Protein AF-A0AAW0GUM2-F1 (afdb_monomer_lite)

InterPro domains:
  IPR032194 CCR4-NOT transcription complex subunit 1, HEAT repeat [PF16418] (489-549)
  IPR032194 CCR4-NOT transcription complex subunit 1, HEAT repeat [PF16418] (563-652)
  IPR040398 CCR4-NOT transcription complex subunit 1 [PTHR13162] (33-700)

pLDDT: mean 78.55, std 20.58, range [24.38, 97.62]

Foldseek 3Di:
DDDPDDVVLLVVLLVVLVVLLQPDDPVCLVVSLVVLVCSQVVRDLVSVLSNLLVLLVLQVVVLDPDPDPDPDDPSSVSSLVSNLVVLLVLLLFLVSLLSVLCSQQVHDDPCNVPPQLVSVCVSSPHFLLSLLSNLLSNCQDPGDLVSVVNSLVSCVVSVVVNLCVQQPDPVRDDDLVRLLSSLLSQLAQRRQPGRSDDLVSNLSSLLSCCVRVNPVSCLVSLLVRLLVRDPDDDDDDPPDDDDDDDPDDDDDDCDLLNLQQSNFASNLVDLSNNQSSCSNVVDALVNADDQVRLLVSLLVQLVQLVVVGTGYQLLSVLLNNCVSPVQHQLLSSLLSPQDPPDQDDDPSNLLNLLSQQVSFDQPRPRHNVVNLLDDGPCLNVSLNSVLVQLPDDVVSHALLPHPAQFLQDCVLQVLFDPLLNVLSVLPSRHSLRHLSVLSSLQVQCPDPDPSSVVSSVVSLVVVCVVPLLSSLSSLVPNPDPPGDPVSVVSNVVSLVVLLVPDPNVLNNLLSCCVPPLPVVLVSQVVVCVVFQASLVSVLVSLVSNQSSQVRDDDPDDPDRDDRSLNVQLVDPPNLRNLQNLQVCVVVVNDDNLVSLVVCLLVQAQVNLLSLLVSLVVQLVLLCQQVPDVVRDDRRHDHGDLVSVLSSLVLLVVLLVCVVPVVDDDDPPDDDPRSHHDPVVNVSSVVSVVSSCVSPVCNVVVHPPDPDDPDDDDDDDDDDDDDDDDDDDYDDDDDDDDDDDDDDDDDDDDDDDDDDDD

Organism: NCBI:txid2478898

Secondary structure (DSSP, 8-state):
------HHHHHHHHHHHHHHHHT--TTTHHHHHHHHHHHHHHT-HHHHHHHHHHHHHHHGGGS-SS-------HHHHHHHHHHHHHHHHHHT-TTTHHHHHHHHHT--SHHHHT--HHHHHHHHT--HHHHHHHHHHHHTS---HHHHHHHHHHHHHHHHHHHHHHHH-TTS---HHHHHHHHHHHT---STTS-SS-HHHHHHHHHHHHHHH-HHHHHHHHHHHGGG------------------S--------HHHHHHHHHHHHHTSHHHHHHHHHHTT-SSSSPPPHHHHHHHHHHHHHHHHTT-----HHHHHHHHHHH-TT--THHHHHTT--TT--SPPHHHHHHHHHHHHHS-TT-TT-GGGGGTSPPSSHHHHHHHHHHHHTS-TTT--GGGSS---SS-SGGGTTS-HHHHHHHHHHHTSTT--HHHHHHHHHHHT-S-HHHHHHHHHHHHHHHHH-HHHHHHHHHH---SSPPHHHHHHHHHHHHHHHTT-TTHHHHHHHHHHH-HHHHHHHHHHHHHH-GGGHHHHHHHHHHHHHHHTT---TT-S-PPPPHHHHHHHPSSHHHHHHHHHHHHHTTSS-HHHHHHHHHHHHTHHHHHHHHHHHHHHHHHHHHHHH-SS-PPPSSPPPPHHHHHHHHHHHHHHHHHHHHTTS--------GGGSPPHHHHHHHHHHHHHHHHH-GGGGGTSTTS---S---------------------------------PPPPP----------

Structure (mmCIF, N/CA/C/O backbone):
data_AF-A0AAW0GUM2-F1
#
_entry.id   AF-A0AAW0GUM2-F1
#
loop_
_atom_site.group_PDB
_atom_site.id
_atom_site.type_symbol
_atom_site.label_atom_id
_atom_site.label_alt_id
_atom_site.label_comp_id
_atom_site.label_asym_id
_atom_site.label_entity_id
_atom_site.label_seq_id
_atom_site.pdbx_PDB_ins_code
_atom_site.Cartn_x
_atom_site.Cartn_y
_atom_site.Cartn_z
_atom_site.occupancy
_atom_site.B_iso_or_equiv
_atom_site.auth_seq_id
_atom_site.auth_comp_id
_atom_site.auth_asym_id
_atom_site.auth_atom_id
_atom_site.pdbx_PDB_model_num
ATOM 1 N N . MET A 1 1 ? -17.793 -24.703 49.212 1.00 30.39 1 MET A N 1
ATOM 2 C CA . MET A 1 1 ? -18.150 -25.776 50.162 1.00 30.39 1 MET A CA 1
ATOM 3 C C . MET A 1 1 ? -19.032 -25.135 51.213 1.00 30.39 1 MET A C 1
ATOM 5 O O . MET A 1 1 ? -18.508 -24.566 52.160 1.00 30.39 1 MET A O 1
ATOM 9 N N . ASP A 1 2 ? -20.342 -25.150 50.988 1.00 37.00 2 ASP A N 1
ATOM 10 C CA . ASP A 1 2 ? -21.316 -24.604 51.930 1.00 37.00 2 ASP A CA 1
ATOM 11 C C . ASP A 1 2 ? -21.759 -25.729 52.866 1.00 37.00 2 ASP A C 1
ATOM 13 O O . ASP A 1 2 ? -22.389 -26.697 52.440 1.00 37.00 2 ASP A O 1
ATOM 17 N N . SER A 1 3 ? -21.385 -25.634 54.142 1.00 34.88 3 SER A N 1
ATOM 18 C CA . SER A 1 3 ? -22.001 -26.457 55.184 1.00 34.88 3 SER A CA 1
ATOM 19 C C . SER A 1 3 ? -23.467 -26.035 55.334 1.00 34.88 3 SER A C 1
ATOM 21 O O . SER A 1 3 ? -23.732 -24.833 55.403 1.00 34.88 3 SER A O 1
ATOM 23 N N . PRO A 1 4 ? -24.430 -26.969 55.427 1.00 43.53 4 PRO A N 1
ATOM 24 C CA . PRO A 1 4 ? -25.828 -26.615 55.630 1.00 43.53 4 PRO A CA 1
ATOM 25 C C . PRO A 1 4 ? -25.976 -25.974 57.018 1.00 43.53 4 PRO A C 1
ATOM 27 O O . PRO A 1 4 ? -25.791 -26.626 58.047 1.00 43.53 4 PRO A O 1
ATOM 30 N N . GLY A 1 5 ? -26.240 -24.666 57.041 1.00 47.69 5 GLY A N 1
ATOM 31 C CA . GLY A 1 5 ? -26.384 -23.878 58.262 1.00 47.69 5 GLY A CA 1
ATOM 32 C C . GLY A 1 5 ? -27.565 -24.355 59.106 1.00 47.69 5 GLY A C 1
ATOM 33 O O . GLY A 1 5 ? -28.661 -24.586 58.603 1.00 47.69 5 GLY A O 1
ATOM 34 N N . ASN A 1 6 ? -27.344 -24.503 60.411 1.00 55.59 6 ASN A N 1
ATOM 35 C CA . ASN A 1 6 ? -28.364 -24.907 61.375 1.00 55.59 6 ASN A CA 1
ATOM 36 C C . ASN A 1 6 ? -29.476 -23.820 61.439 1.00 55.59 6 ASN A C 1
ATOM 38 O O . ASN A 1 6 ? -29.193 -22.706 61.892 1.00 55.59 6 ASN A O 1
ATOM 42 N N . PRO A 1 7 ? -30.728 -24.085 61.007 1.00 60.97 7 PRO A N 1
ATOM 43 C CA . PRO A 1 7 ? -31.769 -23.061 60.788 1.00 60.97 7 PRO A CA 1
ATOM 44 C C . PRO A 1 7 ? -32.162 -22.282 62.056 1.00 60.97 7 PRO A C 1
ATOM 46 O O . PRO A 1 7 ? -32.605 -21.130 61.991 1.00 60.97 7 PRO A O 1
ATOM 49 N N . ASN A 1 8 ? -31.929 -22.876 63.229 1.00 69.94 8 ASN A N 1
ATOM 50 C CA . ASN A 1 8 ? -32.149 -22.228 64.520 1.00 69.94 8 ASN A CA 1
ATOM 51 C C . ASN A 1 8 ? -31.206 -21.036 64.742 1.00 69.94 8 ASN A C 1
ATOM 53 O O . ASN A 1 8 ? -31.627 -20.022 65.292 1.00 69.94 8 ASN A O 1
ATOM 57 N N . ILE A 1 9 ? -29.960 -21.114 64.263 1.00 78.62 9 ILE A N 1
ATOM 58 C CA . ILE A 1 9 ? -28.965 -20.046 64.439 1.00 78.62 9 ILE A CA 1
ATOM 59 C C . ILE A 1 9 ? -29.365 -18.814 63.621 1.00 78.62 9 ILE A C 1
ATOM 61 O O . ILE A 1 9 ? -29.397 -17.712 64.158 1.00 78.62 9 ILE A O 1
ATOM 65 N N . HIS A 1 10 ? -29.771 -18.986 62.358 1.00 82.31 10 HIS A N 1
ATOM 66 C CA . HIS A 1 10 ? -30.222 -17.864 61.522 1.00 82.31 10 HIS A CA 1
ATOM 67 C C . HIS A 1 10 ? -31.451 -17.155 62.101 1.00 82.31 10 HIS A C 1
ATOM 69 O O . HIS A 1 10 ? -31.554 -15.934 62.019 1.00 82.31 10 HIS A O 1
ATOM 75 N N . THR A 1 11 ? -32.372 -17.899 62.717 1.00 83.88 11 THR A N 1
ATOM 76 C CA . THR A 1 11 ? -33.570 -17.322 63.346 1.00 83.88 11 THR A CA 1
ATOM 77 C C . THR A 1 11 ? -33.213 -16.490 64.581 1.00 83.88 11 THR A C 1
ATOM 79 O O . THR A 1 11 ? -33.711 -15.374 64.733 1.00 83.88 11 THR A O 1
ATOM 82 N N . ILE A 1 12 ? -32.296 -16.988 65.420 1.00 86.38 12 ILE A N 1
ATOM 83 C CA . ILE A 1 12 ? -31.790 -16.267 66.598 1.00 86.38 12 ILE A CA 1
ATOM 84 C C . ILE A 1 12 ? -31.066 -14.984 66.175 1.00 86.38 12 ILE A C 1
ATOM 86 O O . ILE A 1 12 ? -31.349 -13.913 66.707 1.00 86.38 12 ILE A O 1
ATOM 90 N N . VAL A 1 13 ? -30.185 -15.068 65.176 1.00 88.06 13 VAL A N 1
ATOM 91 C CA . VAL A 1 13 ? -29.408 -13.915 64.699 1.00 88.06 13 VAL A CA 1
ATOM 92 C C . VAL A 1 13 ? -30.317 -12.854 64.067 1.00 88.06 13 VAL A C 1
ATOM 94 O O . VAL A 1 13 ? -30.157 -11.667 64.344 1.00 88.06 13 VAL A O 1
ATOM 97 N N . LYS A 1 14 ? -31.333 -13.252 63.284 1.00 88.12 14 LYS A N 1
ATOM 98 C CA . LYS A 1 14 ? -32.347 -12.321 62.751 1.00 88.12 14 LYS A CA 1
ATOM 99 C C . LYS A 1 14 ? -33.095 -11.597 63.880 1.00 88.12 14 LYS A C 1
ATOM 101 O O . LYS A 1 14 ? -33.255 -10.379 63.819 1.00 88.12 14 LYS A O 1
ATOM 106 N N . ALA A 1 15 ? -33.488 -12.309 64.939 1.00 88.88 15 ALA A N 1
ATOM 107 C CA . ALA A 1 15 ? -34.123 -11.700 66.110 1.00 88.88 15 ALA A CA 1
ATOM 108 C C . ALA A 1 15 ? -33.181 -10.736 66.858 1.00 88.88 15 ALA A C 1
ATOM 110 O O . ALA A 1 15 ? -33.608 -9.649 67.251 1.00 88.88 15 ALA A O 1
ATOM 111 N N . GLN A 1 16 ? -31.897 -11.085 66.994 1.00 89.50 16 GLN A N 1
ATOM 112 C CA . GLN A 1 16 ? -30.880 -10.222 67.604 1.00 89.50 16 GLN A CA 1
ATOM 113 C C . GLN A 1 16 ? -30.679 -8.924 66.808 1.00 89.50 16 GLN A C 1
ATOM 115 O O . GLN A 1 16 ? -30.625 -7.851 67.402 1.00 89.50 16 GLN A O 1
ATOM 120 N N . ILE A 1 17 ? -30.657 -8.989 65.473 1.00 89.25 17 ILE A N 1
ATOM 121 C CA . ILE A 1 17 ? -30.587 -7.796 64.612 1.00 89.25 17 ILE A CA 1
ATOM 122 C C . ILE A 1 17 ? -31.806 -6.892 64.838 1.00 89.25 17 ILE A C 1
ATOM 124 O O . ILE A 1 17 ? -31.651 -5.685 65.015 1.00 89.25 17 ILE A O 1
ATOM 128 N N . VAL A 1 18 ? -33.018 -7.456 64.886 1.00 89.19 18 VAL A N 1
ATOM 129 C CA . VAL A 1 18 ? -34.242 -6.680 65.161 1.00 89.19 18 VAL A CA 1
ATOM 130 C C . VAL A 1 18 ? -34.188 -6.020 66.545 1.00 89.19 18 VAL A C 1
ATOM 132 O O . VAL A 1 18 ? -34.580 -4.859 66.678 1.00 89.19 18 VAL A O 1
ATOM 135 N N . PHE A 1 19 ? -33.673 -6.725 67.555 1.00 89.69 19 PHE A N 1
ATOM 136 C CA . PHE A 1 19 ? -33.499 -6.190 68.905 1.00 89.69 19 PHE A CA 1
ATOM 137 C C . PHE A 1 19 ? -32.493 -5.030 68.945 1.00 89.69 19 PHE A C 1
ATOM 139 O O . PHE A 1 19 ? -32.808 -3.958 69.469 1.00 89.69 19 PHE A O 1
ATOM 146 N N . LEU A 1 20 ? -31.316 -5.196 68.336 1.00 87.62 20 LEU A N 1
ATOM 147 C CA . LEU A 1 20 ? -30.288 -4.153 68.274 1.00 87.62 20 LEU A CA 1
ATOM 148 C C . LEU A 1 20 ? -30.780 -2.906 67.525 1.00 87.62 20 LEU A C 1
ATOM 150 O O . LEU A 1 20 ? -30.521 -1.791 67.969 1.00 87.62 20 LEU A O 1
ATOM 154 N N . LEU A 1 21 ? -31.561 -3.081 66.452 1.00 87.25 21 LEU A N 1
ATOM 155 C CA . LEU A 1 21 ? -32.212 -1.970 65.748 1.00 87.25 21 LEU A CA 1
ATOM 156 C C . LEU A 1 21 ? -33.240 -1.240 66.625 1.00 87.25 21 LEU A C 1
ATOM 158 O O . LEU A 1 21 ? -33.309 -0.015 66.603 1.00 87.25 21 LEU A O 1
ATOM 162 N N . SER A 1 22 ? -34.024 -1.970 67.427 1.00 85.50 22 SER A N 1
ATOM 163 C CA . SER A 1 22 ? -35.033 -1.370 68.318 1.00 85.50 22 SER A CA 1
ATOM 164 C C . SER A 1 22 ? -34.444 -0.605 69.511 1.00 85.50 22 SER A C 1
ATOM 166 O O . SER A 1 22 ? -35.130 0.224 70.103 1.00 85.50 22 SER A O 1
ATOM 168 N N . THR A 1 23 ? -33.176 -0.864 69.848 1.00 88.00 23 THR A N 1
ATOM 169 C CA . THR A 1 23 ? -32.469 -0.274 70.997 1.00 88.00 23 THR A CA 1
ATOM 170 C C . THR A 1 23 ? -31.466 0.815 70.601 1.00 88.00 23 THR A C 1
ATOM 172 O O . THR A 1 23 ? -30.687 1.253 71.446 1.00 88.00 23 THR A O 1
ATOM 175 N N . LEU A 1 24 ? -31.476 1.275 69.342 1.00 86.19 24 LEU A N 1
ATOM 176 C CA . LEU A 1 24 ? -30.588 2.335 68.850 1.00 86.19 24 LEU A CA 1
ATOM 177 C C . LEU A 1 24 ? -30.805 3.669 69.589 1.00 86.19 24 LEU A C 1
ATOM 179 O O . LEU A 1 24 ? -31.891 4.250 69.552 1.00 86.19 24 LEU A O 1
ATOM 183 N N . THR A 1 25 ? -29.733 4.182 70.189 1.00 87.50 25 THR A N 1
ATOM 184 C CA . THR A 1 25 ? -29.600 5.521 70.778 1.00 87.50 25 THR A CA 1
ATOM 185 C C . THR A 1 25 ? -28.326 6.184 70.247 1.00 87.50 25 THR A C 1
ATOM 187 O O . THR A 1 25 ? -27.461 5.507 69.695 1.00 87.50 25 THR A O 1
ATOM 190 N N . GLU A 1 26 ? -28.174 7.505 70.393 1.00 87.50 26 GLU A N 1
ATOM 191 C CA . GLU A 1 26 ? -26.939 8.187 69.953 1.00 87.50 26 GLU A CA 1
ATOM 192 C C . GLU A 1 26 ? -25.688 7.642 70.668 1.00 87.50 26 GLU A C 1
ATOM 194 O O . GLU A 1 26 ? -24.636 7.518 70.054 1.00 87.50 26 GLU A O 1
ATOM 199 N N . GLU A 1 27 ? -25.808 7.237 71.936 1.00 86.50 27 GLU A N 1
ATOM 200 C CA . GLU A 1 27 ? -24.685 6.737 72.745 1.00 86.50 27 GLU A CA 1
ATOM 201 C C . GLU A 1 27 ? -24.212 5.335 72.341 1.00 86.50 27 GLU A C 1
ATOM 203 O O . GLU A 1 27 ? -23.038 5.006 72.502 1.00 86.50 27 GLU A O 1
ATOM 208 N N . ASN A 1 28 ? -25.115 4.485 71.841 1.00 89.50 28 ASN A N 1
ATOM 209 C CA . ASN A 1 28 ? -24.794 3.102 71.482 1.00 89.50 28 ASN A CA 1
ATOM 210 C C . ASN A 1 28 ? -24.705 2.863 69.968 1.00 89.50 28 ASN A C 1
ATOM 212 O O . ASN A 1 28 ? -24.444 1.729 69.560 1.00 89.50 28 ASN A O 1
ATOM 216 N N . PHE A 1 29 ? -24.899 3.905 69.154 1.00 89.69 29 PHE A N 1
ATOM 217 C CA . PHE A 1 29 ? -25.028 3.797 67.704 1.00 89.69 29 PHE A CA 1
ATOM 218 C C . PHE A 1 29 ? -23.837 3.085 67.059 1.00 89.69 29 PHE A C 1
ATOM 220 O O . PHE A 1 29 ? -24.036 2.077 66.385 1.00 89.69 29 PHE A O 1
ATOM 227 N N . ASP A 1 30 ? -22.611 3.556 67.304 1.00 88.56 30 ASP A N 1
ATOM 228 C CA . ASP A 1 30 ? -21.409 3.012 66.655 1.00 88.56 30 ASP A CA 1
ATOM 229 C C . ASP A 1 30 ? -21.165 1.548 67.050 1.00 88.56 30 ASP A C 1
ATOM 231 O O . ASP A 1 30 ? -20.851 0.702 66.209 1.00 88.56 30 ASP A O 1
ATOM 235 N N . ARG A 1 31 ? -21.377 1.217 68.332 1.00 90.75 31 ARG A N 1
ATOM 236 C CA . ARG A 1 31 ? -21.232 -0.152 68.844 1.00 90.75 31 ARG A CA 1
ATOM 237 C C . ARG A 1 31 ? -22.272 -1.084 68.229 1.00 90.75 31 ARG A C 1
ATOM 239 O O . ARG A 1 31 ? -21.909 -2.134 67.704 1.00 90.75 31 ARG A O 1
ATOM 246 N N . ASN A 1 32 ? -23.548 -0.700 68.277 1.00 90.31 32 ASN A N 1
ATOM 247 C CA . ASN A 1 32 ? -24.639 -1.521 67.760 1.00 90.31 32 ASN A CA 1
ATOM 248 C C . ASN A 1 32 ? -24.541 -1.659 66.234 1.00 90.31 32 ASN A C 1
ATOM 250 O O . ASN A 1 32 ? -24.806 -2.732 65.704 1.00 90.31 32 ASN A O 1
ATOM 254 N N . GLN A 1 33 ? -24.108 -0.618 65.518 1.00 90.38 33 GLN A N 1
ATOM 255 C CA . GLN A 1 33 ? -23.838 -0.686 64.082 1.00 90.38 33 GLN A CA 1
ATOM 256 C C . GLN A 1 33 ? -22.763 -1.728 63.751 1.00 90.38 33 GLN A C 1
ATOM 258 O O . GLN A 1 33 ? -22.967 -2.550 62.855 1.00 90.38 33 GLN A O 1
ATOM 263 N N . LEU A 1 34 ? -21.624 -1.701 64.451 1.00 89.00 34 LEU A N 1
ATOM 264 C CA . LEU A 1 34 ? -20.545 -2.675 64.262 1.00 89.00 34 LEU A CA 1
ATOM 265 C C . LEU A 1 34 ? -21.004 -4.099 64.598 1.00 89.00 34 LEU A C 1
ATOM 267 O O . LEU A 1 34 ? -20.690 -5.032 63.860 1.00 89.00 34 LEU A O 1
ATOM 271 N N . GLU A 1 35 ? -21.783 -4.267 65.668 1.00 90.81 35 GLU A N 1
ATOM 272 C CA . GLU A 1 35 ? -22.320 -5.566 66.077 1.00 90.81 35 GLU A CA 1
ATOM 273 C C . GLU A 1 35 ? -23.319 -6.118 65.052 1.00 90.81 35 GLU A C 1
ATOM 275 O O . GLU A 1 35 ? -23.181 -7.260 64.619 1.00 90.81 35 GLU A O 1
ATOM 280 N N . ILE A 1 36 ? -24.269 -5.302 64.580 1.00 89.44 36 ILE A N 1
ATOM 281 C CA . ILE A 1 36 ? -25.226 -5.691 63.533 1.00 89.44 36 ILE A CA 1
ATOM 282 C C . ILE A 1 36 ? -24.489 -6.086 62.245 1.00 89.44 36 ILE A C 1
ATOM 284 O O . ILE A 1 36 ? -24.839 -7.085 61.610 1.00 89.44 36 ILE A O 1
ATOM 288 N N . ARG A 1 37 ? -23.444 -5.343 61.859 1.00 87.88 37 ARG A N 1
ATOM 289 C CA . ARG A 1 37 ? -22.605 -5.689 60.699 1.00 87.88 37 ARG A CA 1
ATOM 290 C C . ARG A 1 37 ? -21.875 -7.011 60.901 1.00 87.88 37 ARG A C 1
ATOM 292 O O . ARG A 1 37 ? -21.964 -7.877 60.041 1.00 87.88 37 ARG A O 1
ATOM 299 N N . SER A 1 38 ? -21.238 -7.202 62.052 1.00 90.06 38 SER A N 1
ATOM 300 C CA . SER A 1 38 ? -20.550 -8.452 62.388 1.00 90.06 38 SER A CA 1
ATOM 301 C C . SER A 1 38 ? -21.500 -9.654 62.334 1.00 90.06 38 SER A C 1
ATOM 303 O O . SER A 1 38 ? -21.218 -10.639 61.655 1.00 90.06 38 SER A O 1
ATOM 305 N N . LEU A 1 39 ? -22.676 -9.547 62.961 1.00 88.69 39 LEU A N 1
ATOM 306 C CA . LEU A 1 39 ? -23.700 -10.597 62.961 1.00 88.69 39 LEU A CA 1
ATOM 307 C C . LEU A 1 39 ? -24.222 -10.898 61.553 1.00 88.69 39 LEU A C 1
ATOM 309 O O . LEU A 1 39 ? -24.418 -12.055 61.183 1.00 88.69 39 LEU A O 1
ATOM 313 N N . SER A 1 40 ? -24.456 -9.863 60.752 1.00 87.50 40 SER A N 1
ATOM 314 C CA . SER A 1 40 ? -24.974 -10.042 59.399 1.00 87.50 40 SER A CA 1
ATOM 315 C C . SER A 1 40 ? -23.934 -10.613 58.429 1.00 87.50 40 SER A C 1
ATOM 317 O O . SER A 1 40 ? -24.302 -11.406 57.568 1.00 87.50 40 SER A O 1
ATOM 319 N N . GLU A 1 41 ? -22.649 -10.279 58.582 1.00 84.56 41 GLU A N 1
ATOM 320 C CA . GLU A 1 41 ? -21.570 -10.789 57.726 1.00 84.56 41 GLU A CA 1
ATOM 321 C C . GLU A 1 41 ? -21.095 -12.196 58.136 1.00 84.56 41 GLU A C 1
ATOM 323 O O . GLU A 1 41 ? -20.818 -13.015 57.260 1.00 84.56 41 GLU A O 1
ATOM 328 N N . GLN A 1 42 ? -21.070 -12.530 59.434 1.00 87.50 42 GLN A N 1
ATOM 329 C CA . GLN A 1 42 ? -20.649 -13.856 59.922 1.00 87.50 42 GLN A CA 1
ATOM 330 C C . GLN A 1 42 ? -21.660 -14.973 59.626 1.00 87.50 42 GLN A C 1
ATOM 332 O O . GLN A 1 42 ? -21.275 -16.131 59.470 1.00 87.50 42 GLN A O 1
ATOM 337 N N . HIS A 1 43 ? -22.951 -14.644 59.536 1.00 85.69 43 HIS A N 1
ATOM 338 C CA . HIS A 1 43 ? -24.035 -15.622 59.394 1.00 85.69 43 HIS A CA 1
ATOM 339 C C . HIS A 1 43 ? -24.641 -15.670 57.980 1.00 85.69 43 HIS A C 1
ATOM 341 O O . HIS A 1 43 ? -25.799 -16.061 57.810 1.00 85.69 43 HIS A O 1
ATOM 347 N N . GLY A 1 44 ? -23.867 -15.291 56.960 1.00 85.38 44 GLY A N 1
ATOM 348 C CA . GLY A 1 44 ? -24.197 -15.491 55.546 1.00 85.38 44 GLY A CA 1
ATOM 349 C C . GLY A 1 44 ? -25.151 -14.460 54.925 1.00 85.38 44 GLY A C 1
ATOM 350 O O . GLY A 1 44 ? -25.767 -13.633 55.600 1.00 85.38 44 GLY A O 1
ATOM 351 N N . LEU A 1 45 ? -25.286 -14.534 53.594 1.00 86.38 45 LEU A N 1
ATOM 352 C CA . LEU A 1 45 ? -25.990 -13.541 52.770 1.00 86.38 45 LEU A CA 1
ATOM 353 C C . LEU A 1 45 ? -27.453 -13.335 53.187 1.00 86.38 45 LEU A C 1
ATOM 355 O O . LEU A 1 45 ? -27.906 -12.198 53.253 1.00 86.38 45 LEU A O 1
ATOM 359 N N . GLU A 1 46 ? -28.195 -14.393 53.518 1.00 86.19 46 GLU A N 1
ATOM 360 C CA . GLU A 1 46 ? -29.612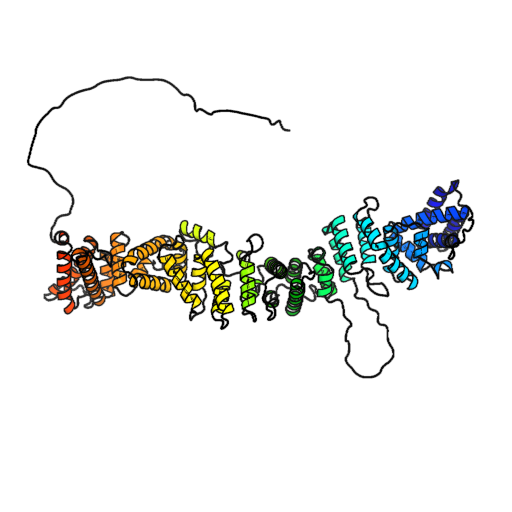 -14.268 53.891 1.00 86.19 46 GLU A CA 1
ATOM 361 C C . GLU A 1 46 ? -29.844 -13.425 55.151 1.00 86.19 46 GLU A C 1
ATOM 363 O O . GLU A 1 46 ? -30.832 -12.693 55.246 1.00 86.19 46 GLU A O 1
ATOM 368 N N . THR A 1 47 ? -28.936 -13.519 56.124 1.00 89.38 47 THR A N 1
ATOM 369 C CA . THR A 1 47 ? -28.990 -12.726 57.358 1.00 89.38 47 THR A CA 1
ATOM 370 C C . THR A 1 47 ? -28.755 -11.249 57.043 1.00 89.38 47 THR A C 1
ATOM 372 O O . THR A 1 47 ? -29.458 -10.374 57.552 1.00 89.38 47 THR A O 1
ATOM 375 N N . TYR A 1 48 ? -27.827 -10.972 56.129 1.00 90.19 48 TYR A N 1
ATOM 376 C CA . TYR A 1 48 ? -27.544 -9.630 55.637 1.00 90.19 48 TYR A CA 1
ATOM 377 C C . TYR A 1 48 ? -28.698 -9.038 54.807 1.00 90.19 48 TYR A C 1
ATOM 379 O O . TYR A 1 48 ? -29.082 -7.885 55.009 1.00 90.19 48 TYR A O 1
ATOM 387 N N . LEU A 1 49 ? -29.340 -9.834 53.944 1.00 90.75 49 LEU A N 1
ATOM 388 C CA . LEU A 1 49 ? -30.545 -9.409 53.221 1.00 90.75 49 LEU A CA 1
ATOM 389 C C . LEU A 1 49 ? -31.704 -9.112 54.183 1.00 90.75 49 LEU A C 1
ATOM 391 O O . LEU A 1 49 ? -32.434 -8.143 53.982 1.00 90.75 49 LEU A O 1
ATOM 395 N N . HIS A 1 50 ? -31.859 -9.901 55.253 1.00 90.31 50 HIS A N 1
ATOM 396 C CA . HIS A 1 50 ? -32.849 -9.626 56.296 1.00 90.31 50 HIS A CA 1
ATOM 397 C C . HIS A 1 50 ? -32.593 -8.282 56.989 1.00 90.31 50 HIS A C 1
ATOM 399 O O . HIS A 1 50 ? -33.531 -7.506 57.172 1.00 90.31 50 HIS A O 1
ATOM 405 N N . PHE A 1 51 ? -31.335 -7.982 57.323 1.00 91.69 51 PHE A N 1
ATOM 406 C CA . PHE A 1 51 ? -30.936 -6.697 57.896 1.00 91.69 51 PHE A CA 1
ATOM 407 C C . PHE A 1 51 ? -31.319 -5.515 56.989 1.00 91.69 51 PHE A C 1
ATOM 409 O O . PHE A 1 51 ? -32.026 -4.613 57.441 1.00 91.69 51 PHE A O 1
ATOM 416 N N . ILE A 1 52 ? -30.951 -5.550 55.702 1.00 90.88 52 ILE A N 1
ATOM 417 C CA . ILE A 1 52 ? -31.299 -4.487 54.741 1.00 90.88 52 ILE A CA 1
ATOM 418 C C . ILE A 1 52 ? -32.815 -4.344 54.599 1.00 90.88 52 ILE A C 1
ATOM 420 O O . ILE A 1 52 ? -33.345 -3.236 54.693 1.00 90.88 52 ILE A O 1
ATOM 424 N N . ARG A 1 53 ? -33.538 -5.456 54.413 1.00 91.88 53 ARG A N 1
ATOM 425 C CA . ARG A 1 53 ? -35.000 -5.427 54.272 1.00 91.88 53 ARG A CA 1
ATOM 426 C C . ARG A 1 53 ? -35.663 -4.826 55.505 1.00 91.88 53 ARG A C 1
ATOM 428 O O . ARG A 1 53 ? -36.605 -4.048 55.376 1.00 91.88 53 ARG A O 1
ATOM 435 N N . ARG A 1 54 ? -35.155 -5.139 56.702 1.00 89.75 54 ARG A N 1
ATOM 436 C CA . ARG A 1 54 ? -35.683 -4.590 57.952 1.00 89.75 54 ARG A CA 1
ATOM 437 C C . ARG A 1 54 ? -35.462 -3.085 58.053 1.00 89.75 54 ARG A C 1
ATOM 439 O O . ARG A 1 54 ? -36.401 -2.386 58.431 1.00 89.75 54 ARG A O 1
ATOM 446 N N . LEU A 1 55 ? -34.280 -2.597 57.670 1.00 88.81 55 LEU A N 1
ATOM 447 C CA . LEU A 1 55 ? -33.997 -1.163 57.606 1.00 88.81 55 LEU A CA 1
ATOM 448 C C . LEU A 1 55 ? -34.941 -0.446 56.634 1.00 88.81 55 LEU A C 1
ATOM 450 O O . LEU A 1 55 ? -35.528 0.568 57.007 1.00 88.81 55 LEU A O 1
ATOM 454 N N . ILE A 1 56 ? -35.138 -0.984 55.425 1.00 88.69 56 ILE A N 1
ATOM 455 C CA . ILE A 1 56 ? -36.038 -0.398 54.416 1.00 88.69 56 ILE A CA 1
ATOM 456 C C . ILE A 1 56 ? -37.478 -0.343 54.947 1.00 88.69 56 ILE A C 1
ATOM 458 O O . ILE A 1 56 ? -38.105 0.710 54.905 1.00 88.69 56 ILE A O 1
ATOM 462 N N . VAL A 1 57 ? -37.991 -1.430 55.533 1.00 88.19 57 VAL A N 1
ATOM 463 C CA . VAL A 1 57 ? -39.360 -1.470 56.081 1.00 88.19 57 VAL A CA 1
ATOM 464 C C . VAL A 1 57 ? -39.545 -0.488 57.243 1.00 88.19 57 VAL A C 1
ATOM 466 O O . VAL A 1 57 ? -40.539 0.234 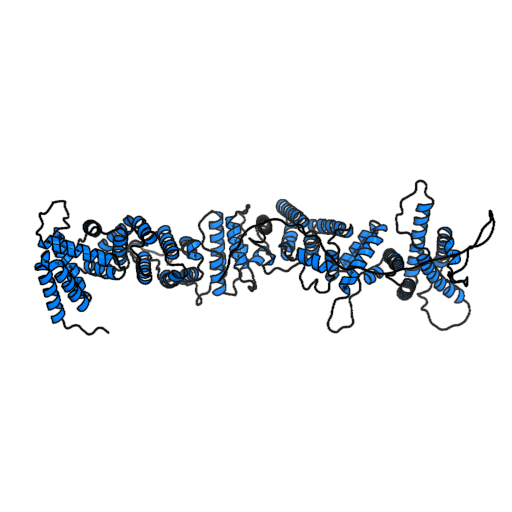57.274 1.00 88.19 57 VAL A O 1
ATOM 469 N N . GLN A 1 58 ? -38.598 -0.422 58.188 1.00 84.38 58 GLN A N 1
ATOM 470 C CA . GLN A 1 58 ? -38.684 0.485 59.346 1.00 84.38 58 GLN A CA 1
ATOM 471 C C . GLN A 1 58 ? -38.575 1.963 58.960 1.00 84.38 58 GLN A C 1
ATOM 473 O O . GLN A 1 58 ? -39.081 2.828 59.671 1.00 84.38 58 GLN A O 1
ATOM 478 N N . THR A 1 59 ? -37.931 2.256 57.834 1.00 80.88 59 THR A N 1
ATOM 479 C CA . THR A 1 59 ? -37.746 3.619 57.327 1.00 80.88 59 THR A CA 1
ATOM 480 C C . THR A 1 59 ? -38.714 3.971 56.200 1.00 80.88 59 THR A C 1
ATOM 482 O O . THR A 1 59 ? -38.707 5.109 55.738 1.00 80.88 59 THR A O 1
ATOM 485 N N . ASN A 1 60 ? -39.603 3.056 55.802 1.00 75.50 60 ASN A N 1
ATOM 486 C CA . ASN A 1 60 ? -40.541 3.267 54.700 1.00 75.50 60 ASN A CA 1
ATOM 487 C C . ASN A 1 60 ? -41.472 4.473 54.946 1.00 75.50 60 ASN A C 1
ATOM 489 O O . ASN A 1 60 ? -41.779 5.230 54.032 1.00 75.50 60 ASN A O 1
ATOM 493 N N . SER A 1 61 ? -41.837 4.744 56.205 1.00 66.44 61 SER A N 1
ATOM 494 C CA . SER A 1 61 ? -42.606 5.939 56.598 1.00 66.44 61 SER A CA 1
ATOM 495 C C . SER A 1 61 ? -41.845 7.266 56.409 1.00 66.44 61 SER A C 1
ATOM 497 O O . SER A 1 61 ? -42.469 8.321 56.300 1.00 66.44 61 SER A O 1
ATOM 499 N N . ARG A 1 62 ? -40.503 7.232 56.329 1.00 64.06 62 ARG A N 1
ATOM 500 C CA . ARG A 1 62 ? -39.628 8.370 55.973 1.00 64.06 62 ARG A CA 1
ATOM 501 C C . ARG A 1 62 ? -39.473 8.564 54.463 1.00 64.06 62 ARG A C 1
ATOM 503 O O . ARG A 1 62 ? -38.825 9.535 54.051 1.00 64.06 62 ARG A O 1
ATOM 510 N N . ILE A 1 63 ? -40.077 7.699 53.651 1.00 62.81 63 ILE A N 1
ATOM 511 C CA . ILE A 1 63 ? -40.165 7.792 52.190 1.00 62.81 63 ILE A CA 1
ATOM 512 C C . ILE A 1 63 ? -41.656 8.019 51.844 1.00 62.81 63 ILE A C 1
ATOM 514 O O . ILE A 1 63 ? -42.300 7.147 51.270 1.00 62.81 63 ILE A O 1
ATOM 518 N N . PRO A 1 64 ? -42.283 9.145 52.256 1.00 54.88 64 PRO A N 1
ATOM 519 C CA . PRO A 1 64 ? -43.725 9.327 52.072 1.00 54.88 64 PRO A CA 1
ATOM 520 C C . PRO A 1 64 ? -44.005 9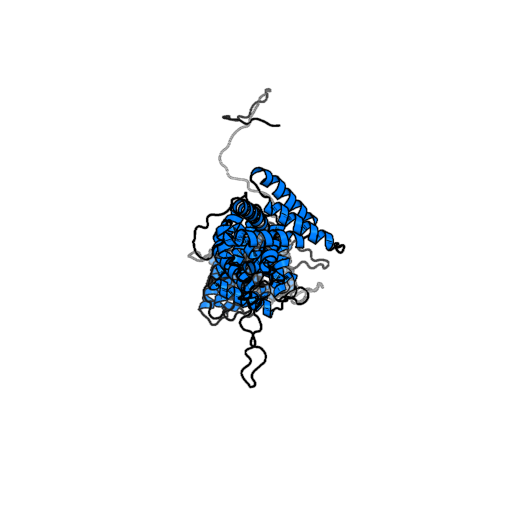.449 50.584 1.00 54.88 64 PRO A C 1
ATOM 522 O O . PRO A 1 64 ? -43.217 10.117 49.939 1.00 54.88 64 PRO A O 1
ATOM 525 N N . THR A 1 65 ? -45.115 8.937 50.052 1.00 51.41 65 THR A N 1
ATOM 526 C CA . THR A 1 65 ? -45.535 9.159 48.653 1.00 51.41 65 THR A CA 1
ATOM 527 C C . THR A 1 65 ? -45.989 10.603 48.384 1.00 51.41 65 THR A C 1
ATOM 529 O O . THR A 1 65 ? -45.730 11.136 47.306 1.00 51.41 65 THR A O 1
ATOM 532 N N . ASN A 1 66 ? -46.531 11.288 49.397 1.00 42.22 66 ASN A N 1
ATOM 533 C CA . ASN A 1 66 ? -46.978 12.686 49.359 1.00 42.22 66 ASN A CA 1
ATOM 534 C C . ASN A 1 66 ? -46.283 13.504 50.454 1.00 42.22 66 ASN A C 1
ATOM 536 O O . ASN A 1 66 ? -46.195 13.042 51.587 1.00 42.22 66 ASN A O 1
ATOM 540 N N . GLY A 1 67 ? -45.789 14.699 50.113 1.00 45.34 67 GLY A N 1
ATOM 541 C CA . GLY A 1 67 ? -44.905 15.564 50.913 1.00 45.34 67 GLY A CA 1
ATOM 542 C C . GLY A 1 67 ? -45.447 16.109 52.244 1.00 45.34 67 GLY A C 1
ATOM 543 O O . GLY A 1 67 ? -45.396 17.311 52.478 1.00 45.34 67 GLY A O 1
ATOM 544 N N . ALA A 1 68 ? -45.922 15.248 53.140 1.00 41.91 68 ALA A N 1
ATOM 545 C CA . ALA A 1 68 ? -46.196 15.597 54.523 1.00 41.91 68 ALA A CA 1
ATOM 546 C C . ALA A 1 68 ? -44.923 15.423 55.367 1.00 41.91 68 ALA A C 1
ATOM 548 O O . ALA A 1 68 ? -44.327 14.344 55.417 1.00 41.91 68 ALA A O 1
ATOM 549 N N . ASN A 1 69 ? -44.515 16.496 56.044 1.00 48.66 69 ASN A N 1
ATOM 550 C CA . ASN A 1 69 ? -43.485 16.471 57.078 1.00 48.66 69 ASN A CA 1
ATOM 551 C C . ASN A 1 69 ? -43.995 15.653 58.273 1.00 48.66 69 ASN A C 1
ATOM 553 O O . ASN A 1 69 ? -44.634 16.195 59.171 1.00 48.66 69 ASN A O 1
ATOM 557 N N . ALA A 1 70 ? -43.744 14.345 58.282 1.00 52.41 70 ALA A N 1
ATOM 558 C CA . ALA A 1 70 ? -43.984 13.536 59.467 1.00 52.41 70 ALA A CA 1
ATOM 559 C C . ALA A 1 70 ? -42.957 13.923 60.547 1.00 52.41 70 ALA A C 1
ATOM 561 O O . ALA A 1 70 ? -41.750 13.900 60.312 1.00 52.41 70 ALA A O 1
ATOM 562 N N . SER A 1 71 ? -43.427 14.308 61.734 1.00 52.38 71 SER A N 1
ATOM 563 C CA . SER A 1 71 ? -42.587 14.384 62.929 1.00 52.38 71 SER A CA 1
ATOM 564 C C . SER A 1 71 ? -42.124 12.969 63.259 1.00 52.38 71 SER A C 1
ATOM 566 O O . SER A 1 71 ? -42.949 12.097 63.530 1.00 52.38 71 SER A O 1
ATOM 568 N N . PHE A 1 72 ? -40.824 12.718 63.181 1.00 59.22 72 PHE A N 1
ATOM 569 C CA . PHE A 1 72 ? -40.290 11.370 63.310 1.00 59.22 72 PHE A CA 1
ATOM 570 C C . PHE A 1 72 ? -39.676 11.130 64.688 1.00 59.22 72 PHE A C 1
ATOM 572 O O . PHE A 1 72 ? -38.913 11.963 65.177 1.00 59.22 72 PHE A O 1
ATOM 579 N N . ASP A 1 73 ? -39.910 9.942 65.244 1.00 68.81 73 ASP A N 1
ATOM 580 C CA . ASP A 1 73 ? -39.230 9.475 66.451 1.00 68.81 73 ASP A CA 1
ATOM 581 C C . ASP A 1 73 ? -37.706 9.395 66.255 1.00 68.81 73 ASP A C 1
ATOM 583 O O . ASP A 1 73 ? -37.205 9.039 65.176 1.00 68.81 73 ASP A O 1
ATOM 587 N N . ALA A 1 74 ? -36.959 9.697 67.322 1.00 72.62 74 ALA A N 1
ATOM 588 C CA . ALA A 1 74 ? -35.494 9.699 67.338 1.00 72.62 74 ALA A CA 1
ATOM 589 C C . ALA A 1 74 ? -34.892 8.337 66.934 1.00 72.62 74 ALA A C 1
ATOM 591 O O . ALA A 1 74 ? -33.920 8.287 66.181 1.00 72.62 74 ALA A O 1
ATOM 592 N N . SER A 1 75 ? -35.519 7.227 67.335 1.00 76.56 75 SER A N 1
ATOM 593 C CA . SER A 1 75 ? -35.110 5.863 66.958 1.00 76.56 75 SER A CA 1
ATOM 594 C C . SER A 1 75 ? -35.199 5.616 65.446 1.00 76.56 75 SER A C 1
ATOM 596 O O . SER A 1 75 ? -34.300 5.029 64.839 1.00 76.56 75 SER A O 1
ATOM 598 N N . THR A 1 76 ? -36.245 6.137 64.798 1.00 79.00 76 THR A N 1
ATOM 599 C CA . THR A 1 76 ? -36.421 6.047 63.340 1.00 79.00 76 THR A CA 1
ATOM 600 C C . THR A 1 76 ? -35.402 6.933 62.612 1.00 79.00 76 THR A C 1
ATOM 602 O O . THR A 1 76 ? -34.964 6.592 61.515 1.00 79.00 76 THR A O 1
ATOM 605 N N . ALA A 1 77 ? -34.975 8.049 63.221 1.00 82.75 77 ALA A N 1
ATOM 606 C CA . ALA A 1 77 ? -33.909 8.907 62.688 1.00 82.75 77 ALA A CA 1
ATOM 607 C C . ALA A 1 77 ? -32.562 8.183 62.638 1.00 82.75 77 ALA A C 1
ATOM 609 O O . ALA A 1 77 ? -31.889 8.203 61.609 1.00 82.75 77 ALA A O 1
ATOM 610 N N . LEU A 1 78 ? -32.205 7.509 63.732 1.00 86.25 78 LEU A N 1
ATOM 611 C CA . LEU A 1 78 ? -30.976 6.725 63.834 1.00 86.25 78 LEU A CA 1
ATOM 612 C C . LEU A 1 78 ? -31.002 5.520 62.893 1.00 86.25 78 LEU A C 1
ATOM 614 O O . LEU A 1 78 ? -30.024 5.262 62.198 1.00 86.25 78 LEU A O 1
ATOM 618 N N . THR A 1 79 ? -32.144 4.840 62.788 1.00 87.19 79 THR A N 1
ATOM 619 C CA . THR A 1 79 ? -32.327 3.733 61.835 1.00 87.19 79 THR A CA 1
ATOM 620 C C . THR A 1 79 ? -32.182 4.213 60.385 1.00 87.19 79 THR A C 1
ATOM 622 O O . THR A 1 79 ? -31.538 3.549 59.576 1.00 87.19 79 THR A O 1
ATOM 625 N N . PHE A 1 80 ? -32.704 5.401 60.053 1.00 87.62 80 PHE A N 1
ATOM 626 C CA . PHE A 1 80 ? -32.504 6.021 58.740 1.00 87.62 80 PHE A CA 1
ATOM 627 C C . PHE A 1 80 ? -31.046 6.439 58.505 1.00 87.62 80 PHE A C 1
ATOM 629 O O . PHE A 1 80 ? -30.521 6.204 57.422 1.00 87.62 80 PHE A O 1
ATOM 636 N N . ARG A 1 81 ? -30.349 6.981 59.516 1.00 90.12 81 ARG A N 1
ATOM 637 C CA . ARG A 1 81 ? -28.904 7.267 59.437 1.00 90.12 81 ARG A CA 1
ATOM 638 C C . ARG A 1 81 ? -28.101 5.999 59.136 1.00 90.12 81 ARG A C 1
ATOM 640 O O . ARG A 1 81 ? -27.219 6.026 58.281 1.00 90.12 81 ARG A O 1
ATOM 647 N N . LEU A 1 82 ? -28.435 4.893 59.801 1.00 91.19 82 LEU A N 1
ATOM 648 C CA . LEU A 1 82 ? -27.816 3.590 59.570 1.00 91.19 82 LEU A CA 1
ATOM 649 C C . LEU A 1 82 ? -28.112 3.059 58.159 1.00 91.19 82 LEU A C 1
ATOM 651 O O . LEU A 1 82 ? -27.193 2.588 57.493 1.00 91.19 82 LEU A O 1
ATOM 655 N N . LEU A 1 83 ? -29.357 3.191 57.678 1.00 91.50 83 LEU A N 1
ATOM 656 C CA . LEU A 1 83 ? -29.716 2.872 56.293 1.00 91.50 83 LEU A CA 1
ATOM 657 C C . LEU A 1 83 ? -28.861 3.675 55.311 1.00 91.50 83 LEU A C 1
ATOM 659 O O . LEU A 1 83 ? -28.250 3.078 54.435 1.00 91.50 83 LEU A O 1
ATOM 663 N N . VAL A 1 84 ? -28.775 4.999 55.464 1.00 91.31 84 VAL A N 1
ATOM 664 C CA . VAL A 1 84 ? -27.990 5.852 54.559 1.00 91.31 84 VAL A CA 1
ATOM 665 C C . VAL A 1 84 ? -26.533 5.400 54.501 1.00 91.31 84 VAL A C 1
ATOM 667 O O . VAL A 1 84 ? -26.001 5.201 53.411 1.00 91.31 84 VAL A O 1
ATOM 670 N N . GLN A 1 85 ? -25.903 5.169 55.656 1.00 91.62 85 GLN A N 1
ATOM 671 C CA . GLN A 1 85 ? -24.514 4.708 55.718 1.00 91.62 85 GLN A CA 1
ATOM 672 C C . GLN A 1 85 ? -24.320 3.328 55.074 1.00 91.62 85 GLN A C 1
ATOM 674 O O . GLN A 1 85 ? -23.292 3.088 54.440 1.00 91.62 85 GLN A O 1
ATOM 679 N N . GLU A 1 86 ? -25.283 2.414 55.224 1.00 92.12 86 GLU A N 1
ATOM 680 C CA . GLU A 1 86 ? -25.184 1.079 54.636 1.00 92.12 86 GLU A CA 1
ATOM 681 C C . GLU A 1 86 ? -25.432 1.097 53.126 1.00 92.12 86 GLU A C 1
ATOM 683 O O . GLU A 1 86 ? -24.661 0.501 52.382 1.00 92.12 86 GLU A O 1
ATOM 688 N N . ILE A 1 87 ? -26.436 1.833 52.645 1.00 93.81 87 ILE A N 1
ATOM 689 C CA . ILE A 1 87 ? -26.707 1.960 51.209 1.00 93.81 87 ILE A CA 1
ATOM 690 C C . ILE A 1 87 ? -25.552 2.677 50.503 1.00 93.81 87 ILE A C 1
ATOM 692 O O . ILE A 1 87 ? -25.117 2.211 49.456 1.00 93.81 87 ILE A O 1
ATOM 696 N N . GLN A 1 88 ? -24.984 3.736 51.091 1.00 92.50 88 GLN A N 1
ATOM 697 C CA . GLN A 1 88 ? -23.772 4.375 50.562 1.00 92.50 88 GLN A CA 1
ATOM 698 C C . GLN A 1 88 ? -22.592 3.398 50.497 1.00 92.50 88 GLN A C 1
ATOM 700 O O . GLN A 1 88 ? -21.836 3.415 49.531 1.00 92.50 88 GLN A O 1
ATOM 705 N N . ARG A 1 89 ? -22.434 2.507 51.486 1.00 91.38 89 ARG A N 1
ATOM 706 C CA . ARG A 1 89 ? -21.399 1.460 51.453 1.00 91.38 89 ARG A CA 1
ATOM 707 C C . ARG A 1 89 ? -21.620 0.481 50.300 1.00 91.38 89 ARG A C 1
ATOM 709 O O . ARG A 1 89 ? -20.674 0.177 49.582 1.00 91.38 89 ARG A O 1
ATOM 716 N N . LEU A 1 90 ? -22.851 0.004 50.118 1.00 92.69 90 LEU A N 1
ATOM 717 C CA . LEU A 1 90 ? -23.209 -0.910 49.028 1.00 92.69 90 LEU A CA 1
ATOM 718 C C . LEU A 1 90 ? -23.049 -0.253 47.652 1.00 92.69 90 LEU A C 1
ATOM 720 O O . LEU A 1 90 ? -22.636 -0.909 46.705 1.00 92.69 90 LEU A O 1
ATOM 724 N N . ALA A 1 91 ? -23.335 1.045 47.556 1.00 91.62 91 ALA A N 1
ATOM 725 C CA . ALA A 1 91 ? -23.239 1.831 46.332 1.00 91.62 91 ALA A CA 1
ATOM 726 C C . ALA A 1 91 ? -21.800 2.190 45.925 1.00 91.62 91 ALA A C 1
ATOM 728 O O . ALA A 1 91 ? -21.576 2.674 44.819 1.00 91.62 91 ALA A O 1
ATOM 729 N N . ARG A 1 92 ? -20.819 1.973 46.808 1.00 90.19 92 ARG A N 1
ATOM 730 C CA . ARG A 1 92 ? -19.393 2.220 46.540 1.00 90.19 92 ARG A CA 1
ATOM 731 C C . ARG A 1 92 ? -18.663 1.035 45.929 1.00 90.19 92 ARG A C 1
ATOM 733 O O . ARG A 1 92 ? -17.572 1.217 45.400 1.00 90.19 92 ARG A O 1
ATOM 740 N N . ASP A 1 93 ? -19.248 -0.156 45.995 1.00 90.94 93 ASP A N 1
ATOM 741 C CA . ASP A 1 93 ? -18.640 -1.382 45.491 1.00 90.94 93 ASP A CA 1
ATOM 742 C C . ASP A 1 93 ? -19.627 -2.138 44.581 1.00 90.94 93 ASP A C 1
ATOM 744 O O . ASP A 1 93 ? -20.644 -2.642 45.069 1.00 90.94 93 ASP A O 1
ATOM 748 N N . PRO A 1 94 ? -19.325 -2.281 43.277 1.00 92.44 94 PRO A N 1
ATOM 749 C CA . PRO A 1 94 ? -20.139 -3.040 42.326 1.00 92.44 94 PRO A CA 1
ATOM 750 C C . PRO A 1 94 ? -20.466 -4.485 42.737 1.00 92.44 94 PRO A C 1
ATOM 752 O O . PRO A 1 94 ? -21.496 -5.010 42.318 1.00 92.44 94 PRO A O 1
ATOM 755 N N . PHE A 1 95 ? -19.641 -5.141 43.561 1.00 92.81 95 PHE A N 1
ATOM 756 C CA . PHE A 1 95 ? -19.946 -6.473 44.098 1.00 92.81 95 PHE A CA 1
ATOM 757 C C . PHE A 1 95 ? -20.926 -6.419 45.271 1.00 92.81 95 PHE A C 1
ATOM 759 O O . PHE A 1 95 ? -21.769 -7.303 45.425 1.00 92.81 95 PHE A O 1
ATOM 766 N N . LEU A 1 96 ? -20.840 -5.388 46.114 1.00 92.31 96 LEU A N 1
ATOM 767 C CA . LEU A 1 96 ? -21.770 -5.217 47.229 1.00 92.31 96 LEU A CA 1
ATOM 768 C C . LEU A 1 96 ? -23.143 -4.734 46.748 1.00 92.31 96 LEU A C 1
ATOM 770 O O . LEU A 1 96 ? -24.155 -5.110 47.340 1.00 92.31 96 LEU A O 1
ATOM 774 N N . ALA A 1 97 ? -23.197 -3.989 45.645 1.00 93.94 97 ALA A N 1
ATOM 775 C CA . ALA A 1 97 ? -24.435 -3.546 45.010 1.00 93.94 97 ALA A CA 1
ATOM 776 C C . ALA A 1 97 ? -25.393 -4.702 44.652 1.00 93.94 97 ALA A C 1
ATOM 778 O O . ALA A 1 97 ? -26.611 -4.509 44.650 1.00 93.94 97 ALA A O 1
ATOM 779 N N . ASP A 1 98 ? -24.883 -5.917 44.416 1.00 92.75 98 ASP A N 1
ATOM 780 C CA . ASP A 1 98 ? -25.704 -7.120 44.208 1.00 92.75 98 ASP A CA 1
ATOM 781 C C . ASP A 1 98 ? -26.565 -7.446 45.448 1.00 92.75 98 ASP A C 1
ATOM 783 O O . ASP A 1 98 ? -27.711 -7.879 45.323 1.00 92.75 98 ASP A O 1
ATOM 787 N N . ARG A 1 99 ? -26.063 -7.164 46.661 1.00 92.19 99 ARG A N 1
ATOM 788 C CA . ARG A 1 99 ? -26.805 -7.377 47.917 1.00 92.19 99 ARG A CA 1
ATOM 789 C C . ARG A 1 99 ? -27.979 -6.411 48.057 1.00 92.19 99 ARG A C 1
ATOM 791 O O . ARG A 1 99 ? -29.011 -6.786 48.609 1.00 92.19 99 ARG A O 1
ATOM 798 N N . PHE A 1 100 ? -27.832 -5.179 47.566 1.00 93.94 100 PHE A N 1
ATOM 799 C CA . PHE A 1 100 ? -28.934 -4.218 47.528 1.00 93.94 100 PHE A CA 1
ATOM 800 C C . PHE A 1 100 ? -30.026 -4.688 46.567 1.00 93.94 100 PHE A C 1
ATOM 802 O O . PHE A 1 100 ? -31.183 -4.785 46.980 1.00 93.94 100 PHE A O 1
ATOM 809 N N . ARG A 1 101 ? -29.649 -5.065 45.334 1.00 93.12 101 ARG A N 1
ATOM 810 C CA . ARG A 1 101 ? -30.576 -5.649 44.355 1.00 93.12 101 ARG A CA 1
ATOM 811 C C . ARG A 1 101 ? -31.348 -6.813 44.971 1.00 93.12 101 ARG A C 1
ATOM 813 O O . ARG A 1 101 ? -32.571 -6.775 44.998 1.00 93.12 101 ARG A O 1
ATOM 820 N N . ASP A 1 102 ? -30.652 -7.822 45.492 1.00 91.94 102 ASP A N 1
ATOM 821 C CA . ASP A 1 102 ? -31.287 -9.026 46.047 1.00 91.94 102 ASP A CA 1
ATOM 822 C C . ASP A 1 102 ? -32.150 -8.713 47.287 1.00 91.94 102 ASP A C 1
ATOM 824 O O . ASP A 1 102 ? -33.124 -9.413 47.591 1.00 91.94 102 ASP A O 1
ATOM 828 N N . GLY A 1 103 ? -31.801 -7.653 48.020 1.00 90.00 103 GLY A N 1
ATOM 829 C CA . GLY A 1 103 ? -32.564 -7.142 49.152 1.00 90.00 103 GLY A CA 1
ATOM 830 C C . GLY A 1 103 ? -33.921 -6.589 48.729 1.00 90.00 103 GLY A C 1
ATOM 831 O O . GLY A 1 103 ? -34.923 -6.936 49.357 1.00 90.00 103 GLY A O 1
ATOM 832 N N . VAL A 1 104 ? -33.945 -5.784 47.663 1.00 91.31 104 VAL A N 1
ATOM 833 C CA . VAL A 1 104 ? -35.141 -5.107 47.136 1.00 91.31 104 VAL A CA 1
ATOM 834 C C . VAL A 1 104 ? -35.985 -6.034 46.259 1.00 91.31 104 VAL A C 1
ATOM 836 O O . VAL A 1 104 ? -37.189 -6.159 46.475 1.00 91.31 104 VAL A O 1
ATOM 839 N N . ASP A 1 105 ? -35.366 -6.724 45.301 1.00 88.75 105 ASP A N 1
ATOM 840 C CA . ASP A 1 105 ? -36.059 -7.540 44.300 1.00 88.75 105 ASP A CA 1
ATOM 841 C C . ASP A 1 105 ? -36.817 -8.711 44.947 1.00 88.75 105 ASP A C 1
ATOM 843 O O . ASP A 1 105 ? -38.021 -8.879 44.737 1.00 88.75 105 ASP A O 1
ATOM 847 N N . LYS A 1 106 ? -36.145 -9.442 45.847 1.00 86.69 106 LYS A N 1
ATOM 848 C CA . LYS A 1 106 ? -36.705 -10.584 46.595 1.00 86.69 106 LYS A CA 1
ATOM 849 C C . LYS A 1 106 ? -37.328 -10.180 47.944 1.00 86.69 106 LYS A C 1
ATOM 851 O O . LYS A 1 106 ? -37.491 -11.025 48.824 1.00 86.69 106 LYS A O 1
ATOM 856 N N . GLY A 1 107 ? -37.588 -8.891 48.164 1.00 84.81 107 GLY A N 1
ATOM 857 C CA . GLY A 1 107 ? -38.262 -8.398 49.365 1.00 84.81 107 GLY A CA 1
ATOM 858 C C . GLY A 1 107 ? -39.762 -8.718 49.357 1.00 84.81 107 GLY A C 1
ATOM 859 O O . GLY A 1 107 ? -40.419 -8.618 48.321 1.00 84.81 107 GLY A O 1
ATOM 860 N N . GLU A 1 108 ? -40.307 -9.079 50.520 1.00 79.81 108 GLU A N 1
ATOM 861 C CA . GLU A 1 108 ? -41.732 -9.380 50.719 1.00 79.81 108 GLU A CA 1
ATOM 862 C C . GLU A 1 108 ? -42.428 -8.267 51.520 1.00 79.81 108 GLU A C 1
ATOM 864 O O . GLU A 1 108 ? -41.854 -7.716 52.463 1.00 79.81 108 GLU A O 1
ATOM 869 N N . GLY A 1 109 ? -43.679 -7.957 51.165 1.00 82.62 109 GLY A N 1
ATOM 870 C CA . GLY A 1 109 ? -44.504 -6.919 51.797 1.00 82.62 109 GLY A CA 1
ATOM 871 C C . GLY A 1 109 ? -44.710 -5.670 50.932 1.00 82.62 109 GLY A C 1
ATOM 872 O O . GLY A 1 109 ? -44.049 -5.483 49.908 1.00 82.62 109 GLY A O 1
ATOM 873 N N . ASP A 1 110 ? -45.630 -4.795 51.353 1.00 80.62 110 ASP A N 1
ATOM 874 C CA . ASP A 1 110 ? -46.071 -3.630 50.564 1.00 80.62 110 ASP A CA 1
ATOM 875 C C . ASP A 1 110 ? -44.930 -2.667 50.207 1.00 80.62 110 ASP A C 1
ATOM 877 O O . ASP A 1 110 ? -44.914 -2.106 49.113 1.00 80.62 110 ASP A O 1
ATOM 881 N N . ALA A 1 111 ? -43.929 -2.539 51.087 1.00 82.38 111 ALA A N 1
ATOM 882 C CA . ALA A 1 111 ? -42.751 -1.698 50.866 1.00 82.38 111 ALA A CA 1
ATOM 883 C C . ALA A 1 111 ? -41.909 -2.117 49.642 1.00 82.38 111 ALA A C 1
ATOM 885 O O . ALA A 1 111 ? -41.222 -1.277 49.072 1.00 82.38 111 ALA A O 1
ATOM 886 N N . PHE A 1 112 ? -41.953 -3.391 49.233 1.00 87.50 112 PHE A N 1
ATOM 887 C CA . PHE A 1 112 ? -41.152 -3.930 48.122 1.00 87.50 112 PHE A CA 1
ATOM 888 C C . PHE A 1 112 ? -41.971 -4.234 46.864 1.00 87.50 112 PHE A C 1
ATOM 890 O O . PHE A 1 112 ? -41.398 -4.464 45.798 1.00 87.50 112 PHE A O 1
ATOM 897 N N . ARG A 1 113 ? -43.307 -4.278 46.971 1.00 83.81 113 ARG A N 1
ATOM 898 C CA . ARG A 1 113 ? -44.189 -4.530 45.824 1.00 83.81 113 ARG A CA 1
ATOM 899 C C . ARG A 1 113 ? -44.225 -3.336 44.871 1.00 83.81 113 ARG A C 1
ATOM 901 O O . ARG A 1 113 ? -44.118 -3.546 43.674 1.00 83.81 113 ARG A O 1
ATOM 908 N N . ASN A 1 114 ? -44.297 -2.122 45.422 1.00 82.50 114 ASN A N 1
ATOM 909 C CA . ASN A 1 114 ? -44.324 -0.858 44.678 1.00 82.50 114 ASN A CA 1
ATOM 910 C C . ASN A 1 114 ? -43.094 -0.003 45.035 1.00 82.50 114 ASN A C 1
ATOM 912 O O . ASN A 1 114 ? -43.226 1.155 45.434 1.00 82.50 114 ASN A O 1
ATOM 916 N N . PHE A 1 115 ? -41.903 -0.605 45.006 1.00 88.81 115 PHE A N 1
ATOM 917 C CA . PHE A 1 115 ? -40.675 0.084 45.400 1.00 88.81 115 PHE A CA 1
ATOM 918 C C . PHE A 1 115 ? -40.303 1.168 44.372 1.00 88.81 115 PHE A C 1
ATOM 920 O O . PHE A 1 115 ? -40.081 0.867 43.200 1.00 88.81 115 PHE A O 1
ATOM 927 N N . ASP A 1 116 ? -40.224 2.421 44.826 1.00 89.19 116 ASP A N 1
ATOM 928 C CA . ASP A 1 116 ? -39.811 3.582 44.027 1.00 89.19 116 ASP A CA 1
ATOM 929 C C . ASP A 1 116 ? -38.308 3.834 44.228 1.00 89.19 116 ASP A C 1
ATOM 931 O O . ASP A 1 116 ? -37.878 4.444 45.215 1.00 89.19 116 ASP A O 1
ATOM 935 N N . LEU A 1 117 ? -37.502 3.309 43.303 1.00 91.75 117 LEU A N 1
ATOM 936 C CA . LEU A 1 117 ? -36.045 3.377 43.333 1.00 91.75 117 LEU A CA 1
ATOM 937 C C . LEU A 1 117 ? -35.543 4.816 43.202 1.00 91.75 117 LEU A C 1
ATOM 939 O O . LEU A 1 117 ? -34.664 5.212 43.967 1.00 91.75 117 LEU A O 1
ATOM 943 N N . THR A 1 118 ? -36.099 5.597 42.274 1.00 89.62 118 THR A N 1
ATOM 944 C CA . THR A 1 118 ? -35.667 6.977 42.003 1.00 89.62 118 THR A CA 1
ATOM 945 C C . THR A 1 118 ? -35.833 7.840 43.248 1.00 89.62 118 THR A C 1
ATOM 947 O O . THR A 1 118 ? -34.890 8.481 43.717 1.00 89.62 118 THR A O 1
ATOM 950 N N . ARG A 1 119 ? -37.008 7.770 43.878 1.00 88.12 119 ARG A N 1
ATOM 951 C CA . ARG A 1 119 ? -37.256 8.494 45.124 1.00 88.12 119 ARG A CA 1
ATOM 952 C C . ARG A 1 119 ? -36.383 7.992 46.267 1.00 88.12 119 ARG A C 1
ATOM 954 O O . ARG A 1 119 ? -35.937 8.790 47.094 1.00 88.12 119 ARG A O 1
ATOM 961 N N . PHE A 1 120 ? -36.153 6.683 46.351 1.00 91.06 120 PHE A N 1
ATOM 962 C CA . PHE A 1 120 ? -35.307 6.099 47.386 1.00 91.06 120 PHE A CA 1
ATOM 963 C C . PHE A 1 120 ? -33.875 6.649 47.319 1.00 91.06 120 PHE A C 1
ATOM 965 O O . PHE A 1 120 ? -33.362 7.130 48.333 1.00 91.06 120 PHE A O 1
ATOM 972 N N . VAL A 1 121 ? -33.246 6.644 46.138 1.00 91.44 121 VAL A N 1
ATOM 973 C CA . VAL A 1 121 ? -31.857 7.112 45.977 1.00 91.44 121 VAL A CA 1
ATOM 974 C C . VAL A 1 121 ? -31.704 8.616 46.219 1.00 91.44 121 VAL A C 1
ATOM 976 O O . VAL A 1 121 ? -30.697 9.039 46.797 1.00 91.44 121 VAL A O 1
ATOM 979 N N . ASP A 1 122 ? -32.719 9.417 45.876 1.00 88.38 122 ASP A N 1
ATOM 980 C CA . ASP A 1 122 ? -32.756 10.851 46.181 1.00 88.38 122 ASP A CA 1
ATOM 981 C C . ASP A 1 122 ? -32.802 11.115 47.688 1.00 88.38 122 ASP A C 1
ATOM 983 O O . ASP A 1 122 ? -32.087 11.975 48.201 1.00 88.38 122 ASP A O 1
ATOM 987 N N . ARG A 1 123 ? -33.605 10.342 48.427 1.00 86.38 123 ARG A N 1
ATOM 988 C CA . ARG A 1 123 ? -33.755 10.501 49.882 1.00 86.38 123 ARG A CA 1
ATOM 989 C C . ARG A 1 123 ? -32.541 10.009 50.655 1.00 86.38 123 ARG A C 1
ATOM 991 O O . ARG A 1 123 ? -32.214 10.592 51.686 1.00 86.38 123 ARG A O 1
ATOM 998 N N . VAL A 1 124 ? -31.880 8.960 50.169 1.00 89.19 124 VAL A N 1
ATOM 999 C CA . VAL A 1 124 ? -30.606 8.488 50.728 1.00 89.19 124 VAL A CA 1
ATOM 1000 C C . VAL A 1 124 ? -29.472 9.488 50.457 1.00 89.19 124 VAL A C 1
ATOM 1002 O O . VAL A 1 124 ? -28.505 9.536 51.217 1.00 89.19 124 VAL A O 1
ATOM 1005 N N . GLY A 1 125 ? -29.596 10.319 49.417 1.00 88.19 125 GLY A N 1
ATOM 1006 C CA . GLY A 1 125 ? -28.593 11.321 49.063 1.00 88.19 125 GLY A CA 1
ATOM 1007 C C . GLY A 1 125 ? -27.355 10.706 48.410 1.00 88.19 125 GLY A C 1
ATOM 1008 O O . GLY A 1 125 ? -26.232 11.106 48.718 1.00 88.19 125 GLY A O 1
ATOM 1009 N N . LEU A 1 126 ? -27.550 9.702 47.549 1.00 90.44 126 LEU A N 1
ATOM 1010 C CA . LEU A 1 126 ? -26.456 9.073 46.805 1.00 90.44 126 LEU A CA 1
ATOM 1011 C C . LEU A 1 126 ? -25.895 10.014 45.740 1.00 90.44 126 LEU A C 1
ATOM 1013 O O . LEU A 1 126 ? -26.650 10.728 45.076 1.00 90.44 126 LEU A O 1
ATOM 1017 N N . ARG A 1 127 ? -24.575 9.979 45.547 1.00 89.81 127 ARG A N 1
ATOM 1018 C CA . ARG A 1 127 ? -23.893 10.697 44.457 1.00 89.81 127 ARG A CA 1
ATOM 1019 C C . ARG A 1 127 ? -24.189 10.044 43.097 1.00 89.81 127 ARG A C 1
ATOM 1021 O O . ARG A 1 127 ? -24.461 8.846 43.076 1.00 89.81 127 ARG A O 1
ATOM 1028 N N . PRO A 1 128 ? -24.041 10.754 41.962 1.00 89.81 128 PRO A N 1
ATOM 1029 C CA . PRO A 1 128 ? -24.307 10.190 40.632 1.00 89.81 128 PRO A CA 1
ATOM 1030 C C . PRO A 1 128 ? -23.613 8.843 40.360 1.00 89.81 128 PRO A C 1
ATOM 1032 O O . PRO A 1 128 ? -24.257 7.896 39.922 1.00 89.81 128 PRO A O 1
ATOM 1035 N N . LEU A 1 129 ? -22.328 8.697 40.715 1.00 88.81 129 LEU A N 1
ATOM 1036 C CA . LEU A 1 129 ? -21.604 7.426 40.548 1.00 88.81 129 LEU A CA 1
ATOM 1037 C C . LEU A 1 129 ? -22.121 6.303 41.467 1.00 88.81 129 LEU A C 1
ATOM 1039 O O . LEU A 1 129 ? -22.220 5.156 41.042 1.00 88.81 129 LEU A O 1
ATOM 1043 N N . GLU A 1 130 ? -22.495 6.626 42.708 1.00 91.50 130 GLU A N 1
ATOM 1044 C CA . GLU A 1 130 ? -23.097 5.669 43.650 1.00 91.50 130 GLU A CA 1
ATOM 1045 C C . GLU A 1 130 ? -24.465 5.181 43.129 1.00 91.50 130 GLU A C 1
ATOM 1047 O O . GLU A 1 130 ? -24.774 3.988 43.188 1.00 91.50 130 GLU A O 1
ATOM 1052 N N . ARG A 1 131 ? -25.265 6.090 42.552 1.00 93.00 131 ARG A N 1
ATOM 1053 C CA . ARG A 1 131 ? -26.537 5.763 41.888 1.00 93.00 131 ARG A CA 1
ATOM 1054 C C . ARG A 1 131 ? -26.322 4.842 40.690 1.00 93.00 131 ARG A C 1
ATOM 1056 O O . ARG A 1 131 ? -27.006 3.826 40.592 1.00 93.00 131 ARG A O 1
ATOM 1063 N N . LEU A 1 132 ? -25.338 5.149 39.838 1.00 92.12 132 LEU A N 1
ATOM 1064 C CA . LEU A 1 132 ? -24.986 4.336 38.671 1.00 92.12 132 LEU A CA 1
ATOM 1065 C C . LEU A 1 132 ? -24.576 2.911 39.075 1.00 92.12 132 LEU A C 1
ATOM 1067 O O . LEU A 1 132 ? -25.059 1.946 38.487 1.00 92.12 132 LEU A O 1
ATOM 1071 N N . ILE A 1 133 ? -23.721 2.758 40.094 1.00 92.81 133 ILE A N 1
ATOM 1072 C CA . ILE A 1 133 ? -23.256 1.442 40.560 1.00 92.81 133 ILE A CA 1
ATOM 1073 C C . ILE A 1 133 ? -24.432 0.589 41.055 1.00 92.81 133 ILE A C 1
ATOM 1075 O O . ILE A 1 133 ? -24.557 -0.564 40.633 1.00 92.81 133 ILE A O 1
ATOM 1079 N N . LEU A 1 134 ? -25.321 1.146 41.889 1.00 93.94 134 LEU A N 1
ATOM 1080 C CA . LEU A 1 134 ? -26.515 0.428 42.353 1.00 93.94 134 LEU A CA 1
ATOM 1081 C C . LEU A 1 134 ? -27.470 0.079 41.212 1.00 93.94 134 LEU A C 1
ATOM 1083 O O . LEU A 1 134 ? -27.962 -1.044 41.150 1.00 93.94 134 LEU A O 1
ATOM 1087 N N . ALA A 1 135 ? -27.739 1.022 40.311 1.00 93.25 135 ALA A N 1
ATOM 1088 C CA . ALA A 1 135 ? -28.638 0.784 39.190 1.00 93.25 135 ALA A CA 1
ATOM 1089 C C . ALA A 1 135 ? -28.078 -0.291 38.243 1.00 93.25 135 ALA A C 1
ATOM 1091 O O . ALA A 1 135 ? -28.814 -1.178 37.814 1.00 93.25 135 ALA A O 1
ATOM 1092 N N . SER A 1 136 ? -26.764 -0.283 37.991 1.00 91.69 136 SER A N 1
ATOM 1093 C CA . SER A 1 136 ? -26.105 -1.276 37.135 1.00 91.69 136 SER A CA 1
ATOM 1094 C C . SER A 1 136 ? -26.290 -2.709 37.647 1.00 91.69 136 SER A C 1
ATOM 1096 O O . SER A 1 136 ? -26.511 -3.617 36.848 1.00 91.69 136 SER A O 1
ATOM 1098 N N . SER A 1 137 ? -26.251 -2.934 38.970 1.00 92.56 137 SER A N 1
ATOM 1099 C CA . SER A 1 137 ? -26.410 -4.280 39.533 1.00 92.56 137 SER A CA 1
ATOM 1100 C C . SER A 1 137 ? -27.827 -4.819 39.346 1.00 92.56 137 SER A C 1
ATOM 1102 O O . SER A 1 137 ? -27.988 -6.022 39.132 1.00 92.56 137 SER A O 1
ATOM 1104 N N . ILE A 1 138 ? -28.836 -3.937 39.395 1.00 91.12 138 ILE A N 1
ATOM 1105 C CA . ILE A 1 138 ? -30.253 -4.253 39.170 1.00 91.12 138 ILE A CA 1
ATOM 1106 C C . ILE A 1 138 ? -30.490 -4.659 37.717 1.00 91.12 138 ILE A C 1
ATOM 1108 O O . ILE A 1 138 ? -31.165 -5.658 37.475 1.00 91.12 138 ILE A O 1
ATOM 1112 N N . VAL A 1 139 ? -29.918 -3.912 36.770 1.00 88.12 139 VAL A N 1
ATOM 1113 C CA . VAL A 1 139 ? -30.122 -4.144 35.333 1.00 88.12 139 VAL A CA 1
ATOM 1114 C C . VAL A 1 139 ? -29.363 -5.372 34.825 1.00 88.12 139 VAL A C 1
ATOM 1116 O O . VAL A 1 139 ? -29.850 -6.085 33.953 1.00 88.12 139 VAL A O 1
ATOM 1119 N N . ALA A 1 140 ? -28.200 -5.676 35.403 1.00 85.38 140 ALA A N 1
ATOM 1120 C CA . ALA A 1 140 ? -27.391 -6.830 35.011 1.00 85.38 140 ALA A CA 1
ATOM 1121 C C . ALA A 1 140 ? -28.019 -8.198 35.352 1.00 85.38 140 ALA A C 1
ATOM 1123 O O . ALA A 1 140 ? -27.512 -9.231 34.913 1.00 85.38 140 ALA A O 1
ATOM 1124 N N . ALA A 1 141 ? -29.088 -8.228 36.152 1.00 84.00 141 ALA A N 1
ATOM 1125 C CA . ALA A 1 141 ? -29.769 -9.442 36.585 1.00 84.00 141 ALA A CA 1
ATOM 1126 C C . ALA A 1 141 ? -31.251 -9.429 36.185 1.00 84.00 141 ALA A C 1
ATOM 1128 O O . ALA A 1 141 ? -31.849 -8.378 35.971 1.00 84.00 141 ALA A O 1
ATOM 1129 N N . GLN A 1 142 ? -31.872 -10.610 36.137 1.00 82.75 142 GLN A N 1
ATOM 1130 C CA . GLN A 1 142 ? -33.312 -10.743 35.902 1.00 82.75 142 GLN A CA 1
ATOM 1131 C C . GLN A 1 142 ? -34.096 -10.306 37.147 1.00 82.75 142 GLN A C 1
ATOM 1133 O O . GLN A 1 142 ? -34.364 -11.111 38.037 1.00 82.75 142 GLN A O 1
ATOM 1138 N N . THR A 1 143 ? -34.425 -9.019 37.216 1.00 86.19 143 THR A N 1
ATOM 1139 C CA . THR A 1 143 ? -35.237 -8.408 38.278 1.00 86.19 143 THR A CA 1
ATOM 1140 C C . THR A 1 143 ? -36.660 -8.123 37.793 1.00 86.19 143 THR A C 1
ATOM 1142 O O . THR A 1 143 ? -36.968 -8.242 36.603 1.00 86.19 143 THR A O 1
ATOM 1145 N N . LYS A 1 144 ? -37.565 -7.751 38.708 1.00 88.12 144 LYS A N 1
ATOM 1146 C CA . LYS A 1 144 ? -38.928 -7.303 38.354 1.00 88.12 144 LYS A CA 1
ATOM 1147 C C . LYS A 1 144 ? -38.882 -6.198 37.285 1.00 88.12 144 LYS A C 1
ATOM 1149 O O . LYS A 1 144 ? -38.159 -5.218 37.450 1.00 88.12 144 LYS A O 1
ATOM 1154 N N . LYS A 1 145 ? -39.718 -6.302 36.240 1.00 85.75 145 LYS A N 1
ATOM 1155 C CA . LYS A 1 145 ? -39.720 -5.383 35.079 1.00 85.75 145 LYS A CA 1
ATOM 1156 C C . LYS A 1 145 ? -39.802 -3.899 35.469 1.00 85.75 145 LYS A C 1
ATOM 1158 O O . LYS A 1 145 ? -39.070 -3.090 34.915 1.00 85.75 145 LYS A O 1
ATOM 1163 N N . GLU A 1 146 ? -40.644 -3.553 36.445 1.00 86.75 146 GLU A N 1
ATOM 1164 C CA . GLU A 1 146 ? -40.784 -2.174 36.948 1.00 86.75 146 GLU A CA 1
ATOM 1165 C C . GLU A 1 146 ? -39.528 -1.658 37.665 1.00 86.75 146 GLU A C 1
ATOM 1167 O O . GLU A 1 146 ? -39.210 -0.475 37.586 1.00 86.75 146 GLU A O 1
ATOM 1172 N N . LEU A 1 147 ? -38.807 -2.533 38.371 1.00 89.19 147 LEU A N 1
ATOM 1173 C CA . LEU A 1 147 ? -37.565 -2.170 39.052 1.00 89.19 147 LEU A CA 1
ATOM 1174 C C . LEU A 1 147 ? -36.427 -2.005 38.037 1.00 89.19 147 LEU A C 1
ATOM 1176 O O . LEU A 1 147 ? -35.655 -1.051 38.127 1.00 89.19 147 LEU A O 1
ATOM 1180 N N . ALA A 1 148 ? -36.358 -2.901 37.048 1.00 88.81 148 ALA A N 1
ATOM 1181 C CA . ALA A 1 148 ? -35.405 -2.819 35.949 1.00 88.81 148 ALA A CA 1
ATOM 1182 C C . ALA A 1 148 ? -35.601 -1.538 35.121 1.00 88.81 148 ALA A C 1
ATOM 1184 O O . ALA A 1 148 ? -34.626 -0.839 34.853 1.00 88.81 148 ALA A O 1
ATOM 1185 N N . SER A 1 149 ? -36.843 -1.177 34.776 1.00 89.06 149 SER A N 1
ATOM 1186 C CA . SER A 1 149 ? -37.129 0.046 34.011 1.00 89.06 149 SER A CA 1
ATOM 1187 C C . SER A 1 149 ? -36.787 1.318 34.789 1.00 89.06 149 SER A C 1
ATOM 1189 O O . SER A 1 149 ? -36.184 2.236 34.235 1.00 89.06 149 SER A O 1
ATOM 1191 N N . GLN A 1 150 ? -37.084 1.367 36.093 1.00 91.38 150 GLN A N 1
ATOM 1192 C CA . GLN A 1 150 ? -36.645 2.470 36.953 1.00 91.38 150 GLN A CA 1
ATOM 1193 C C . GLN A 1 150 ? -35.114 2.578 37.019 1.00 91.38 150 GLN A C 1
ATOM 1195 O O . GLN A 1 150 ? -34.582 3.686 36.973 1.00 91.38 150 GLN A O 1
ATOM 1200 N N . ALA A 1 151 ? -34.399 1.451 37.092 1.00 91.75 151 ALA A N 1
ATOM 1201 C CA . ALA A 1 151 ? -32.939 1.444 37.111 1.00 91.75 151 ALA A CA 1
ATOM 1202 C C . ALA A 1 151 ? -32.326 1.907 35.778 1.00 91.75 151 ALA A C 1
ATOM 1204 O O . ALA A 1 151 ? -31.377 2.685 35.799 1.00 91.75 151 ALA A O 1
ATOM 1205 N N . VAL A 1 152 ? -32.886 1.505 34.632 1.00 89.25 152 VAL A N 1
ATOM 1206 C CA . VAL A 1 152 ? -32.460 1.992 33.304 1.00 89.25 152 VAL A CA 1
ATOM 1207 C C . VAL A 1 152 ? -32.655 3.507 33.189 1.00 89.25 152 VAL A C 1
ATOM 1209 O O . VAL A 1 152 ? -31.722 4.222 32.826 1.00 89.25 152 VAL A O 1
ATOM 1212 N N . ASN A 1 153 ? -33.821 4.024 33.588 1.00 90.12 153 ASN A N 1
ATOM 1213 C CA . ASN A 1 153 ? -34.086 5.467 33.590 1.00 90.12 153 ASN A CA 1
ATOM 1214 C C . ASN A 1 153 ? -33.108 6.236 34.490 1.00 90.12 153 ASN A C 1
ATOM 1216 O O . ASN A 1 153 ? -32.646 7.316 34.123 1.00 90.12 153 ASN A O 1
ATOM 1220 N N . LEU A 1 154 ? -32.769 5.669 35.652 1.00 91.44 154 LEU A N 1
ATOM 1221 C CA . LEU A 1 154 ? -31.792 6.251 36.569 1.00 91.44 154 LEU A CA 1
ATOM 1222 C C . LEU A 1 154 ? -30.381 6.273 35.960 1.00 91.44 154 LEU A C 1
ATOM 1224 O O . LEU A 1 154 ? -29.684 7.276 36.090 1.00 91.44 154 LEU A O 1
ATOM 1228 N N . ILE A 1 155 ? -29.974 5.207 35.258 1.00 91.00 155 ILE A N 1
ATOM 1229 C CA . ILE A 1 155 ? -28.693 5.161 34.536 1.00 91.00 155 ILE A CA 1
ATOM 1230 C C . ILE A 1 155 ? -28.644 6.273 33.491 1.00 91.00 155 ILE A C 1
ATOM 1232 O O . ILE A 1 155 ? -27.700 7.054 33.510 1.00 91.00 155 ILE A O 1
ATOM 1236 N N . HIS A 1 156 ? -29.658 6.402 32.631 1.00 89.12 156 HIS A N 1
ATOM 1237 C CA . HIS A 1 156 ? -29.670 7.442 31.598 1.00 89.12 156 HIS A CA 1
ATOM 1238 C C . HIS A 1 156 ? -29.648 8.863 32.173 1.00 89.12 156 HIS A C 1
ATOM 1240 O O . HIS A 1 156 ? -28.970 9.728 31.622 1.00 89.12 156 HIS A O 1
ATOM 1246 N N . ALA A 1 157 ? -30.359 9.110 33.278 1.00 89.31 157 ALA A N 1
ATOM 1247 C CA . ALA A 1 157 ? -30.411 10.428 33.906 1.00 89.31 157 ALA A CA 1
ATOM 1248 C C . ALA A 1 157 ? -29.070 10.848 34.534 1.00 89.31 157 ALA A C 1
ATOM 1250 O O . ALA A 1 157 ? -28.690 12.016 34.450 1.00 89.31 157 ALA A O 1
ATOM 1251 N N . ASP A 1 158 ? -28.351 9.906 35.152 1.00 89.19 158 ASP A N 1
ATOM 1252 C CA . ASP A 1 158 ? -27.139 10.195 35.924 1.00 89.19 158 ASP A CA 1
ATOM 1253 C C . ASP A 1 158 ? -25.825 9.819 35.203 1.00 89.19 158 ASP A C 1
ATOM 1255 O O . ASP A 1 158 ? -24.754 10.112 35.740 1.00 89.19 158 ASP A O 1
ATOM 1259 N N . PHE A 1 159 ? -25.869 9.220 34.000 1.00 88.75 159 PHE A N 1
ATOM 1260 C CA . PHE A 1 159 ? -24.688 8.688 33.297 1.00 88.75 159 PHE A CA 1
ATOM 1261 C C . PHE A 1 159 ? -23.575 9.722 33.122 1.00 88.75 159 PHE A C 1
ATOM 1263 O O . PHE A 1 159 ? -22.462 9.473 33.568 1.00 88.75 159 PHE A O 1
ATOM 1270 N N . GLU A 1 160 ? -23.862 10.891 32.544 1.00 86.19 160 GLU A N 1
ATOM 1271 C CA . GLU A 1 160 ? -22.855 11.937 32.282 1.00 86.19 160 GLU A CA 1
ATOM 1272 C C . GLU A 1 160 ? -22.159 12.406 33.570 1.00 86.19 160 GLU A C 1
ATOM 1274 O O . GLU A 1 160 ? -20.932 12.455 33.668 1.00 86.19 160 GLU A O 1
ATOM 1279 N N . ASN A 1 161 ? -22.943 12.676 34.617 1.00 86.62 161 ASN A N 1
ATOM 1280 C CA . ASN A 1 161 ? -22.413 13.123 35.905 1.00 86.62 161 ASN A CA 1
ATOM 1281 C C . ASN A 1 161 ? -21.612 12.015 36.610 1.00 86.62 161 ASN A C 1
ATOM 1283 O O . ASN A 1 161 ? -20.594 12.283 37.255 1.00 86.62 161 ASN A O 1
ATOM 1287 N N . ALA A 1 162 ? -22.059 10.761 36.499 1.00 84.12 162 ALA A N 1
ATOM 1288 C CA . ALA A 1 162 ? -21.352 9.599 37.024 1.00 84.12 162 ALA A CA 1
ATOM 1289 C C . ALA A 1 162 ? -20.053 9.323 36.251 1.00 84.12 162 ALA A C 1
ATOM 1291 O O . ALA A 1 162 ? -19.036 8.990 36.861 1.00 84.12 162 ALA A O 1
ATOM 1292 N N . PHE A 1 163 ? -20.075 9.510 34.933 1.00 82.88 163 PHE A N 1
ATOM 1293 C CA . PHE A 1 163 ? -18.954 9.322 34.022 1.00 82.88 163 PHE A CA 1
ATOM 1294 C C . PHE A 1 163 ? -17.828 10.320 34.307 1.00 82.88 163 PHE A C 1
ATOM 1296 O O . PHE A 1 163 ? -16.680 9.916 34.494 1.00 82.88 163 PHE A O 1
ATOM 1303 N N . ILE A 1 164 ? -18.161 11.603 34.487 1.00 81.06 164 ILE A N 1
ATOM 1304 C CA . ILE A 1 164 ? -17.208 12.625 34.954 1.00 81.06 164 ILE A CA 1
ATOM 1305 C C . ILE A 1 164 ? -16.582 12.203 36.290 1.00 81.06 164 ILE A C 1
ATOM 1307 O O . ILE A 1 164 ? -15.362 12.271 36.464 1.00 81.06 164 ILE A O 1
ATOM 1311 N N . GLY A 1 165 ? -17.402 11.710 37.223 1.00 74.81 165 GLY A N 1
ATOM 1312 C CA . GLY A 1 165 ? -16.939 11.227 38.523 1.00 74.81 165 GLY A CA 1
ATOM 1313 C C . GLY A 1 165 ? -15.987 10.031 38.440 1.00 74.81 165 GLY A C 1
ATOM 1314 O O . GLY A 1 165 ? -15.021 9.974 39.201 1.00 74.81 165 GLY A O 1
ATOM 1315 N N . LEU A 1 166 ? -16.222 9.105 37.506 1.00 76.00 166 LEU A N 1
ATOM 1316 C CA . LEU A 1 166 ? -15.380 7.929 37.277 1.00 76.00 166 LEU A CA 1
ATOM 1317 C C . LEU A 1 166 ? -13.991 8.315 36.743 1.00 76.00 166 LEU A C 1
ATOM 1319 O O . LEU A 1 166 ? -12.992 7.706 37.137 1.00 76.00 166 LEU A O 1
ATOM 1323 N N . VAL A 1 167 ? -13.930 9.330 35.876 1.00 74.44 167 VAL A N 1
ATOM 1324 C CA . VAL A 1 167 ? -12.706 9.763 35.183 1.00 74.44 167 VAL A CA 1
ATOM 1325 C C . VAL A 1 167 ? -11.874 10.750 36.006 1.00 74.44 167 VAL A C 1
ATOM 1327 O O . VAL A 1 167 ? -10.653 10.629 36.036 1.00 74.44 167 VAL A O 1
ATOM 1330 N N . GLN A 1 168 ? -12.499 11.720 36.680 1.00 70.69 168 GLN A N 1
ATOM 1331 C CA . GLN A 1 168 ? -11.786 12.882 37.234 1.00 70.69 168 GLN A CA 1
ATOM 1332 C C . GLN A 1 168 ? -11.425 12.789 38.726 1.00 70.69 168 GLN A C 1
ATOM 1334 O O . GLN A 1 168 ? -10.521 13.498 39.171 1.00 70.69 168 GLN A O 1
ATOM 1339 N N . HIS A 1 169 ? -12.111 11.969 39.534 1.00 59.59 169 HIS A N 1
ATOM 1340 C CA . HIS A 1 169 ? -11.959 12.027 40.994 1.00 59.59 169 HIS A CA 1
ATOM 1341 C C . HIS A 1 169 ? -11.074 10.907 41.586 1.00 59.59 169 HIS A C 1
ATOM 1343 O O . HIS A 1 169 ? -11.449 9.738 41.520 1.00 59.59 169 HIS A O 1
ATOM 1349 N N . PRO A 1 170 ? -9.970 11.239 42.293 1.00 55.50 170 PRO A N 1
ATOM 1350 C CA . PRO A 1 170 ? -9.127 10.255 42.991 1.00 55.50 170 PRO A CA 1
ATOM 1351 C C . PRO A 1 170 ? -9.737 9.717 44.301 1.00 55.50 170 PRO A C 1
ATOM 1353 O O . PRO A 1 170 ? -9.222 8.773 44.887 1.00 55.50 170 PRO A O 1
ATOM 1356 N N . SER A 1 171 ? -10.827 10.309 44.801 1.00 50.81 171 SER A N 1
ATOM 1357 C CA . SER A 1 171 ? -11.474 9.906 46.063 1.00 50.81 171 SER A CA 1
ATOM 1358 C C . SER A 1 171 ? -12.400 8.691 45.933 1.00 50.81 171 SER A C 1
ATOM 1360 O O . SER A 1 171 ? -12.904 8.197 46.941 1.00 50.81 171 SER A O 1
ATOM 1362 N N . PHE A 1 172 ? -12.628 8.218 44.707 1.00 61.81 172 PHE A N 1
ATOM 1363 C CA . PHE A 1 172 ? -13.497 7.091 44.384 1.00 61.81 172 PHE A CA 1
ATOM 1364 C C . PHE A 1 172 ? -12.766 6.152 43.418 1.00 61.81 172 PHE A C 1
ATOM 1366 O O . PHE A 1 172 ? -13.141 5.990 42.257 1.00 61.81 172 PHE A O 1
ATOM 1373 N N . ASP A 1 173 ? -11.651 5.593 43.887 1.00 71.38 173 ASP A N 1
ATOM 1374 C CA . ASP A 1 173 ? -10.789 4.759 43.058 1.00 71.38 173 ASP A CA 1
ATOM 1375 C C . ASP A 1 173 ? -11.246 3.298 43.121 1.00 71.38 173 ASP A C 1
ATOM 1377 O O . ASP A 1 173 ? -10.990 2.572 44.084 1.00 71.38 173 ASP A O 1
ATOM 1381 N N . LEU A 1 174 ? -12.012 2.885 42.109 1.00 82.69 174 LEU A N 1
ATOM 1382 C CA . LEU A 1 174 ? -12.424 1.495 41.952 1.00 82.69 174 LEU A CA 1
ATOM 1383 C C . LEU A 1 174 ? -11.207 0.648 41.571 1.00 82.69 174 LEU A C 1
ATOM 1385 O O . LEU A 1 174 ? -10.449 1.002 40.666 1.00 82.69 174 LEU A O 1
ATOM 1389 N N . SER A 1 175 ? -11.054 -0.502 42.224 1.00 87.81 175 SER A N 1
ATOM 1390 C CA . SER A 1 175 ? -10.084 -1.520 41.812 1.00 87.81 175 SER A CA 1
ATOM 1391 C C . SER A 1 175 ? -10.435 -2.093 40.434 1.00 87.81 175 SER A C 1
ATOM 1393 O O . SER A 1 175 ? -11.598 -2.090 40.027 1.00 87.81 175 SER A O 1
ATOM 1395 N N . LEU A 1 176 ? -9.454 -2.673 39.737 1.00 86.00 176 LEU A N 1
ATOM 1396 C CA . LEU A 1 176 ? -9.662 -3.255 38.405 1.00 86.00 176 LEU A CA 1
ATOM 1397 C C . LEU A 1 176 ? -10.800 -4.295 38.377 1.00 86.00 176 LEU A C 1
ATOM 1399 O O . LEU A 1 176 ? -11.605 -4.309 37.451 1.00 86.00 176 LEU A O 1
ATOM 1403 N N . ASN A 1 177 ? -10.932 -5.112 39.427 1.00 89.19 177 ASN A N 1
ATOM 1404 C CA . ASN A 1 177 ? -12.017 -6.092 39.547 1.00 89.19 177 ASN A CA 1
ATOM 1405 C C . ASN A 1 177 ? -13.396 -5.430 39.691 1.00 89.19 177 ASN A C 1
ATOM 1407 O O . ASN A 1 177 ? -14.382 -5.926 39.148 1.00 89.19 177 ASN A O 1
ATOM 1411 N N . GLN A 1 178 ? -13.475 -4.315 40.422 1.00 90.19 178 GLN A N 1
ATOM 1412 C CA . GLN A 1 178 ? -14.714 -3.554 40.588 1.00 90.19 178 GLN A CA 1
ATOM 1413 C C . GLN A 1 178 ? -15.110 -2.865 39.280 1.00 90.19 178 GLN A C 1
ATOM 1415 O O . GLN A 1 178 ? -16.274 -2.928 38.893 1.00 90.19 178 GLN A O 1
ATOM 1420 N N . VAL A 1 179 ? -14.148 -2.284 38.557 1.00 88.44 179 VAL A N 1
ATOM 1421 C CA . VAL A 1 179 ? -14.382 -1.721 37.218 1.00 88.44 179 VAL A CA 1
ATOM 1422 C C . VAL A 1 179 ? -14.835 -2.807 36.249 1.00 88.44 179 VAL A C 1
ATOM 1424 O O . VAL A 1 179 ? -15.832 -2.615 35.560 1.00 88.44 179 VAL A O 1
ATOM 1427 N N . ALA A 1 180 ? -14.185 -3.975 36.250 1.00 88.06 180 ALA A N 1
ATOM 1428 C CA . ALA A 1 180 ? -14.589 -5.110 35.425 1.00 88.06 180 ALA A CA 1
ATOM 1429 C C . ALA A 1 180 ? -16.046 -5.511 35.690 1.00 88.06 180 ALA A C 1
ATOM 1431 O O . ALA A 1 180 ? -16.820 -5.678 34.750 1.00 88.06 180 ALA A O 1
ATOM 1432 N N . LYS A 1 181 ? -16.448 -5.613 36.965 1.00 90.44 181 LYS A N 1
ATOM 1433 C CA . LYS A 1 181 ? -17.832 -5.912 37.365 1.00 90.44 181 LYS A CA 1
ATOM 1434 C C . LYS A 1 181 ? -18.809 -4.820 36.920 1.00 90.44 181 LYS A C 1
ATOM 1436 O O . LYS A 1 181 ? -19.869 -5.147 36.396 1.00 90.44 181 LYS A O 1
ATOM 1441 N N . LEU A 1 182 ? -18.455 -3.545 37.077 1.00 89.94 182 LEU A N 1
ATOM 1442 C CA . LEU A 1 182 ? -19.280 -2.421 36.626 1.00 89.94 182 LEU A CA 1
ATOM 1443 C C . LEU A 1 182 ? -19.455 -2.418 35.100 1.00 89.94 182 LEU A C 1
ATOM 1445 O O . LEU A 1 182 ? -20.577 -2.299 34.617 1.00 89.94 182 LEU A O 1
ATOM 1449 N N . MET A 1 183 ? -18.371 -2.609 34.343 1.00 88.00 183 MET A N 1
ATOM 1450 C CA . MET A 1 183 ? -18.420 -2.733 32.884 1.00 88.00 183 MET A CA 1
ATOM 1451 C C . MET A 1 183 ? -19.256 -3.938 32.463 1.00 88.00 183 MET A C 1
ATOM 1453 O O . MET A 1 183 ? -20.109 -3.795 31.600 1.00 88.00 183 MET A O 1
ATOM 1457 N N . THR A 1 184 ? -19.077 -5.092 33.114 1.00 87.06 184 THR A N 1
ATOM 1458 C CA . THR A 1 184 ? -19.900 -6.290 32.874 1.00 87.06 184 THR A CA 1
ATOM 1459 C C . THR A 1 184 ? -21.382 -5.969 33.020 1.00 87.06 184 THR A C 1
ATOM 1461 O O . THR A 1 184 ? -22.176 -6.382 32.187 1.00 87.06 184 THR A O 1
ATOM 1464 N N . ASN A 1 185 ? -21.754 -5.222 34.061 1.00 88.25 185 ASN A N 1
ATOM 1465 C CA . ASN A 1 185 ? -23.142 -4.873 34.330 1.00 88.25 185 ASN A CA 1
ATOM 1466 C C . ASN A 1 185 ? -23.715 -3.883 33.299 1.00 88.25 185 ASN A C 1
ATOM 1468 O O . ASN A 1 185 ? -24.826 -4.079 32.817 1.00 88.25 185 ASN A O 1
ATOM 1472 N N . LEU A 1 186 ? -22.970 -2.821 32.973 1.00 87.06 186 LEU A N 1
ATOM 1473 C CA . LEU A 1 186 ? -23.427 -1.730 32.098 1.00 87.06 186 LEU A CA 1
ATOM 1474 C C . LEU A 1 186 ? -23.413 -2.089 30.610 1.00 87.06 186 LEU A C 1
ATOM 1476 O O . LEU A 1 186 ? -24.212 -1.576 29.833 1.00 87.06 186 LEU A O 1
ATOM 1480 N N . LEU A 1 187 ? -22.484 -2.953 30.217 1.00 81.88 187 LEU A N 1
ATOM 1481 C CA . LEU A 1 187 ? -22.319 -3.422 28.849 1.00 81.88 187 LEU A CA 1
ATOM 1482 C C . LEU A 1 187 ? -23.114 -4.717 28.582 1.00 81.88 187 LEU A C 1
ATOM 1484 O O . LEU A 1 187 ? -22.983 -5.321 27.521 1.00 81.88 187 LEU A O 1
ATOM 1488 N N . CYS A 1 188 ? -23.932 -5.157 29.539 1.00 72.44 188 CYS A N 1
ATOM 1489 C CA . CYS A 1 188 ? -24.804 -6.313 29.391 1.00 72.44 188 CYS A CA 1
ATOM 1490 C C . CYS A 1 188 ? -26.052 -5.964 28.566 1.00 72.44 188 CYS A C 1
ATOM 1492 O O . CYS A 1 188 ? -26.676 -4.926 28.778 1.00 72.44 188 CYS A O 1
ATOM 1494 N N . ASP A 1 189 ? -26.475 -6.876 27.692 1.00 65.88 189 ASP A N 1
ATOM 1495 C CA . ASP A 1 189 ? -27.677 -6.730 26.856 1.00 65.88 189 ASP A CA 1
ATOM 1496 C C . ASP A 1 189 ? -28.901 -7.465 27.463 1.00 65.88 189 ASP A C 1
ATOM 1498 O O . ASP A 1 189 ? -29.782 -7.939 26.756 1.00 65.88 189 ASP A O 1
ATOM 1502 N N . VAL A 1 190 ? -28.952 -7.614 28.795 1.00 62.00 190 VAL A N 1
ATOM 1503 C CA . VAL A 1 190 ? -30.009 -8.366 29.520 1.00 62.00 190 VAL A CA 1
ATOM 1504 C C . VAL A 1 190 ? -31.282 -7.538 29.773 1.00 62.00 190 VAL A C 1
ATOM 1506 O O . VAL A 1 190 ? -32.284 -8.084 30.237 1.00 62.00 190 VAL A O 1
ATOM 1509 N N . ALA A 1 191 ? -31.285 -6.237 29.470 1.00 61.34 191 ALA A N 1
ATOM 1510 C CA . ALA A 1 191 ? -32.429 -5.381 29.773 1.00 61.34 191 ALA A CA 1
ATOM 1511 C C . ALA A 1 191 ? -33.653 -5.706 28.882 1.00 61.34 191 ALA A C 1
ATOM 1513 O O . ALA A 1 191 ? -33.495 -6.082 27.720 1.00 61.34 191 ALA A O 1
ATOM 1514 N N . PRO A 1 192 ? -34.885 -5.561 29.408 1.00 58.25 192 PRO A N 1
ATOM 1515 C CA . PRO A 1 192 ? -36.105 -6.020 28.736 1.00 58.25 192 PRO A CA 1
ATOM 1516 C C . PRO A 1 192 ? -36.434 -5.271 27.436 1.00 58.25 192 PRO A C 1
ATOM 1518 O O . PRO A 1 192 ? -37.110 -5.841 26.584 1.00 58.25 192 PRO A O 1
ATOM 1521 N N . ASP A 1 193 ? -35.955 -4.031 27.287 1.00 61.91 193 ASP A N 1
ATOM 1522 C CA . ASP A 1 193 ? -36.306 -3.123 26.186 1.00 61.91 193 ASP A CA 1
ATOM 1523 C C . ASP A 1 193 ? -35.100 -2.788 25.270 1.00 61.91 193 ASP A C 1
ATOM 1525 O O . ASP A 1 193 ? -35.193 -1.896 24.429 1.00 61.91 193 ASP A O 1
ATOM 1529 N N . GLY A 1 194 ? -33.968 -3.497 25.415 1.00 65.75 194 GLY A N 1
ATOM 1530 C CA . GLY A 1 194 ? -32.764 -3.322 24.587 1.00 65.75 194 GLY A CA 1
ATOM 1531 C C . GLY A 1 194 ? -31.488 -2.961 25.368 1.00 65.75 194 GLY A C 1
ATOM 1532 O O . GLY A 1 194 ? -31.444 -3.087 26.592 1.00 65.75 194 GLY A O 1
ATOM 1533 N N . PRO A 1 195 ? -30.408 -2.544 24.681 1.00 72.06 195 PRO A N 1
ATOM 1534 C CA . PRO A 1 195 ? -29.141 -2.194 25.320 1.00 72.06 195 PRO A CA 1
ATOM 1535 C C . PRO A 1 195 ? -29.280 -0.992 26.270 1.00 72.06 195 PRO A C 1
ATOM 1537 O O . PRO A 1 195 ? -29.823 0.040 25.894 1.00 72.06 195 PRO A O 1
ATOM 1540 N N . VAL A 1 196 ? -28.720 -1.103 27.481 1.00 79.62 196 VAL A N 1
ATOM 1541 C CA . VAL A 1 196 ? -28.799 -0.059 28.531 1.00 79.62 196 VAL A CA 1
ATOM 1542 C C . VAL A 1 196 ? -28.071 1.224 28.144 1.00 79.62 196 VAL A C 1
ATOM 1544 O O . VAL A 1 196 ? -28.520 2.317 28.455 1.00 79.62 196 VAL A O 1
ATOM 1547 N N . LEU A 1 197 ? -26.909 1.083 27.511 1.00 83.12 197 LEU A N 1
ATOM 1548 C CA . LEU A 1 197 ? -26.100 2.196 27.029 1.00 83.12 197 LEU A CA 1
ATOM 1549 C C . LEU A 1 197 ? -26.155 2.251 25.510 1.00 83.12 197 LEU A C 1
ATOM 1551 O O . LEU A 1 197 ? -26.041 1.207 24.852 1.00 83.12 197 LEU A O 1
ATOM 1555 N N . ASP A 1 198 ? -26.254 3.465 24.974 1.00 78.38 198 ASP A N 1
ATOM 1556 C CA . ASP A 1 198 ? -26.169 3.707 23.538 1.00 78.38 198 ASP A CA 1
ATOM 1557 C C . ASP A 1 198 ? -24.741 3.497 22.991 1.00 78.38 198 ASP A C 1
ATOM 1559 O O . ASP A 1 198 ? -23.785 3.219 23.723 1.00 78.38 198 ASP A O 1
ATOM 1563 N N . CYS A 1 199 ? -24.586 3.612 21.670 1.00 73.06 199 CYS A N 1
ATOM 1564 C CA . CYS A 1 199 ? -23.303 3.415 20.995 1.00 73.06 199 CYS A CA 1
ATOM 1565 C C . CYS A 1 199 ? -22.202 4.353 21.514 1.00 73.06 199 CYS A C 1
ATOM 1567 O O . CYS A 1 199 ? -21.113 3.886 21.852 1.00 73.06 199 CYS A O 1
ATOM 1569 N N . SER A 1 200 ? -22.498 5.649 21.616 1.00 79.31 200 SER A N 1
ATOM 1570 C CA . SER A 1 200 ? -21.552 6.669 22.075 1.00 79.31 200 SER A CA 1
ATOM 1571 C C . SER A 1 200 ? -21.152 6.482 23.536 1.00 79.31 200 SER A C 1
ATOM 1573 O O . SER A 1 200 ? -19.979 6.609 23.879 1.00 79.31 200 SER A O 1
ATOM 1575 N N . GLN A 1 201 ? -22.099 6.117 24.396 1.00 84.69 201 GLN A N 1
ATOM 1576 C CA . GLN A 1 201 ? -21.884 5.880 25.818 1.00 84.69 201 GLN A CA 1
ATOM 1577 C C . GLN A 1 201 ? -21.029 4.634 26.050 1.00 84.69 201 GLN A C 1
ATOM 1579 O O . GLN A 1 201 ? -20.139 4.653 26.901 1.00 84.69 201 GLN A O 1
ATOM 1584 N N . ARG A 1 202 ? -21.240 3.560 25.273 1.00 83.31 202 ARG A N 1
ATOM 1585 C CA . ARG A 1 202 ? -20.387 2.358 25.318 1.00 83.31 202 ARG A CA 1
ATOM 1586 C C . ARG A 1 202 ? -18.954 2.680 24.909 1.00 83.31 202 ARG A C 1
ATOM 1588 O O . ARG A 1 202 ? -18.026 2.315 25.629 1.00 83.31 202 ARG A O 1
ATOM 1595 N N . GLN A 1 203 ? -18.778 3.380 23.788 1.00 79.06 203 GLN A N 1
ATOM 1596 C CA . GLN A 1 203 ? -17.459 3.789 23.307 1.00 79.06 203 GLN A CA 1
ATOM 1597 C C . GLN A 1 203 ? -16.759 4.699 24.324 1.00 79.06 203 GLN A C 1
ATOM 1599 O O . GLN A 1 203 ? -15.619 4.431 24.697 1.00 79.06 203 GLN A O 1
ATOM 1604 N N . GLY A 1 204 ? -17.461 5.713 24.838 1.00 81.56 204 GLY A N 1
ATOM 1605 C CA . GLY A 1 204 ? -16.948 6.624 25.859 1.00 81.56 204 GLY A CA 1
ATOM 1606 C C . GLY A 1 204 ? -16.542 5.905 27.145 1.00 81.56 204 GLY A C 1
ATOM 1607 O O . GLY A 1 204 ? -15.462 6.166 27.672 1.00 81.56 204 GLY A O 1
ATOM 1608 N N . LEU A 1 205 ? -17.347 4.945 27.622 1.00 86.38 205 LEU A N 1
ATOM 1609 C CA . LEU A 1 205 ? -17.025 4.126 28.796 1.00 86.38 205 LEU A CA 1
ATOM 1610 C C . LEU A 1 205 ? -15.740 3.315 28.602 1.00 86.38 205 LEU A C 1
ATOM 1612 O O . LEU A 1 205 ? -14.887 3.289 29.493 1.00 86.38 205 LEU A O 1
ATOM 1616 N N . ILE A 1 206 ? -15.584 2.667 27.448 1.00 84.62 206 ILE A N 1
ATOM 1617 C CA . ILE A 1 206 ? -14.401 1.852 27.155 1.00 84.62 206 ILE A CA 1
ATOM 1618 C C . ILE A 1 206 ? -13.161 2.739 26.994 1.00 84.62 206 ILE A C 1
ATOM 1620 O O . ILE A 1 206 ? -12.155 2.496 27.657 1.00 84.62 206 ILE A O 1
ATOM 1624 N N . ALA A 1 207 ? -13.246 3.810 26.204 1.00 81.69 207 ALA A N 1
ATOM 1625 C CA . ALA A 1 207 ? -12.131 4.728 25.986 1.00 81.69 207 ALA A CA 1
ATOM 1626 C C . ALA A 1 207 ? -11.669 5.392 27.296 1.00 81.69 207 ALA A C 1
ATOM 1628 O O . ALA A 1 207 ? -10.478 5.433 27.599 1.00 81.69 207 ALA A O 1
ATOM 1629 N N . ALA A 1 208 ? -12.605 5.837 28.140 1.00 82.88 208 ALA A N 1
ATOM 1630 C CA . ALA A 1 208 ? -12.284 6.439 29.432 1.00 82.88 208 ALA A CA 1
ATOM 1631 C C . ALA A 1 208 ? -11.648 5.454 30.420 1.00 82.88 208 ALA A C 1
ATOM 1633 O O . ALA A 1 208 ? -10.719 5.813 31.147 1.00 82.88 208 ALA A O 1
ATOM 1634 N N . THR A 1 209 ? -12.129 4.209 30.461 1.00 85.56 209 THR A N 1
ATOM 1635 C CA . THR A 1 209 ? -11.540 3.179 31.331 1.00 85.56 209 THR A CA 1
ATOM 1636 C C . THR A 1 209 ? -10.147 2.776 30.854 1.00 85.56 209 THR A C 1
ATOM 1638 O O . THR A 1 209 ? -9.245 2.664 31.685 1.00 85.56 209 THR A O 1
ATOM 1641 N N . GLN A 1 210 ? -9.929 2.657 29.541 1.00 85.75 210 GLN A N 1
ATOM 1642 C CA . GLN A 1 210 ? -8.600 2.449 28.957 1.00 85.75 210 GLN A CA 1
ATOM 1643 C C . GLN A 1 210 ? -7.655 3.626 29.247 1.00 85.75 210 GLN A C 1
ATOM 1645 O O . GLN A 1 210 ? -6.505 3.395 29.616 1.00 85.75 210 GLN A O 1
ATOM 1650 N N . ALA A 1 211 ? -8.130 4.873 29.161 1.00 83.12 211 ALA A N 1
ATOM 1651 C CA . ALA A 1 211 ? -7.328 6.060 29.462 1.00 83.12 211 ALA A CA 1
ATOM 1652 C C . ALA A 1 211 ? -6.933 6.157 30.948 1.00 83.12 211 ALA A C 1
ATOM 1654 O O . ALA A 1 211 ? -5.824 6.585 31.262 1.00 83.12 211 ALA A O 1
ATOM 1655 N N . LYS A 1 212 ? -7.820 5.749 31.867 1.00 83.31 212 LYS A N 1
ATOM 1656 C CA . LYS A 1 212 ? -7.573 5.815 33.317 1.00 83.31 212 LYS A CA 1
ATOM 1657 C C . LYS A 1 212 ? -6.717 4.658 33.845 1.00 83.31 212 LYS A C 1
ATOM 1659 O O . LYS A 1 212 ? -5.827 4.892 34.656 1.00 83.31 212 LYS A O 1
ATOM 1664 N N . TYR A 1 213 ? -6.999 3.422 33.426 1.00 84.25 213 TYR A N 1
ATOM 1665 C CA . TYR A 1 213 ? -6.373 2.206 33.977 1.00 84.25 213 TYR A CA 1
ATOM 1666 C C . TYR A 1 213 ? -5.311 1.578 33.060 1.00 84.25 213 TYR A C 1
ATOM 1668 O O . TYR A 1 213 ? -4.606 0.664 33.485 1.00 84.25 213 TYR A O 1
ATOM 1676 N N . GLY A 1 214 ? -5.185 2.066 31.824 1.00 83.50 214 GLY A N 1
ATOM 1677 C CA . GLY A 1 214 ? -4.314 1.514 30.790 1.00 83.50 214 GLY A CA 1
ATOM 1678 C C . GLY A 1 214 ? -5.023 0.471 29.922 1.00 83.50 214 GLY A C 1
ATOM 1679 O O . GLY A 1 214 ? -5.731 -0.407 30.420 1.00 83.50 214 GLY A O 1
ATOM 1680 N N . ALA A 1 215 ? -4.801 0.541 28.606 1.00 81.38 215 ALA A N 1
ATOM 1681 C CA . ALA A 1 215 ? -5.406 -0.376 27.639 1.00 81.38 215 ALA A CA 1
ATOM 1682 C C . ALA A 1 215 ? -5.039 -1.849 27.906 1.00 81.38 215 ALA A C 1
ATOM 1684 O O . ALA A 1 215 ? -5.911 -2.713 27.836 1.00 81.38 215 ALA A O 1
ATOM 1685 N N . GLU A 1 216 ? -3.796 -2.126 28.316 1.00 82.94 216 GLU A N 1
ATOM 1686 C CA . GLU A 1 216 ? -3.316 -3.489 28.602 1.00 82.94 216 GLU A CA 1
ATOM 1687 C C . GLU A 1 216 ? -4.067 -4.170 29.756 1.00 82.94 216 GLU A C 1
ATOM 1689 O O . GLU A 1 216 ? -4.279 -5.380 29.732 1.00 82.94 216 GLU A O 1
ATOM 1694 N N . MET A 1 217 ? -4.518 -3.403 30.754 1.00 85.19 217 MET A N 1
ATOM 1695 C CA . MET A 1 217 ? -5.247 -3.949 31.905 1.00 85.19 217 MET A CA 1
ATOM 1696 C C . MET A 1 217 ? -6.735 -4.160 31.603 1.00 85.19 217 MET A C 1
ATOM 1698 O O . MET A 1 217 ? -7.369 -5.038 32.190 1.00 85.19 217 MET A O 1
ATOM 1702 N N . ILE A 1 218 ? -7.300 -3.356 30.696 1.00 86.12 218 ILE A N 1
ATOM 1703 C CA . ILE A 1 218 ? -8.716 -3.412 30.309 1.00 86.12 218 ILE A CA 1
ATOM 1704 C C . ILE A 1 218 ? -8.962 -4.431 29.186 1.00 86.12 218 ILE A C 1
ATOM 1706 O O . ILE A 1 218 ? -10.023 -5.057 29.160 1.00 86.12 218 ILE A O 1
ATOM 1710 N N . SER A 1 219 ? -7.990 -4.668 28.302 1.00 85.62 219 SER A N 1
ATOM 1711 C CA . SER A 1 219 ? -8.119 -5.609 27.179 1.00 85.62 219 SER A CA 1
ATOM 1712 C C . SER A 1 219 ? -8.592 -7.017 27.593 1.00 85.62 219 SER A C 1
ATOM 1714 O O . SER A 1 219 ? -9.601 -7.475 27.051 1.00 85.62 219 SER A O 1
ATOM 1716 N N . PRO A 1 220 ? -8.027 -7.679 28.629 1.00 87.12 220 PRO A N 1
ATOM 1717 C CA . PRO A 1 220 ? -8.491 -9.003 29.061 1.00 87.12 220 PRO A CA 1
ATOM 1718 C C . PRO A 1 220 ? -9.934 -9.011 29.584 1.00 87.12 220 PRO A C 1
ATOM 1720 O O . PRO A 1 220 ? -10.622 -10.033 29.532 1.00 87.12 220 PRO A O 1
ATOM 1723 N N . ILE A 1 221 ? -10.409 -7.877 30.111 1.00 86.69 221 ILE A N 1
ATOM 1724 C CA . ILE A 1 221 ? -11.801 -7.718 30.541 1.00 86.69 221 ILE A CA 1
ATOM 1725 C C . ILE A 1 221 ? -12.694 -7.676 29.297 1.00 86.69 221 ILE A C 1
ATOM 1727 O O . ILE A 1 221 ? -13.656 -8.436 29.215 1.00 86.69 221 ILE A O 1
ATOM 1731 N N . LEU A 1 222 ? -12.351 -6.854 28.302 1.00 85.94 222 LEU A N 1
ATOM 1732 C CA . LEU A 1 222 ? -13.102 -6.746 27.047 1.00 85.94 222 LEU A CA 1
ATOM 1733 C C . LEU A 1 222 ? -13.141 -8.067 26.273 1.00 85.94 222 LEU A C 1
ATOM 1735 O O . LEU A 1 222 ? -14.212 -8.458 25.813 1.00 85.94 222 LEU A O 1
ATOM 1739 N N . GLN A 1 223 ? -12.022 -8.793 26.208 1.00 86.31 223 GLN A N 1
ATOM 1740 C CA . GLN A 1 223 ? -11.936 -10.116 25.577 1.00 86.31 223 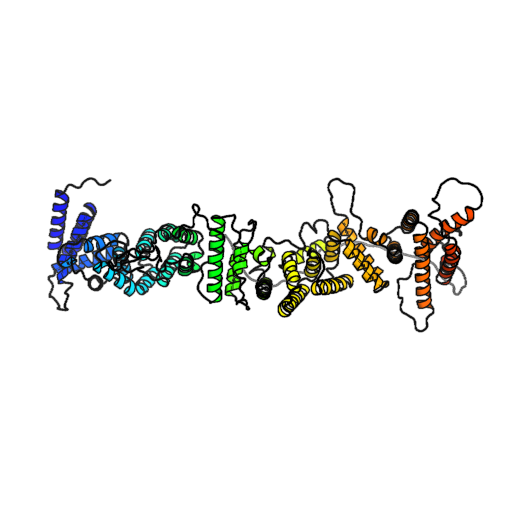GLN A CA 1
ATOM 1741 C C . GLN A 1 223 ? -12.956 -11.106 26.144 1.00 86.31 223 GLN A C 1
ATOM 1743 O O . GLN A 1 223 ? -13.520 -11.919 25.417 1.00 86.31 223 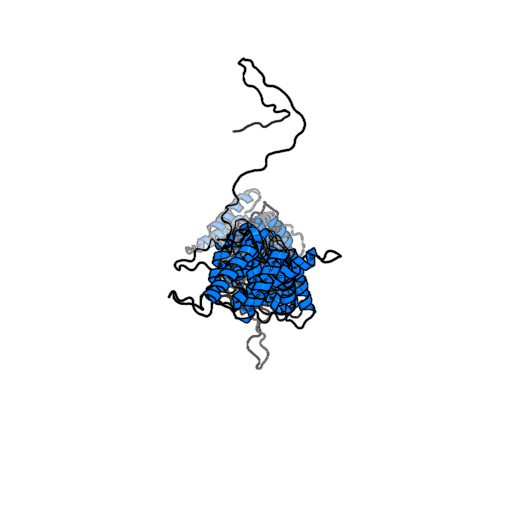GLN A O 1
ATOM 1748 N N . ARG A 1 224 ? -13.222 -11.030 27.452 1.00 85.06 224 ARG A N 1
ATOM 1749 C CA . ARG A 1 224 ? -14.211 -11.883 28.119 1.00 85.06 224 ARG A CA 1
ATOM 1750 C C . ARG A 1 224 ? -15.642 -11.388 27.931 1.00 85.06 224 ARG A C 1
ATOM 1752 O O . ARG A 1 224 ? -16.554 -12.208 27.911 1.00 85.06 224 ARG A O 1
ATOM 1759 N N . LEU A 1 225 ? -15.846 -10.073 27.841 1.00 82.88 225 LEU A N 1
ATOM 1760 C CA . LEU A 1 225 ? -17.176 -9.459 27.815 1.00 82.88 225 LEU A CA 1
ATOM 1761 C C . LEU A 1 225 ? -17.789 -9.399 26.418 1.00 82.88 225 LEU A C 1
ATOM 1763 O O . LEU A 1 225 ? -18.948 -9.776 26.247 1.00 82.88 225 LEU A O 1
ATOM 1767 N N . LEU A 1 226 ? -17.028 -8.951 25.420 1.00 82.44 226 LEU A N 1
ATOM 1768 C CA . LEU A 1 226 ? -17.529 -8.686 24.068 1.00 82.44 226 LEU A CA 1
ATOM 1769 C C . LEU A 1 226 ? -18.159 -9.916 23.387 1.00 82.44 226 LEU A C 1
ATOM 1771 O O . LEU A 1 226 ? -19.240 -9.758 22.818 1.00 82.44 226 LEU A O 1
ATOM 1775 N N . PRO A 1 227 ? -17.605 -11.144 23.498 1.00 79.12 227 PRO A N 1
ATOM 1776 C CA . PRO A 1 227 ? -18.239 -12.328 22.911 1.00 79.12 227 PRO A CA 1
ATOM 1777 C C . PRO A 1 227 ? -19.564 -12.689 23.596 1.00 79.12 227 PRO A C 1
ATOM 1779 O O . PRO A 1 227 ? -20.441 -13.294 22.988 1.00 79.12 227 PRO A O 1
ATOM 1782 N N . THR A 1 228 ? -19.719 -12.321 24.874 1.00 73.12 228 THR A N 1
ATOM 1783 C CA . THR A 1 228 ? -20.918 -12.617 25.674 1.00 73.12 228 THR A CA 1
ATOM 1784 C C . THR A 1 228 ? -22.025 -11.574 25.544 1.00 73.12 228 THR A C 1
ATOM 1786 O O . THR A 1 228 ? -23.142 -11.826 26.000 1.00 73.12 228 THR A O 1
ATOM 1789 N N . MET A 1 229 ? -21.749 -10.432 24.903 1.00 70.25 229 MET A N 1
ATOM 1790 C CA . MET A 1 229 ? -22.766 -9.445 24.542 1.00 70.25 229 MET A CA 1
ATOM 1791 C C . MET A 1 229 ? -23.757 -10.066 23.559 1.00 70.25 229 MET A C 1
ATOM 1793 O O . MET A 1 229 ? -23.529 -10.115 22.347 1.00 70.25 229 MET A O 1
ATOM 1797 N N . ARG A 1 230 ? -24.874 -10.581 24.064 1.00 57.53 230 ARG A N 1
ATOM 1798 C CA . ARG A 1 230 ? -25.936 -11.104 23.206 1.00 57.53 230 ARG A CA 1
ATOM 1799 C C . ARG A 1 230 ? -26.630 -9.953 22.488 1.00 57.53 230 ARG A C 1
ATOM 1801 O O . ARG A 1 230 ? -27.104 -9.035 23.129 1.00 57.53 230 ARG A O 1
ATOM 1808 N N . SER A 1 231 ? -26.797 -10.051 21.172 1.00 49.66 231 SER A N 1
ATOM 1809 C CA . SER A 1 231 ? -27.955 -9.400 20.549 1.00 49.66 231 SER A CA 1
ATOM 1810 C C . SER A 1 231 ? -29.202 -10.057 21.155 1.00 49.66 231 SER A C 1
ATOM 1812 O O . SER A 1 231 ? -29.405 -11.258 20.980 1.00 49.66 231 SER A O 1
ATOM 1814 N N . VAL A 1 232 ? -29.971 -9.330 21.965 1.00 37.28 232 VAL A N 1
ATOM 1815 C CA . VAL A 1 232 ? -31.257 -9.803 22.489 1.00 37.28 232 VAL A CA 1
ATOM 1816 C C . VAL A 1 232 ? -32.350 -8.949 21.867 1.00 37.28 232 VAL A C 1
ATOM 1818 O O . VAL A 1 232 ? -32.443 -7.766 22.175 1.00 37.28 232 VAL A O 1
ATOM 1821 N N . VAL A 1 233 ? -33.226 -9.567 21.073 1.00 31.08 233 VAL A N 1
ATOM 1822 C CA . VAL A 1 233 ? -34.650 -9.214 21.091 1.00 31.08 233 VAL A CA 1
ATOM 1823 C C . VAL A 1 233 ? -35.463 -10.490 21.263 1.00 31.08 233 VAL A C 1
ATOM 1825 O O . VAL A 1 233 ? -35.214 -11.522 20.642 1.00 31.08 233 VAL A O 1
ATOM 1828 N N . LEU A 1 234 ? -36.401 -10.392 22.198 1.00 33.12 234 LEU A N 1
ATOM 1829 C CA . LEU A 1 234 ? -37.326 -11.417 22.639 1.00 33.12 234 LEU A CA 1
ATOM 1830 C C . LEU A 1 234 ? -38.270 -11.845 21.512 1.00 33.12 234 LEU A C 1
ATOM 1832 O O . LEU A 1 234 ? -38.881 -11.017 20.843 1.00 33.12 234 LEU A O 1
ATOM 1836 N N . LEU A 1 235 ? -38.458 -13.158 21.402 1.00 34.69 235 LEU A N 1
ATOM 1837 C CA . LEU A 1 235 ? -39.676 -13.744 20.863 1.00 34.69 235 LEU A CA 1
ATOM 1838 C C . LEU A 1 235 ? -40.863 -13.213 21.679 1.00 34.69 235 LEU A C 1
ATOM 1840 O O . LEU A 1 235 ? -41.009 -13.567 22.849 1.00 34.69 235 LEU A O 1
ATOM 1844 N N . LEU A 1 236 ? -41.723 -12.409 21.065 1.00 32.84 236 LEU A N 1
ATOM 1845 C CA . LEU A 1 236 ? -43.124 -12.329 21.457 1.00 32.84 236 LEU A CA 1
ATOM 1846 C C . LEU A 1 236 ? -43.936 -12.753 20.238 1.00 32.84 236 LEU A C 1
ATOM 1848 O O . LEU A 1 236 ? -43.817 -12.167 19.166 1.00 32.84 236 LEU A O 1
ATOM 1852 N N . HIS A 1 237 ? -44.658 -13.858 20.409 1.00 34.44 237 HIS A N 1
ATOM 1853 C CA . HIS A 1 237 ? -45.693 -14.305 19.491 1.00 34.44 237 HIS A CA 1
ATOM 1854 C C . HIS A 1 237 ? -46.738 -13.196 19.359 1.00 34.44 237 HIS A C 1
ATOM 1856 O O . HIS A 1 237 ? -47.277 -12.767 20.378 1.00 34.44 237 HIS A O 1
ATOM 1862 N N . ASP A 1 238 ? -47.058 -12.817 18.127 1.00 32.44 238 ASP A N 1
ATOM 1863 C CA . ASP A 1 238 ? -48.441 -12.513 17.787 1.00 32.44 238 ASP A CA 1
ATOM 1864 C C . ASP A 1 238 ? -49.009 -13.795 17.165 1.00 32.44 238 ASP A C 1
ATOM 1866 O O . ASP A 1 238 ? -48.698 -14.160 16.029 1.00 32.44 238 ASP A O 1
ATOM 1870 N N . ASP A 1 239 ? -49.780 -14.527 17.970 1.00 37.62 239 ASP A N 1
ATOM 1871 C CA . ASP A 1 239 ? -50.773 -15.474 17.475 1.00 37.62 239 ASP A CA 1
ATOM 1872 C C . ASP A 1 239 ? -51.828 -14.648 16.723 1.00 37.62 239 ASP A C 1
ATOM 1874 O O . ASP A 1 239 ? -52.698 -14.079 17.369 1.00 37.62 239 ASP A O 1
ATOM 1878 N N . ASP A 1 240 ? -51.692 -14.497 15.401 1.00 39.25 240 ASP A N 1
ATOM 1879 C CA . ASP A 1 240 ? -52.788 -14.275 14.438 1.00 39.25 240 ASP A CA 1
ATOM 1880 C C . ASP A 1 240 ? -52.219 -13.983 13.032 1.00 39.25 240 ASP A C 1
ATOM 1882 O O . ASP A 1 240 ? -51.843 -12.852 12.730 1.00 39.25 240 ASP A O 1
ATOM 1886 N N . ALA A 1 241 ? -52.164 -15.003 12.163 1.00 34.06 241 ALA A N 1
ATOM 1887 C CA . ALA A 1 241 ? -52.583 -14.953 10.749 1.00 34.06 241 ALA A CA 1
ATOM 1888 C C . ALA A 1 241 ? -52.014 -16.133 9.939 1.00 34.06 241 ALA A C 1
ATOM 1890 O O . ALA A 1 241 ? -50.809 -16.364 9.864 1.00 34.06 241 ALA A O 1
ATOM 1891 N N . ASP A 1 242 ? -52.933 -16.848 9.301 1.00 34.25 242 ASP A N 1
ATOM 1892 C CA . ASP A 1 242 ? -52.723 -17.939 8.360 1.00 34.25 242 ASP A CA 1
ATOM 1893 C C . ASP A 1 242 ? -51.832 -17.596 7.142 1.00 34.25 242 ASP A C 1
ATOM 1895 O O . ASP A 1 242 ? -51.826 -16.479 6.625 1.00 34.25 242 ASP A O 1
ATOM 1899 N N . THR A 1 243 ? -51.250 -18.667 6.585 1.00 35.97 243 THR A N 1
ATOM 1900 C CA . THR A 1 243 ? -50.793 -18.901 5.193 1.00 35.97 243 THR A CA 1
ATOM 1901 C C . THR A 1 243 ? -49.428 -18.383 4.698 1.00 35.97 243 THR A C 1
ATOM 1903 O O . THR A 1 243 ? -49.249 -17.227 4.339 1.00 35.97 243 THR A O 1
ATOM 1906 N N . ASP A 1 244 ? -48.511 -19.352 4.544 1.00 35.34 244 ASP A N 1
ATOM 1907 C CA . ASP A 1 244 ? -47.585 -19.569 3.418 1.00 35.34 244 ASP A CA 1
ATOM 1908 C C . ASP A 1 244 ? -46.821 -18.365 2.833 1.00 35.34 244 ASP A C 1
ATOM 1910 O O . ASP A 1 244 ? -47.026 -17.968 1.685 1.00 35.34 244 ASP A O 1
ATOM 1914 N N . SER A 1 245 ? -45.794 -17.895 3.547 1.00 31.91 245 SER A N 1
ATOM 1915 C CA . SER A 1 245 ? -44.614 -17.302 2.901 1.00 31.91 245 SER A CA 1
ATOM 1916 C C . SER A 1 245 ? -43.363 -17.377 3.784 1.00 31.91 245 SER A C 1
ATOM 1918 O O . SER A 1 245 ? -43.327 -16.754 4.835 1.00 31.91 245 SER A O 1
ATOM 1920 N N . ALA A 1 246 ? -42.356 -18.114 3.296 1.00 28.11 246 ALA A N 1
ATOM 1921 C CA . ALA A 1 246 ? -40.917 -18.076 3.605 1.00 28.11 246 ALA A CA 1
ATOM 1922 C C . ALA A 1 246 ? -40.452 -18.078 5.088 1.00 28.11 246 ALA A C 1
ATOM 1924 O O . ALA A 1 246 ? -40.763 -17.172 5.856 1.00 28.11 246 ALA A O 1
ATOM 1925 N N . PRO A 1 247 ? -39.591 -19.029 5.500 1.00 30.55 247 PRO A N 1
ATOM 1926 C CA . PRO A 1 247 ? -39.039 -19.025 6.845 1.00 30.55 247 PRO A CA 1
ATOM 1927 C C . PRO A 1 247 ? -37.921 -17.967 6.966 1.00 30.55 247 PRO A C 1
ATOM 1929 O O . PRO A 1 247 ? -36.949 -17.992 6.215 1.00 30.55 247 PRO A O 1
ATOM 1932 N N . TYR A 1 248 ? -38.063 -17.084 7.959 1.00 29.28 248 TYR A N 1
ATOM 1933 C CA . TYR A 1 248 ? -37.031 -16.211 8.545 1.00 29.28 248 TYR A CA 1
ATOM 1934 C C . TYR A 1 248 ? -36.531 -15.018 7.708 1.00 29.28 248 TYR A C 1
ATOM 1936 O O . TYR A 1 248 ? -35.409 -15.007 7.208 1.00 29.28 248 TYR A O 1
ATOM 1944 N N . SER A 1 249 ? -37.302 -13.929 7.686 1.00 26.59 249 SER A N 1
ATOM 1945 C CA . SER A 1 249 ? -36.722 -12.583 7.589 1.00 26.59 249 SER A CA 1
ATOM 1946 C C . SER A 1 249 ? -36.406 -12.064 8.999 1.00 26.59 249 SER A C 1
ATOM 1948 O O . SER A 1 249 ? -37.316 -11.701 9.746 1.00 26.59 249 SER A O 1
ATOM 1950 N N . PHE A 1 250 ? -35.123 -12.058 9.365 1.00 30.45 250 PHE A N 1
ATOM 1951 C CA . PHE A 1 250 ? -34.598 -11.407 10.570 1.00 30.45 250 PHE A CA 1
ATOM 1952 C C . PHE A 1 250 ? -34.804 -9.870 10.478 1.00 30.45 250 PHE A C 1
ATOM 1954 O O . PHE A 1 250 ? -34.448 -9.289 9.450 1.00 30.45 250 PHE A O 1
ATOM 1961 N N . PRO A 1 251 ? -35.358 -9.176 11.498 1.00 35.84 251 PRO A N 1
ATOM 1962 C CA . PRO A 1 251 ? -35.201 -7.719 11.659 1.00 35.84 251 PRO A CA 1
ATOM 1963 C C . PRO A 1 251 ? -33.716 -7.386 11.919 1.00 35.84 251 PRO A C 1
ATOM 1965 O O . PRO A 1 251 ? -32.973 -8.303 12.259 1.00 35.84 251 PRO A O 1
ATOM 1968 N N . PRO A 1 252 ? -33.234 -6.135 11.750 1.00 44.78 252 PRO A N 1
ATOM 1969 C CA . PRO A 1 252 ? -31.821 -5.875 11.490 1.00 44.78 252 PRO A CA 1
ATOM 1970 C C . PRO A 1 252 ? -30.961 -6.198 12.714 1.00 44.78 252 PRO A C 1
ATOM 1972 O O . PRO A 1 252 ? -30.821 -5.392 13.633 1.00 44.78 252 PRO A O 1
ATOM 1975 N N . ASP A 1 253 ? -30.368 -7.386 12.700 1.00 54.69 253 ASP A N 1
ATOM 1976 C CA . ASP A 1 253 ? -29.234 -7.733 13.536 1.00 54.69 253 ASP A CA 1
ATOM 1977 C C . ASP A 1 253 ? -28.140 -6.673 13.346 1.00 54.69 253 ASP A C 1
ATOM 1979 O O . ASP A 1 253 ? -27.869 -6.231 12.224 1.00 54.69 253 ASP A O 1
ATOM 1983 N N . VAL A 1 254 ? -27.487 -6.257 14.437 1.00 64.62 254 VAL A N 1
ATOM 1984 C CA . VAL A 1 254 ? -26.277 -5.430 14.340 1.00 64.62 254 VAL A CA 1
ATOM 1985 C C . VAL A 1 254 ? -25.252 -6.239 13.556 1.00 64.62 254 VAL A C 1
ATOM 1987 O O . VAL A 1 254 ? -24.713 -7.212 14.073 1.00 64.62 254 VAL A O 1
ATOM 1990 N N . SER A 1 255 ? -25.005 -5.865 12.302 1.00 81.69 255 SER A N 1
ATOM 1991 C CA . SER A 1 255 ? -24.028 -6.560 11.459 1.00 81.69 255 SER A CA 1
ATOM 1992 C C . SER A 1 255 ? -22.620 -6.473 12.062 1.00 81.69 255 SER A C 1
ATOM 1994 O O . SER A 1 255 ? -22.308 -5.539 12.807 1.00 81.69 255 SER A O 1
ATOM 1996 N N . LEU A 1 256 ? -21.732 -7.403 11.695 1.00 84.94 256 LEU A N 1
ATOM 1997 C CA . LEU A 1 256 ? -20.324 -7.357 12.108 1.00 84.94 256 LEU A CA 1
ATOM 1998 C C . LEU A 1 256 ? -19.678 -5.997 11.783 1.00 84.94 256 LEU A C 1
ATOM 2000 O O . LEU A 1 256 ? -18.973 -5.427 12.613 1.00 84.94 256 LEU A O 1
ATOM 2004 N N . LEU A 1 257 ? -19.976 -5.444 10.604 1.00 85.38 257 LEU A N 1
ATOM 2005 C CA . LEU A 1 257 ? -19.524 -4.112 10.205 1.00 85.38 257 LEU A CA 1
ATOM 2006 C C . LEU A 1 257 ? -20.007 -3.034 11.182 1.00 85.38 257 LEU A C 1
ATOM 2008 O O . LEU A 1 257 ? -19.215 -2.203 11.621 1.00 85.38 257 LEU A O 1
ATOM 2012 N N . GLN A 1 258 ? -21.294 -3.045 11.531 1.00 83.06 258 GLN A N 1
ATOM 2013 C CA . GLN A 1 258 ? -21.869 -2.061 12.444 1.00 83.06 258 GLN A CA 1
ATOM 2014 C C . GLN A 1 258 ? -21.260 -2.174 13.845 1.00 83.06 258 GLN A C 1
ATOM 2016 O O . GLN A 1 258 ? -20.978 -1.149 14.458 1.00 83.06 258 GLN A O 1
ATOM 2021 N N . ALA A 1 259 ? -20.988 -3.393 14.321 1.00 82.19 259 ALA A N 1
ATOM 2022 C CA . ALA A 1 259 ? -20.290 -3.606 15.585 1.00 82.19 259 ALA A CA 1
ATOM 2023 C C . ALA A 1 259 ? -18.858 -3.043 15.550 1.00 82.19 259 ALA A C 1
ATOM 2025 O O . ALA A 1 259 ? -18.467 -2.326 16.466 1.00 82.19 259 ALA A O 1
ATOM 2026 N N . LEU A 1 260 ? -18.091 -3.305 14.485 1.00 86.19 260 LEU A N 1
ATOM 2027 C CA . LEU A 1 260 ? -16.737 -2.759 14.315 1.00 86.19 260 LEU A CA 1
ATOM 2028 C C . LEU A 1 260 ? -16.741 -1.221 14.288 1.00 86.19 260 LEU A C 1
ATOM 2030 O O . LEU A 1 260 ? -15.928 -0.585 14.956 1.00 86.19 260 LEU A O 1
ATOM 2034 N N . VAL A 1 261 ? -17.680 -0.623 13.551 1.00 85.75 261 VAL A N 1
ATOM 2035 C CA . VAL A 1 261 ? -17.831 0.836 13.438 1.00 85.75 261 VAL A CA 1
ATOM 2036 C C . VAL A 1 261 ? -18.267 1.468 14.761 1.00 85.75 261 VAL A C 1
ATOM 2038 O O . VAL A 1 261 ? -17.753 2.523 15.124 1.00 85.75 261 VAL A O 1
ATOM 2041 N N . GLN A 1 262 ? -19.168 0.820 15.504 1.00 81.81 262 GLN A N 1
ATOM 2042 C CA . GLN A 1 262 ? -19.701 1.312 16.777 1.00 81.81 262 GLN A CA 1
ATOM 2043 C C . GLN A 1 262 ? -18.613 1.550 17.831 1.00 81.81 262 GLN A C 1
ATOM 2045 O O . GLN A 1 262 ? -18.723 2.492 18.611 1.00 81.81 262 GLN A O 1
ATOM 2050 N N . PHE A 1 263 ? -17.576 0.711 17.874 1.00 79.50 263 PHE A N 1
ATOM 2051 C CA . PHE A 1 263 ? -16.473 0.886 18.823 1.00 79.50 263 PHE A CA 1
ATOM 2052 C C . PHE A 1 263 ? -15.442 1.928 18.360 1.00 79.50 263 PHE A C 1
ATOM 2054 O O . PHE A 1 263 ? -14.700 2.458 19.186 1.00 79.50 263 PHE A O 1
ATOM 2061 N N . GLY A 1 264 ? -15.420 2.268 17.067 1.00 81.06 264 GLY A N 1
ATOM 2062 C CA . GLY A 1 264 ? -14.527 3.277 16.499 1.00 81.06 264 GLY A CA 1
ATOM 2063 C C . GLY A 1 264 ? -13.040 2.907 16.564 1.00 81.06 264 GLY A C 1
ATOM 2064 O O . GLY A 1 264 ? -12.650 1.861 17.089 1.00 81.06 264 GLY A O 1
ATOM 2065 N N . GLN A 1 265 ? -12.186 3.769 16.007 1.00 84.00 265 GLN A N 1
ATOM 2066 C CA . GLN A 1 265 ? -10.757 3.485 15.827 1.00 84.00 265 GLN A CA 1
ATOM 2067 C C . GLN A 1 265 ? -9.972 3.371 17.146 1.00 84.00 265 GLN A C 1
ATOM 2069 O O . GLN A 1 265 ? -9.110 2.508 17.262 1.00 84.00 265 GLN A O 1
ATOM 2074 N N . GLU A 1 266 ? -10.276 4.197 18.152 1.00 79.81 266 GLU A N 1
ATOM 2075 C CA . GLU A 1 266 ? -9.525 4.206 19.420 1.00 79.81 266 GLU A CA 1
ATOM 2076 C C . GLU A 1 266 ? -9.630 2.872 20.170 1.00 79.81 266 GLU A C 1
ATOM 2078 O O . GLU A 1 266 ? -8.627 2.336 20.636 1.00 79.81 266 GLU A O 1
ATOM 2083 N N . VAL A 1 267 ? -10.836 2.303 20.236 1.00 80.56 267 VAL A N 1
ATOM 2084 C CA . VAL A 1 267 ? -11.088 1.037 20.938 1.00 80.56 267 VAL A CA 1
ATOM 2085 C C . VAL A 1 267 ? -10.627 -0.158 20.103 1.00 80.56 267 VAL A C 1
ATOM 2087 O O . VAL A 1 267 ? -10.100 -1.127 20.647 1.00 80.56 267 VAL A O 1
ATOM 2090 N N . THR A 1 268 ? -10.804 -0.096 18.780 1.00 86.81 268 THR A N 1
ATOM 2091 C CA . THR A 1 268 ? -10.433 -1.188 17.863 1.00 86.81 268 THR A CA 1
ATOM 2092 C C . THR A 1 268 ? -8.952 -1.200 17.479 1.00 86.81 268 THR A C 1
ATOM 2094 O O . THR A 1 268 ? -8.525 -2.103 16.771 1.00 86.81 268 THR A O 1
ATOM 2097 N N . GLY A 1 269 ? -8.136 -0.268 17.982 1.00 85.38 269 GLY A N 1
ATOM 2098 C CA . GLY A 1 269 ? -6.679 -0.317 17.812 1.00 85.38 269 GLY A CA 1
ATOM 2099 C C . GLY A 1 269 ? -6.026 -1.555 18.449 1.00 85.38 269 GLY A C 1
ATOM 2100 O O . GLY A 1 269 ? -4.955 -1.982 18.011 1.00 85.38 269 GLY A O 1
ATOM 2101 N N . ASP A 1 270 ? -6.677 -2.160 19.448 1.00 87.19 270 ASP A N 1
ATOM 2102 C CA . ASP A 1 270 ? -6.248 -3.416 20.063 1.00 87.19 270 ASP A CA 1
ATOM 2103 C C . ASP A 1 270 ? -6.742 -4.636 19.260 1.00 87.19 270 ASP A C 1
ATOM 2105 O O . ASP A 1 270 ? -7.942 -4.872 19.084 1.00 87.19 270 ASP A O 1
ATOM 2109 N N . VAL A 1 271 ? -5.784 -5.446 18.806 1.00 90.56 271 VAL A N 1
ATOM 2110 C CA . VAL A 1 271 ? -5.987 -6.676 18.025 1.00 90.56 271 VAL A CA 1
ATOM 2111 C C . VAL A 1 271 ? -6.871 -7.673 18.779 1.00 90.56 271 VAL A C 1
ATOM 2113 O O . VAL A 1 271 ? -7.725 -8.323 18.174 1.00 90.56 271 VAL A O 1
ATOM 2116 N N . GLU A 1 272 ? -6.727 -7.768 20.101 1.00 89.19 272 GLU A N 1
ATOM 2117 C CA . GLU A 1 272 ? -7.509 -8.710 20.903 1.00 89.19 272 GLU A CA 1
ATOM 2118 C C . GLU A 1 272 ? -8.967 -8.268 21.068 1.00 89.19 272 GLU A C 1
ATOM 2120 O O . GLU A 1 272 ? -9.875 -9.101 21.124 1.00 89.19 272 GLU A O 1
ATOM 2125 N N . VAL A 1 273 ? -9.221 -6.956 21.072 1.00 87.56 273 VAL A N 1
ATOM 2126 C CA . VAL A 1 273 ? -10.583 -6.407 21.074 1.00 87.56 273 VAL A CA 1
ATOM 2127 C C . VAL A 1 273 ? -11.284 -6.727 19.756 1.00 87.56 273 VAL A C 1
ATOM 2129 O O . VAL A 1 273 ? -12.418 -7.205 19.774 1.00 87.56 273 VAL A O 1
ATOM 2132 N N . ILE A 1 274 ? -10.609 -6.546 18.615 1.00 91.19 274 ILE A N 1
ATOM 2133 C CA . ILE A 1 274 ? -11.161 -6.947 17.311 1.00 91.19 274 ILE A CA 1
ATOM 2134 C C . ILE A 1 274 ? -11.429 -8.453 17.275 1.00 91.19 274 ILE A C 1
ATOM 2136 O O . ILE A 1 274 ? -12.512 -8.860 16.854 1.00 91.19 274 ILE A O 1
ATOM 2140 N N . ARG A 1 275 ? -10.497 -9.288 17.753 1.00 90.75 275 ARG A N 1
ATOM 2141 C CA . ARG A 1 275 ? -10.693 -10.745 17.833 1.00 90.75 275 ARG A CA 1
ATOM 2142 C C . ARG A 1 275 ? -11.936 -11.101 18.654 1.00 90.75 275 ARG A C 1
ATOM 2144 O O . ARG A 1 275 ? -12.724 -11.944 18.234 1.00 90.75 275 ARG A O 1
ATOM 2151 N N . ALA A 1 276 ? -12.151 -10.428 19.782 1.00 87.50 276 ALA A N 1
ATOM 2152 C CA . ALA A 1 276 ? -13.325 -10.634 20.624 1.00 87.50 276 ALA A CA 1
ATOM 2153 C C . ALA A 1 276 ? -14.637 -10.184 19.948 1.00 87.50 276 ALA A C 1
ATOM 2155 O O . ALA A 1 276 ? -15.662 -10.854 20.095 1.00 87.50 276 ALA A O 1
ATOM 2156 N N . ILE A 1 277 ? -14.612 -9.092 19.171 1.00 87.31 277 ILE A N 1
ATOM 2157 C CA . ILE A 1 277 ? -15.753 -8.659 18.346 1.00 87.31 277 ILE A CA 1
ATOM 2158 C C . ILE A 1 277 ? -16.045 -9.697 17.256 1.00 87.31 277 ILE A C 1
ATOM 2160 O O . ILE A 1 277 ? -17.199 -10.067 17.076 1.00 87.31 277 ILE A O 1
ATOM 2164 N N . LEU A 1 278 ? -15.030 -10.205 16.555 1.00 88.69 278 LEU A N 1
ATOM 2165 C CA . LEU A 1 278 ? -15.194 -11.224 15.510 1.00 88.69 278 LEU A CA 1
ATOM 2166 C C . LEU A 1 278 ? -15.757 -12.541 16.064 1.00 88.69 278 LEU A C 1
ATOM 2168 O O . LEU A 1 278 ? -16.684 -13.108 15.479 1.00 88.69 278 LEU A O 1
ATOM 2172 N N . ALA A 1 279 ? -15.291 -12.970 17.241 1.00 86.56 279 ALA A N 1
ATOM 2173 C CA . ALA A 1 279 ? -15.793 -14.161 17.923 1.00 86.56 279 ALA A CA 1
ATOM 2174 C C . ALA A 1 279 ? -17.300 -14.075 18.234 1.00 86.56 279 ALA A C 1
ATOM 2176 O O . ALA A 1 279 ? -18.006 -15.082 18.158 1.00 86.56 279 ALA A O 1
ATOM 2177 N N . ARG A 1 280 ? -17.829 -12.869 18.502 1.00 81.50 280 ARG A N 1
ATOM 2178 C CA . ARG A 1 280 ? -19.275 -12.626 18.686 1.00 81.50 280 ARG A CA 1
ATOM 2179 C C . ARG A 1 280 ? -20.102 -13.042 17.462 1.00 81.50 280 ARG A C 1
ATOM 2181 O O . ARG A 1 280 ? -21.242 -13.468 17.616 1.00 81.50 280 ARG A O 1
ATOM 2188 N N . PHE A 1 281 ? -19.524 -12.939 16.266 1.00 83.69 281 PHE A N 1
ATOM 2189 C CA . PHE A 1 281 ? -20.157 -13.270 14.986 1.00 83.69 281 PHE A CA 1
ATOM 2190 C C . PHE A 1 281 ? -19.689 -14.619 14.417 1.00 83.69 281 PHE A C 1
ATOM 2192 O O . PHE A 1 281 ? -19.859 -14.880 13.227 1.00 83.69 281 PHE A O 1
ATOM 2199 N N . SER A 1 282 ? -19.108 -15.483 15.260 1.00 82.25 282 SER A N 1
ATOM 2200 C CA . SER A 1 282 ? -18.575 -16.794 14.858 1.00 82.25 282 SER A CA 1
ATOM 2201 C C . SER A 1 282 ? -17.485 -16.713 13.781 1.00 82.25 282 SER A C 1
ATOM 2203 O O . SER A 1 282 ? -17.406 -17.590 12.923 1.00 82.25 282 SER A O 1
ATOM 2205 N N . VAL A 1 283 ? -16.672 -15.652 13.806 1.00 85.44 283 VAL A N 1
ATOM 2206 C CA . VAL A 1 283 ? -15.445 -15.537 13.008 1.00 85.44 283 VAL A CA 1
ATOM 2207 C C . VAL A 1 283 ? -14.264 -15.729 13.954 1.00 85.44 283 VAL A C 1
ATOM 2209 O O . VAL A 1 283 ? -13.889 -14.825 14.700 1.00 85.44 283 VAL A O 1
ATOM 2212 N N . ASP A 1 284 ? -13.716 -16.937 13.963 1.00 86.94 284 ASP A N 1
ATOM 2213 C CA . ASP A 1 284 ? -12.631 -17.362 14.848 1.00 86.94 284 ASP A CA 1
ATOM 2214 C C . ASP A 1 284 ? -11.772 -18.447 14.169 1.00 86.94 284 ASP A C 1
ATOM 2216 O O . ASP A 1 284 ? -11.897 -18.689 12.971 1.00 86.94 284 ASP A O 1
ATOM 2220 N N . GLU A 1 285 ? -10.877 -19.100 14.912 1.00 87.31 285 GLU A N 1
ATOM 2221 C CA . GLU A 1 285 ? -10.006 -20.156 14.370 1.00 87.31 285 GLU A CA 1
ATOM 2222 C C . GLU A 1 285 ? -10.777 -21.404 13.901 1.00 87.31 285 GLU A C 1
ATOM 2224 O O . GLU A 1 285 ? -10.288 -22.146 13.053 1.00 87.31 285 GLU A O 1
ATOM 2229 N N . SER A 1 286 ? -11.983 -21.649 14.426 1.00 86.19 286 SER A N 1
ATOM 2230 C CA . SER A 1 286 ? -12.826 -22.780 14.019 1.00 86.19 286 SER A CA 1
ATOM 2231 C C . SER A 1 286 ? -13.578 -22.506 12.716 1.00 86.19 286 SER A C 1
ATOM 2233 O O . SER A 1 286 ? -13.807 -23.422 11.923 1.00 86.19 286 SER A O 1
ATOM 2235 N N . LYS A 1 287 ? -13.936 -21.240 12.482 1.00 87.88 287 LYS A N 1
ATOM 2236 C CA . LYS A 1 287 ? -14.568 -20.759 11.254 1.00 87.88 287 LYS A CA 1
ATOM 2237 C C . LYS A 1 287 ? -13.817 -19.516 10.758 1.00 87.88 287 LYS A C 1
ATOM 2239 O O . LYS A 1 287 ? -14.262 -18.390 11.014 1.00 87.88 287 LYS A O 1
ATOM 2244 N N . PRO A 1 288 ? -12.679 -19.714 10.067 1.00 89.75 288 PRO A N 1
ATOM 2245 C CA . PRO A 1 288 ? -11.858 -18.612 9.590 1.00 89.75 288 PRO A CA 1
ATOM 2246 C C . PRO A 1 288 ? -12.618 -17.740 8.578 1.00 89.75 288 PRO A C 1
ATOM 2248 O O . PRO A 1 288 ? -13.537 -18.220 7.904 1.00 89.75 288 PRO A O 1
ATOM 2251 N N . PRO A 1 289 ? -12.243 -16.455 8.451 1.00 92.44 289 PRO A N 1
ATOM 2252 C CA . PRO A 1 289 ? -12.868 -15.540 7.504 1.00 92.44 289 PRO A CA 1
ATOM 2253 C C . PRO A 1 289 ? -12.642 -15.998 6.056 1.00 92.44 289 PRO A C 1
ATOM 2255 O O . PRO A 1 289 ? -11.562 -16.475 5.697 1.00 92.44 289 PRO A O 1
ATOM 2258 N N . THR A 1 290 ? -13.666 -15.813 5.224 1.00 92.19 290 THR A N 1
ATOM 2259 C CA . THR A 1 290 ? -13.612 -16.067 3.774 1.00 92.19 290 THR A CA 1
ATOM 2260 C C . THR A 1 290 ? -13.242 -14.802 2.996 1.00 92.19 290 THR A C 1
ATOM 2262 O O . THR A 1 290 ? -13.486 -13.688 3.466 1.00 92.19 290 THR A O 1
ATOM 2265 N N . ASP A 1 291 ? -12.705 -14.956 1.782 1.00 91.50 291 ASP A N 1
ATOM 2266 C CA . ASP A 1 291 ? -12.358 -13.826 0.905 1.00 91.50 291 ASP A CA 1
ATOM 2267 C C . ASP A 1 291 ? -13.543 -12.890 0.629 1.00 91.50 291 ASP A C 1
ATOM 2269 O O . ASP A 1 291 ? -13.382 -11.668 0.626 1.00 91.50 291 ASP A O 1
ATOM 2273 N N . GLU A 1 292 ? -14.737 -13.454 0.425 1.00 90.31 292 GLU A N 1
ATOM 2274 C CA . GLU A 1 292 ? -15.965 -12.699 0.154 1.00 90.31 292 GLU A CA 1
ATOM 2275 C C . GLU A 1 292 ? -16.353 -11.819 1.347 1.00 90.31 292 GLU A C 1
ATOM 2277 O O . GLU A 1 292 ? -16.578 -10.621 1.181 1.00 90.31 292 GLU A O 1
ATOM 2282 N N . GLN A 1 293 ? -16.338 -12.380 2.561 1.00 90.56 293 GLN A N 1
ATOM 2283 C CA . GLN A 1 293 ? -16.649 -11.636 3.786 1.00 90.56 293 GLN A CA 1
ATOM 2284 C C . GLN A 1 293 ? -15.652 -10.499 4.032 1.00 90.56 293 GLN A C 1
ATOM 2286 O O . GLN A 1 293 ? -16.047 -9.384 4.376 1.00 90.56 293 GLN A O 1
ATOM 2291 N N . VAL A 1 294 ? -14.354 -10.764 3.850 1.00 93.06 294 VAL A N 1
ATOM 2292 C CA . VAL A 1 294 ? -13.307 -9.748 4.025 1.00 93.06 294 VAL A CA 1
ATOM 2293 C C . VAL A 1 294 ? -13.484 -8.630 2.995 1.00 93.06 294 VAL A C 1
ATOM 2295 O O . VAL A 1 294 ? -13.500 -7.452 3.361 1.00 93.06 294 VAL A O 1
ATOM 2298 N N . SER A 1 295 ? -13.685 -8.978 1.721 1.00 92.50 295 SER A N 1
ATOM 2299 C CA . SER A 1 295 ? -13.902 -8.004 0.646 1.00 92.50 295 SER A CA 1
ATOM 2300 C C . SER A 1 295 ? -15.164 -7.159 0.872 1.00 92.50 295 SER A C 1
ATOM 2302 O O . SER A 1 295 ? -15.116 -5.936 0.718 1.00 92.50 295 SER A O 1
ATOM 2304 N N . GLU A 1 296 ? -16.273 -7.755 1.317 1.00 91.94 296 GLU A N 1
ATOM 2305 C CA . GLU A 1 296 ? -17.525 -7.041 1.605 1.00 91.94 296 GLU A CA 1
ATOM 2306 C C . GLU A 1 296 ? -17.367 -6.020 2.745 1.00 91.94 296 GLU A C 1
ATOM 2308 O O . GLU A 1 296 ? -17.827 -4.873 2.639 1.00 91.94 296 GLU A O 1
ATOM 2313 N N . ILE A 1 297 ? -16.670 -6.405 3.819 1.00 92.75 297 ILE A N 1
ATOM 2314 C CA . ILE A 1 297 ? -16.406 -5.523 4.960 1.00 92.75 297 ILE A CA 1
ATOM 2315 C C . ILE A 1 297 ? -15.545 -4.341 4.523 1.00 92.75 297 ILE A C 1
ATOM 2317 O O . ILE A 1 297 ? -15.921 -3.197 4.780 1.00 92.75 297 ILE A O 1
ATOM 2321 N N . PHE A 1 298 ? -14.440 -4.576 3.810 1.00 93.75 298 PHE A N 1
ATOM 2322 C CA . PHE A 1 298 ? -13.580 -3.486 3.341 1.00 93.75 298 PHE A CA 1
ATOM 2323 C C . PHE A 1 298 ? -14.248 -2.611 2.277 1.00 93.75 298 PHE A C 1
ATOM 2325 O O . PHE A 1 298 ? -14.068 -1.394 2.301 1.00 93.75 298 PHE A O 1
ATOM 2332 N N . THR A 1 299 ? -15.100 -3.176 1.415 1.00 91.94 299 THR A N 1
ATOM 2333 C CA . THR A 1 299 ? -15.958 -2.391 0.513 1.00 91.94 299 THR A CA 1
ATOM 2334 C C . THR A 1 299 ? -16.831 -1.435 1.327 1.00 91.94 299 THR A C 1
ATOM 2336 O O . THR A 1 299 ? -16.929 -0.238 1.045 1.00 91.94 299 THR A O 1
ATOM 2339 N N . SER A 1 300 ? -17.463 -1.932 2.381 1.00 91.12 300 SER A N 1
ATOM 2340 C CA . SER A 1 300 ? -18.368 -1.120 3.188 1.00 91.12 300 SER A CA 1
ATOM 2341 C C . SER A 1 300 ? -17.624 -0.089 4.044 1.00 91.12 300 SER A C 1
ATOM 2343 O O . SER A 1 300 ? -18.056 1.061 4.098 1.00 91.12 300 SER A O 1
ATOM 2345 N N . LEU A 1 301 ? -16.453 -0.427 4.593 1.00 91.31 301 LEU A N 1
ATOM 2346 C CA . LEU A 1 301 ? -15.562 0.529 5.261 1.00 91.31 301 LEU A CA 1
ATOM 2347 C C . LEU A 1 301 ? -15.077 1.625 4.306 1.00 91.31 301 LEU A C 1
ATOM 2349 O O . LEU A 1 301 ? -15.072 2.792 4.681 1.00 91.31 301 LEU A O 1
ATOM 2353 N N . ALA A 1 302 ? -14.735 1.283 3.062 1.00 89.81 302 ALA A N 1
ATOM 2354 C CA . ALA A 1 302 ? -14.338 2.262 2.056 1.00 89.81 302 ALA A CA 1
ATOM 2355 C C . ALA A 1 302 ? -15.492 3.198 1.658 1.00 89.81 302 ALA A C 1
ATOM 2357 O O . ALA A 1 302 ? -15.252 4.367 1.379 1.00 89.81 302 ALA A O 1
ATOM 2358 N N . ARG A 1 303 ? -16.753 2.725 1.650 1.00 88.44 303 ARG A N 1
ATOM 2359 C CA . ARG A 1 303 ? -17.933 3.609 1.502 1.00 88.44 303 ARG A CA 1
ATOM 2360 C C . ARG A 1 303 ? -18.038 4.574 2.680 1.00 88.44 303 ARG A C 1
ATOM 2362 O O . ARG A 1 303 ? -18.046 5.779 2.470 1.00 88.44 303 ARG A O 1
ATOM 2369 N N . LEU A 1 304 ? -18.040 4.039 3.900 1.00 88.88 304 LEU A N 1
ATOM 2370 C CA . LEU A 1 304 ? -18.193 4.832 5.120 1.00 88.88 304 LEU A CA 1
ATOM 2371 C C . LEU A 1 304 ? -17.088 5.880 5.277 1.00 88.88 304 LEU A C 1
ATOM 2373 O O . LEU A 1 304 ? -17.390 7.040 5.536 1.00 88.88 304 LEU A O 1
ATOM 2377 N N . ALA A 1 305 ? -15.825 5.499 5.072 1.00 87.38 305 ALA A N 1
ATOM 2378 C CA . ALA A 1 305 ? -14.689 6.412 5.158 1.00 87.38 305 ALA A CA 1
ATOM 2379 C C . ALA A 1 305 ? -14.821 7.573 4.165 1.00 87.38 305 ALA A C 1
ATOM 2381 O O . ALA A 1 305 ? -14.604 8.730 4.523 1.00 87.38 305 ALA A O 1
ATOM 2382 N N . ALA A 1 306 ? -15.224 7.268 2.933 1.00 85.38 306 ALA A N 1
ATOM 2383 C CA . ALA A 1 306 ? -15.343 8.254 1.873 1.00 85.38 306 ALA A CA 1
ATOM 2384 C C . ALA A 1 306 ? -16.566 9.182 2.034 1.00 85.38 306 ALA A C 1
ATOM 2386 O O . ALA A 1 306 ? -16.593 10.258 1.436 1.00 85.38 306 ALA A O 1
ATOM 2387 N N . ASP A 1 307 ? -17.544 8.790 2.856 1.00 86.56 307 ASP A N 1
ATOM 2388 C CA . ASP A 1 307 ? -18.683 9.617 3.278 1.00 86.56 307 ASP A CA 1
ATOM 2389 C C . ASP A 1 307 ? -18.393 10.388 4.588 1.00 86.56 307 ASP A C 1
ATOM 2391 O O . ASP A 1 307 ? -19.250 11.107 5.101 1.00 86.56 307 ASP A O 1
ATOM 2395 N N . GLY A 1 308 ? -17.177 10.260 5.139 1.00 81.69 308 GLY A N 1
ATOM 2396 C CA . GLY A 1 308 ? -16.761 10.900 6.392 1.00 81.69 308 GLY A CA 1
ATOM 2397 C C . GLY A 1 308 ? -17.294 10.218 7.656 1.00 81.69 308 GLY A C 1
ATOM 2398 O O . GLY A 1 308 ? -17.253 10.806 8.737 1.00 81.69 308 GLY A O 1
ATOM 2399 N N . GLY A 1 309 ? -17.805 8.993 7.532 1.00 81.38 309 GLY A N 1
ATOM 2400 C CA . GLY A 1 309 ? -18.260 8.175 8.648 1.00 81.38 309 GLY A CA 1
ATOM 2401 C C . GLY A 1 309 ? -17.108 7.674 9.521 1.00 81.38 309 GLY A C 1
ATOM 2402 O O . GLY A 1 309 ? -15.967 7.529 9.079 1.00 81.38 309 GLY A O 1
ATOM 2403 N N . MET A 1 310 ? -17.421 7.376 10.782 1.00 81.31 310 MET A N 1
ATOM 2404 C CA . MET A 1 310 ? -16.483 6.715 11.687 1.00 81.31 310 MET A CA 1
ATOM 2405 C C . MET A 1 310 ? -16.211 5.281 11.210 1.00 81.31 310 MET A C 1
ATOM 2407 O O . MET A 1 310 ? -17.123 4.589 10.760 1.00 81.31 310 MET A O 1
ATOM 2411 N N . ILE A 1 311 ? -14.960 4.835 11.316 1.00 88.38 311 ILE A N 1
ATOM 2412 C CA . ILE A 1 311 ? -14.529 3.477 10.961 1.00 88.38 311 ILE A CA 1
ATOM 2413 C C . ILE A 1 311 ? -13.742 2.844 12.113 1.00 88.38 311 ILE A C 1
ATOM 2415 O O . ILE A 1 311 ? -13.277 3.538 13.021 1.00 88.38 311 ILE A O 1
ATOM 2419 N N . CYS A 1 312 ? -13.597 1.521 12.073 1.00 90.12 312 CYS A N 1
ATOM 2420 C CA . CYS A 1 312 ? -12.675 0.798 12.944 1.00 90.12 312 CYS A CA 1
ATOM 2421 C C . CYS A 1 312 ? -11.213 0.987 12.503 1.00 90.12 312 CYS A C 1
ATOM 2423 O O . CYS A 1 312 ? -10.936 1.449 11.393 1.00 90.12 312 CYS A O 1
ATOM 2425 N N . ASP A 1 313 ? -10.270 0.565 13.345 1.00 93.06 313 ASP A N 1
ATOM 2426 C CA . ASP A 1 313 ? -8.861 0.499 12.980 1.00 93.06 313 ASP A CA 1
ATOM 2427 C C . ASP A 1 313 ? -8.626 -0.610 11.947 1.00 93.06 313 ASP A C 1
ATOM 2429 O O . ASP A 1 313 ? -8.588 -1.806 12.247 1.00 93.06 313 ASP A O 1
ATOM 2433 N N . ALA A 1 314 ? -8.497 -0.198 10.687 1.00 94.12 314 ALA A N 1
ATOM 2434 C CA . ALA A 1 314 ? -8.299 -1.116 9.575 1.00 94.12 314 ALA A CA 1
ATOM 2435 C C . ALA A 1 314 ? -6.989 -1.908 9.695 1.00 94.12 314 ALA A C 1
ATOM 2437 O O . ALA A 1 314 ? -6.943 -3.064 9.285 1.00 94.12 314 ALA A O 1
ATOM 2438 N N . GLY A 1 315 ? -5.938 -1.320 10.276 1.00 94.19 315 GLY A N 1
ATOM 2439 C CA . GLY A 1 315 ? -4.646 -1.985 10.437 1.00 94.19 315 GLY A CA 1
ATOM 2440 C C . GLY A 1 315 ? -4.723 -3.163 11.405 1.00 94.19 315 GLY A C 1
ATOM 2441 O O . GLY A 1 315 ? -4.292 -4.268 11.077 1.00 94.19 315 GLY A O 1
ATOM 2442 N N . ALA A 1 316 ? -5.325 -2.954 12.576 1.00 94.19 316 ALA A N 1
ATOM 2443 C CA . ALA A 1 316 ? -5.597 -4.017 13.532 1.00 94.19 316 ALA A CA 1
ATOM 2444 C C . ALA A 1 316 ? -6.528 -5.086 12.939 1.00 94.19 316 ALA A C 1
ATOM 2446 O O . ALA A 1 316 ? -6.265 -6.275 13.122 1.00 94.19 316 ALA A O 1
ATOM 2447 N N . LEU A 1 317 ? -7.543 -4.690 12.160 1.00 95.25 317 LEU A N 1
ATOM 2448 C CA . LEU A 1 317 ? -8.447 -5.629 11.490 1.00 95.25 317 LEU A CA 1
ATOM 2449 C C . LEU A 1 317 ? -7.713 -6.534 10.488 1.00 95.25 317 LEU A C 1
ATOM 2451 O O . LEU A 1 317 ? -7.902 -7.750 10.519 1.00 95.25 317 LEU A O 1
ATOM 2455 N N . VAL A 1 318 ? -6.837 -5.964 9.650 1.00 95.25 318 VAL A N 1
ATOM 2456 C CA . VAL A 1 318 ? -5.994 -6.734 8.717 1.00 95.25 318 VAL A CA 1
ATOM 2457 C C . VAL A 1 318 ? -5.129 -7.740 9.476 1.00 95.25 318 VAL A C 1
ATOM 2459 O O . VAL A 1 318 ? -5.101 -8.910 9.100 1.00 95.25 318 VAL A O 1
ATOM 2462 N N . ARG A 1 319 ? -4.485 -7.320 10.576 1.00 94.19 319 ARG A N 1
ATOM 2463 C CA . ARG A 1 319 ? -3.646 -8.202 11.409 1.00 94.19 319 ARG A CA 1
ATOM 2464 C C . ARG A 1 319 ? -4.433 -9.353 12.040 1.00 94.19 319 ARG A C 1
ATOM 2466 O O . ARG A 1 319 ? -3.905 -10.453 12.160 1.00 94.19 319 ARG A O 1
ATOM 2473 N N . VAL A 1 320 ? -5.679 -9.132 12.466 1.00 94.19 320 VAL A N 1
ATOM 2474 C CA . VAL A 1 320 ? -6.506 -10.224 13.010 1.00 94.19 320 VAL A CA 1
ATOM 2475 C C . VAL A 1 320 ? -6.900 -11.200 11.909 1.00 94.19 320 VAL A C 1
ATOM 2477 O O . VAL A 1 320 ? -6.725 -12.403 12.080 1.00 94.19 320 VAL A O 1
ATOM 2480 N N . TYR A 1 321 ? -7.388 -10.706 10.772 1.00 94.50 321 TYR A N 1
ATOM 2481 C CA . TYR A 1 321 ? -7.782 -11.573 9.663 1.00 94.50 321 TYR A CA 1
ATOM 2482 C C . TYR A 1 321 ? -6.615 -12.383 9.098 1.00 94.50 321 TYR A C 1
ATOM 2484 O O . TYR A 1 321 ? -6.794 -13.575 8.862 1.00 94.50 321 TYR A O 1
ATOM 2492 N N . SER A 1 322 ? -5.420 -11.797 8.959 1.00 92.50 322 SER A N 1
ATOM 2493 C CA . SER A 1 322 ? -4.232 -12.534 8.507 1.00 92.50 322 SER A CA 1
ATOM 2494 C C . SER A 1 322 ? -3.790 -13.618 9.492 1.00 92.50 322 SER A C 1
ATOM 2496 O O . SER A 1 322 ? -3.310 -14.669 9.072 1.00 92.50 322 SER A O 1
ATOM 2498 N N . ASN A 1 323 ? -3.983 -13.394 10.795 1.00 92.00 323 ASN A N 1
ATOM 2499 C CA . ASN A 1 323 ? -3.704 -14.396 11.822 1.00 92.00 323 ASN A CA 1
ATOM 2500 C C . ASN A 1 323 ? -4.729 -15.539 11.827 1.00 92.00 323 ASN A C 1
ATOM 2502 O O . ASN A 1 323 ? -4.367 -16.665 12.154 1.00 92.00 323 ASN A O 1
ATOM 2506 N N . LEU A 1 324 ? -5.994 -15.261 11.492 1.00 91.69 324 LEU A N 1
ATOM 2507 C CA . LEU A 1 324 ? -7.052 -16.274 11.420 1.00 91.69 324 LEU A CA 1
ATOM 2508 C C . LEU A 1 324 ? -6.989 -17.095 10.125 1.00 91.69 324 LEU A C 1
ATOM 2510 O O . LEU A 1 324 ? -7.312 -18.279 10.142 1.00 91.69 324 LEU A O 1
ATOM 2514 N N . ASN A 1 325 ? -6.591 -16.480 9.008 1.00 90.06 325 ASN A N 1
ATOM 2515 C CA . ASN A 1 325 ? -6.471 -17.141 7.713 1.00 90.06 325 ASN A CA 1
ATOM 2516 C C . ASN A 1 325 ? -5.301 -16.561 6.897 1.00 90.06 325 ASN A C 1
ATOM 2518 O O . ASN A 1 325 ? -5.345 -15.418 6.439 1.00 90.06 325 ASN A O 1
ATOM 2522 N N . GLN A 1 326 ? -4.265 -17.374 6.682 1.00 87.75 326 GLN A N 1
ATOM 2523 C CA . GLN A 1 326 ? -3.064 -16.980 5.934 1.00 87.75 326 GLN A CA 1
ATOM 2524 C C . GLN A 1 326 ? -3.240 -17.075 4.409 1.00 87.75 326 GLN A C 1
ATOM 2526 O O . GLN A 1 326 ? -2.439 -16.501 3.676 1.00 87.75 326 GLN A O 1
ATOM 2531 N N . GLU A 1 327 ? -4.285 -17.756 3.927 1.00 88.69 327 GLU A N 1
ATOM 2532 C CA . GLU A 1 327 ? -4.546 -17.984 2.496 1.00 88.69 327 GLU A CA 1
ATOM 2533 C C . GLU A 1 327 ? -5.419 -16.889 1.854 1.00 88.69 327 GLU A C 1
ATOM 2535 O O . GLU A 1 327 ? -5.750 -16.969 0.669 1.00 88.69 327 GLU A O 1
ATOM 2540 N N . LEU A 1 328 ? -5.787 -15.850 2.615 1.00 91.81 328 LEU A N 1
ATOM 2541 C CA . LEU A 1 328 ? -6.624 -14.751 2.132 1.00 91.81 328 LEU A CA 1
ATOM 2542 C C . LEU A 1 328 ? -6.000 -14.030 0.930 1.00 91.81 328 LEU A C 1
ATOM 2544 O O . LEU A 1 328 ? -4.833 -13.627 0.930 1.00 91.81 328 LEU A O 1
ATOM 2548 N N . ASN A 1 329 ? -6.830 -13.781 -0.076 1.00 93.50 329 ASN A N 1
ATOM 2549 C CA . ASN A 1 329 ? -6.498 -12.978 -1.236 1.00 93.50 329 ASN A CA 1
ATOM 2550 C C . ASN A 1 329 ? -6.712 -11.488 -0.946 1.00 93.50 329 ASN A C 1
ATOM 2552 O O . ASN A 1 329 ? -7.749 -10.896 -1.262 1.00 93.50 329 ASN A O 1
ATOM 2556 N N . TRP A 1 330 ? -5.680 -10.852 -0.400 1.00 94.69 330 TRP A N 1
ATOM 2557 C CA . TRP A 1 330 ? -5.706 -9.429 -0.073 1.00 94.69 330 TRP A CA 1
ATOM 2558 C C . TRP A 1 330 ? -5.832 -8.515 -1.296 1.00 94.69 330 TRP A C 1
ATOM 2560 O O . TRP A 1 330 ? -6.269 -7.374 -1.149 1.00 94.69 330 TRP A O 1
ATOM 2570 N N . ALA A 1 331 ? -5.520 -8.991 -2.506 1.00 94.44 331 ALA A N 1
ATOM 2571 C CA . ALA A 1 331 ? -5.732 -8.224 -3.736 1.00 94.44 331 ALA A CA 1
ATOM 2572 C C . ALA A 1 331 ? -7.198 -7.772 -3.880 1.00 94.44 331 ALA A C 1
ATOM 2574 O O . ALA A 1 331 ? -7.463 -6.632 -4.265 1.00 94.44 331 ALA A O 1
ATOM 2575 N N . ASN A 1 332 ? -8.146 -8.631 -3.481 1.00 92.81 332 ASN A N 1
ATOM 2576 C CA . ASN A 1 332 ? -9.585 -8.355 -3.535 1.00 92.81 332 ASN A CA 1
ATOM 2577 C C . ASN A 1 332 ? -9.998 -7.172 -2.646 1.00 92.81 332 ASN A C 1
ATOM 2579 O O . ASN A 1 332 ? -10.993 -6.506 -2.923 1.00 92.81 332 ASN A O 1
ATOM 2583 N N . VAL A 1 333 ? -9.237 -6.891 -1.584 1.00 94.44 333 VAL A N 1
ATOM 2584 C CA . VAL A 1 333 ? -9.488 -5.758 -0.684 1.00 94.44 333 VAL A CA 1
ATOM 2585 C C . VAL A 1 333 ? -9.159 -4.432 -1.364 1.00 94.44 333 VAL A C 1
ATOM 2587 O O . VAL A 1 333 ? -9.883 -3.459 -1.185 1.00 94.44 333 VAL A O 1
ATOM 2590 N N . VAL A 1 334 ? -8.100 -4.379 -2.173 1.00 95.12 334 VAL A N 1
ATOM 2591 C CA . VAL A 1 334 ? -7.760 -3.180 -2.953 1.00 95.12 334 VAL A CA 1
ATOM 2592 C C . VAL A 1 334 ? -8.692 -3.028 -4.158 1.00 95.12 334 VAL A C 1
ATOM 2594 O O . VAL A 1 334 ? -9.131 -1.918 -4.447 1.00 95.12 334 VAL A O 1
ATOM 2597 N N . LEU A 1 335 ? -9.086 -4.132 -4.800 1.00 92.38 335 LEU A N 1
ATOM 2598 C CA . LEU A 1 335 ? -10.092 -4.112 -5.871 1.00 92.38 335 LEU A CA 1
ATOM 2599 C C . LEU A 1 335 ? -11.468 -3.625 -5.393 1.00 92.38 335 LEU A C 1
ATOM 2601 O O . LEU A 1 335 ? -12.219 -3.072 -6.183 1.00 92.38 335 LEU A O 1
ATOM 2605 N N . ALA A 1 336 ? -11.794 -3.746 -4.103 1.00 90.00 336 ALA A N 1
ATOM 2606 C CA . ALA A 1 336 ? -13.034 -3.209 -3.532 1.00 90.00 336 ALA A CA 1
ATOM 2607 C C . ALA A 1 336 ? -13.172 -1.671 -3.635 1.00 90.00 336 ALA A C 1
ATOM 2609 O O . ALA A 1 336 ? -14.267 -1.119 -3.441 1.00 90.00 336 ALA A O 1
ATOM 2610 N N . PHE A 1 337 ? -12.065 -0.972 -3.910 1.00 91.81 337 PHE A N 1
ATOM 2611 C CA . PHE A 1 337 ? -12.040 0.467 -4.176 1.00 91.81 337 PHE A CA 1
ATOM 2612 C C . PHE A 1 337 ? -12.338 0.799 -5.644 1.00 91.81 337 PHE A C 1
ATOM 2614 O O . PHE A 1 337 ? -12.622 1.958 -5.944 1.00 91.81 337 PHE A O 1
ATOM 2621 N N . ASP A 1 338 ? -12.318 -0.185 -6.547 1.00 92.25 338 ASP A N 1
ATOM 2622 C CA . ASP A 1 338 ? -12.697 0.002 -7.943 1.00 92.25 338 ASP A CA 1
ATOM 2623 C C . ASP A 1 338 ? -14.208 0.209 -8.051 1.00 92.25 338 ASP A C 1
ATOM 2625 O O . ASP A 1 338 ? -15.004 -0.730 -7.965 1.00 92.25 338 ASP A O 1
ATOM 2629 N N . ARG A 1 339 ? -14.618 1.473 -8.187 1.00 84.88 339 ARG A N 1
ATOM 2630 C CA . ARG A 1 339 ? -16.027 1.840 -8.304 1.00 84.88 339 ARG A CA 1
ATOM 2631 C C . ARG A 1 339 ? -16.264 2.815 -9.445 1.00 84.88 339 ARG A C 1
ATOM 2633 O O . ARG A 1 339 ? -15.506 3.778 -9.597 1.00 84.88 339 ARG A O 1
ATOM 2640 N N . PRO A 1 340 ? -17.344 2.626 -10.220 1.00 83.38 340 PRO A N 1
ATOM 2641 C CA . PRO A 1 340 ? -17.624 3.463 -11.382 1.00 83.38 340 PRO A CA 1
ATOM 2642 C C . PRO A 1 340 ? -18.074 4.887 -11.017 1.00 83.38 340 PRO A C 1
ATOM 2644 O O . PRO A 1 340 ? -17.950 5.796 -11.831 1.00 83.38 340 PRO A O 1
ATOM 2647 N N . ASP A 1 341 ? -18.595 5.102 -9.807 1.00 82.75 341 ASP A N 1
ATOM 2648 C CA . ASP A 1 341 ? -19.128 6.382 -9.322 1.00 82.75 341 ASP A CA 1
ATOM 2649 C C . ASP A 1 341 ? -18.052 7.325 -8.755 1.00 82.75 341 ASP A C 1
ATOM 2651 O O . ASP A 1 341 ? -18.268 8.536 -8.662 1.00 82.75 341 ASP A O 1
ATOM 2655 N N . ARG A 1 342 ? -16.877 6.803 -8.386 1.00 81.69 342 ARG A N 1
ATOM 2656 C CA . ARG A 1 342 ? -15.805 7.583 -7.755 1.00 81.69 342 ARG A CA 1
ATOM 2657 C C . ARG A 1 342 ? -14.849 8.173 -8.788 1.00 81.69 342 ARG A C 1
ATOM 2659 O O . ARG A 1 342 ? -14.332 7.487 -9.662 1.00 81.69 342 ARG A O 1
ATOM 2666 N N . GLN A 1 343 ? -14.577 9.470 -8.655 1.00 80.94 343 GLN A N 1
ATOM 2667 C CA . GLN A 1 343 ? -13.642 10.182 -9.534 1.00 80.94 343 GLN A CA 1
ATOM 2668 C C . GLN A 1 343 ? -12.511 10.873 -8.767 1.00 80.94 343 GLN A C 1
ATOM 2670 O O . GLN A 1 343 ? -11.385 10.924 -9.259 1.00 80.94 343 GLN A O 1
ATOM 2675 N N . SER A 1 344 ? -12.777 11.415 -7.579 1.00 86.56 344 SER A N 1
ATOM 2676 C CA . SER A 1 344 ? -11.781 12.109 -6.755 1.00 86.56 344 SER A CA 1
ATOM 2677 C C . SER A 1 344 ? -11.261 11.225 -5.627 1.00 86.56 344 SER A C 1
ATOM 2679 O O . SER A 1 344 ? -12.006 10.424 -5.064 1.00 86.56 344 SER A O 1
ATOM 2681 N N . VAL A 1 345 ? -9.994 11.420 -5.268 1.00 90.75 345 VAL A N 1
ATOM 2682 C CA . VAL A 1 345 ? -9.356 10.761 -4.127 1.00 90.75 345 VAL A CA 1
ATOM 2683 C C . VAL A 1 345 ? -9.431 11.684 -2.915 1.00 90.75 345 VAL A C 1
ATOM 2685 O O . VAL A 1 345 ? -8.957 12.816 -2.971 1.00 90.75 345 VAL A O 1
ATOM 2688 N N . ASP A 1 346 ? -10.031 11.206 -1.831 1.00 91.06 346 ASP A N 1
ATOM 2689 C CA . ASP A 1 346 ? -10.098 11.912 -0.554 1.00 91.06 346 ASP A CA 1
ATOM 2690 C C . ASP A 1 346 ? -9.071 11.367 0.458 1.00 91.06 346 ASP A C 1
ATOM 2692 O O . ASP A 1 346 ? -8.554 10.251 0.345 1.00 91.06 346 ASP A O 1
ATOM 2696 N N . THR A 1 347 ? -8.772 12.171 1.479 1.00 91.88 347 THR A N 1
ATOM 2697 C CA . THR A 1 347 ? -7.776 11.834 2.505 1.00 91.88 347 THR A CA 1
ATOM 2698 C C . THR A 1 347 ? -8.179 10.625 3.355 1.00 91.88 347 THR A C 1
ATOM 2700 O O . THR A 1 347 ? -7.299 9.904 3.824 1.00 91.88 347 THR A O 1
ATOM 2703 N N . ALA A 1 348 ? -9.475 10.392 3.585 1.00 91.38 348 ALA A N 1
ATOM 2704 C CA . ALA A 1 348 ? -9.937 9.274 4.407 1.00 91.38 348 ALA A CA 1
ATOM 2705 C C . ALA A 1 348 ? -9.721 7.939 3.679 1.00 91.38 348 ALA A C 1
ATOM 2707 O O . ALA A 1 348 ? -9.166 7.005 4.259 1.00 91.38 348 ALA A O 1
ATOM 2708 N N . THR A 1 349 ? -10.042 7.894 2.386 1.00 92.00 349 THR A N 1
ATOM 2709 C CA . THR A 1 349 ? -9.755 6.772 1.488 1.00 92.00 349 THR A CA 1
ATOM 2710 C C . THR A 1 349 ? -8.258 6.463 1.433 1.00 92.00 349 THR A C 1
ATOM 2712 O O . THR A 1 349 ? -7.869 5.304 1.573 1.00 92.00 349 THR A O 1
ATOM 2715 N N . LEU A 1 350 ? -7.398 7.484 1.308 1.00 93.62 350 LEU A N 1
ATOM 2716 C CA . LEU A 1 350 ? -5.941 7.286 1.323 1.00 93.62 350 LEU A CA 1
ATOM 2717 C C . LEU A 1 350 ? -5.441 6.722 2.654 1.00 93.62 350 LEU A C 1
ATOM 2719 O O . LEU A 1 350 ? -4.663 5.773 2.652 1.00 93.62 350 LEU A O 1
ATOM 2723 N N . LYS A 1 351 ? -5.904 7.257 3.791 1.00 93.38 351 LYS A N 1
ATOM 2724 C CA . LYS A 1 351 ? -5.542 6.734 5.119 1.00 93.38 351 LYS A CA 1
ATOM 2725 C C . LYS A 1 351 ? -5.948 5.271 5.282 1.00 93.38 351 LYS A C 1
ATOM 2727 O O . LYS A 1 351 ? -5.161 4.483 5.800 1.00 93.38 351 LYS A O 1
ATOM 2732 N N . LEU A 1 352 ? -7.145 4.907 4.815 1.00 94.56 352 LEU A N 1
ATOM 2733 C CA . LEU A 1 352 ? -7.632 3.530 4.845 1.00 94.56 352 LEU A CA 1
ATOM 2734 C C . LEU A 1 352 ? -6.763 2.608 3.975 1.00 94.56 352 LEU A C 1
ATOM 2736 O O . LEU A 1 352 ? -6.326 1.563 4.450 1.00 94.56 352 LEU A O 1
ATOM 2740 N N . LEU A 1 353 ? -6.458 3.009 2.737 1.00 95.31 353 LEU A N 1
ATOM 2741 C CA . LEU A 1 353 ? -5.586 2.246 1.838 1.00 95.31 353 LEU A CA 1
ATOM 2742 C C . LEU A 1 353 ? -4.178 2.064 2.409 1.00 95.31 353 LEU A C 1
ATOM 2744 O O . LEU A 1 353 ? -3.665 0.948 2.406 1.00 95.31 353 LEU A O 1
ATOM 2748 N N . VAL A 1 354 ? -3.568 3.124 2.945 1.00 95.31 354 VAL A N 1
ATOM 2749 C CA . VAL A 1 354 ? -2.247 3.048 3.588 1.00 95.31 354 VAL A CA 1
ATOM 2750 C C . VAL A 1 354 ? -2.285 2.093 4.782 1.00 95.31 354 VAL A C 1
ATOM 2752 O O . VAL A 1 354 ? -1.412 1.234 4.898 1.00 95.31 354 VAL A O 1
ATOM 2755 N N . ALA A 1 355 ? -3.317 2.173 5.631 1.00 94.81 355 ALA A N 1
ATOM 2756 C CA . ALA A 1 355 ? -3.479 1.258 6.758 1.00 94.81 355 ALA A CA 1
ATOM 2757 C C . ALA A 1 355 ? -3.585 -0.207 6.302 1.00 94.81 355 ALA A C 1
ATOM 2759 O O . ALA A 1 355 ? -2.966 -1.073 6.918 1.00 94.81 355 ALA A O 1
ATOM 2760 N N . ILE A 1 356 ? -4.305 -0.484 5.210 1.00 95.44 356 ILE A N 1
ATOM 2761 C CA . ILE A 1 356 ? -4.415 -1.832 4.637 1.00 95.44 356 ILE A CA 1
ATOM 2762 C C . ILE A 1 356 ? -3.063 -2.309 4.096 1.00 95.44 356 ILE A C 1
ATOM 2764 O O . ILE A 1 356 ? -2.613 -3.396 4.448 1.00 95.44 356 ILE A O 1
ATOM 2768 N N . LEU A 1 357 ? -2.396 -1.501 3.267 1.00 94.75 357 LEU A N 1
ATOM 2769 C CA . LEU A 1 357 ? -1.151 -1.878 2.591 1.00 94.75 357 LEU A CA 1
ATOM 2770 C C . LEU A 1 357 ? 0.005 -2.123 3.567 1.00 94.75 357 LEU A C 1
ATOM 2772 O O . LEU A 1 357 ? 0.760 -3.066 3.369 1.00 94.75 357 LEU A O 1
ATOM 2776 N N . VAL A 1 358 ? 0.136 -1.293 4.608 1.00 93.25 358 VAL A N 1
ATOM 2777 C CA . VAL A 1 358 ? 1.234 -1.381 5.589 1.00 93.25 358 VAL A CA 1
ATOM 2778 C C . VAL A 1 358 ? 1.044 -2.539 6.570 1.00 93.25 358 VAL A C 1
ATOM 2780 O O . VAL A 1 358 ? 2.023 -3.109 7.040 1.00 93.25 358 VAL A O 1
ATOM 2783 N N . ASN A 1 359 ? -0.203 -2.890 6.897 1.00 93.56 359 ASN A N 1
ATOM 2784 C CA . ASN A 1 359 ? -0.497 -3.967 7.848 1.00 93.56 359 ASN A CA 1
ATOM 2785 C C . ASN A 1 359 ? -0.729 -5.325 7.178 1.00 93.56 359 ASN A C 1
ATOM 2787 O O . ASN A 1 359 ? -0.820 -6.335 7.877 1.00 93.56 359 ASN A O 1
ATOM 2791 N N . CYS A 1 360 ? -0.826 -5.360 5.846 1.00 92.88 360 CYS A N 1
ATOM 2792 C CA . CYS A 1 360 ? -0.885 -6.600 5.088 1.00 92.88 360 CYS A CA 1
ATOM 2793 C C . CYS A 1 360 ? 0.430 -7.380 5.287 1.00 92.88 360 CYS A C 1
ATOM 2795 O O . CYS A 1 360 ? 1.512 -6.799 5.192 1.00 92.88 360 CYS A O 1
ATOM 2797 N N . PRO A 1 361 ? 0.371 -8.688 5.580 1.00 88.19 361 PRO A N 1
ATOM 2798 C CA . PRO A 1 361 ? 1.572 -9.484 5.811 1.00 88.19 361 PRO A CA 1
ATOM 2799 C C . PRO A 1 361 ? 2.440 -9.559 4.546 1.00 88.19 361 PRO A C 1
ATOM 2801 O O . PRO A 1 361 ? 1.963 -9.961 3.486 1.00 88.19 361 PRO A O 1
ATOM 2804 N N . SER A 1 362 ? 3.729 -9.216 4.654 1.00 83.38 362 SER A N 1
ATOM 2805 C CA . SER A 1 362 ? 4.655 -9.156 3.507 1.00 83.38 362 SER A CA 1
ATOM 2806 C C . SER A 1 362 ? 4.881 -10.506 2.815 1.00 83.38 362 SER A C 1
ATOM 2808 O O . SER A 1 362 ? 5.279 -10.536 1.657 1.00 83.38 362 SER A O 1
ATOM 2810 N N . ASN A 1 363 ? 4.637 -11.616 3.517 1.00 80.06 363 ASN A N 1
ATOM 2811 C CA . ASN A 1 363 ? 4.749 -12.983 3.006 1.00 80.06 363 ASN A CA 1
ATOM 2812 C C . ASN A 1 363 ? 3.444 -13.530 2.401 1.00 80.06 363 ASN A C 1
ATOM 2814 O O . ASN A 1 363 ? 3.417 -14.697 2.019 1.00 80.06 363 ASN A O 1
ATOM 2818 N N . ALA A 1 364 ? 2.367 -12.739 2.326 1.00 82.81 364 ALA A N 1
ATOM 2819 C CA . ALA A 1 364 ? 1.157 -13.172 1.633 1.00 82.81 364 ALA A CA 1
ATOM 2820 C C . ALA A 1 364 ? 1.436 -13.383 0.143 1.00 82.81 364 ALA A C 1
ATOM 2822 O O . ALA A 1 364 ? 1.889 -12.464 -0.540 1.00 82.81 364 ALA A O 1
ATOM 2823 N N . GLU A 1 365 ? 1.077 -14.561 -0.376 1.00 79.69 365 GLU A N 1
ATOM 2824 C CA . GLU A 1 365 ? 1.209 -14.876 -1.805 1.00 79.69 365 GLU A CA 1
ATOM 2825 C C . GLU A 1 365 ? 0.463 -13.861 -2.683 1.00 79.69 365 GLU A C 1
ATOM 2827 O O . GLU A 1 365 ? 0.962 -13.432 -3.721 1.00 79.69 365 GLU A O 1
ATOM 2832 N N . LYS A 1 366 ? -0.730 -13.442 -2.241 1.00 86.56 366 LYS A N 1
ATOM 2833 C CA . LYS A 1 366 ? -1.575 -12.450 -2.917 1.00 86.56 366 LYS A CA 1
ATOM 2834 C C . LYS A 1 366 ? -1.698 -11.186 -2.075 1.00 86.56 366 LYS A C 1
ATOM 2836 O O . LYS A 1 366 ? -2.766 -10.867 -1.557 1.00 86.56 366 LYS A O 1
ATOM 2841 N N . HIS A 1 367 ? -0.581 -10.484 -1.910 1.00 93.56 367 HIS A N 1
ATOM 2842 C CA . HIS A 1 367 ? -0.505 -9.244 -1.138 1.00 93.56 367 HIS A CA 1
ATOM 2843 C C . HIS A 1 367 ? -1.492 -8.168 -1.637 1.00 93.56 367 HIS A C 1
ATOM 2845 O O . HIS A 1 367 ? -1.739 -8.062 -2.838 1.00 93.56 367 HIS A O 1
ATOM 2851 N N . ALA A 1 368 ? -1.989 -7.300 -0.745 1.00 94.06 368 ALA A N 1
ATOM 2852 C CA . ALA A 1 368 ? -2.961 -6.244 -1.063 1.00 94.06 368 ALA A CA 1
ATOM 2853 C C . ALA A 1 368 ? -2.550 -5.366 -2.259 1.00 94.06 368 ALA A C 1
ATOM 2855 O O . ALA A 1 368 ? -3.355 -5.092 -3.147 1.00 94.06 368 ALA A O 1
ATOM 2856 N N . VAL A 1 369 ? -1.267 -4.990 -2.322 1.00 94.69 369 VAL A N 1
ATOM 2857 C CA . VAL A 1 369 ? -0.689 -4.180 -3.411 1.00 94.69 369 VAL A CA 1
ATOM 2858 C C . VAL A 1 369 ? -0.946 -4.767 -4.804 1.00 94.69 369 VAL A C 1
ATOM 2860 O O . VAL A 1 369 ? -1.118 -4.016 -5.758 1.00 94.69 369 VAL A O 1
ATOM 2863 N N . THR A 1 370 ? -1.054 -6.095 -4.923 1.00 93.44 370 THR A N 1
ATOM 2864 C CA . THR A 1 370 ? -1.296 -6.764 -6.210 1.00 93.44 370 THR A CA 1
ATOM 2865 C C . THR A 1 370 ? -2.655 -6.417 -6.818 1.00 93.44 370 THR A C 1
ATOM 2867 O O . THR A 1 370 ? -2.798 -6.453 -8.039 1.00 93.44 370 THR A O 1
ATOM 2870 N N . GLY A 1 371 ? -3.623 -5.978 -6.003 1.00 93.75 371 GLY A N 1
ATOM 2871 C CA . GLY A 1 371 ? -4.906 -5.463 -6.485 1.00 93.75 371 GLY A CA 1
ATOM 2872 C C . GLY A 1 371 ? -4.769 -4.189 -7.326 1.00 93.75 371 GLY A C 1
ATOM 2873 O O . GLY A 1 371 ? -5.567 -3.978 -8.236 1.00 93.75 371 GLY A O 1
ATOM 2874 N N . PHE A 1 372 ? -3.728 -3.372 -7.111 1.00 95.06 372 PHE A N 1
ATOM 2875 C CA . PHE A 1 372 ? -3.440 -2.220 -7.976 1.00 95.06 372 PHE A CA 1
ATOM 2876 C C . PHE A 1 372 ? -2.891 -2.619 -9.342 1.00 95.06 372 PHE A C 1
ATOM 2878 O O . PHE A 1 372 ? -2.997 -1.834 -10.276 1.00 95.06 372 PHE A O 1
ATOM 2885 N N . TRP A 1 373 ? -2.296 -3.804 -9.477 1.00 93.25 373 TRP A N 1
ATOM 2886 C CA . TRP A 1 373 ? -1.648 -4.240 -10.719 1.00 93.25 373 TRP A CA 1
ATOM 2887 C C . TRP A 1 373 ? -2.624 -4.913 -11.691 1.00 93.25 373 TRP A C 1
ATOM 2889 O O . TRP A 1 373 ? -2.339 -5.056 -12.885 1.00 93.25 373 TRP A O 1
ATOM 2899 N N . GLN A 1 374 ? -3.799 -5.295 -11.193 1.00 92.00 374 GLN A N 1
ATOM 2900 C CA . GLN A 1 374 ? -4.891 -5.878 -11.965 1.00 92.00 374 GLN A CA 1
ATOM 2901 C C . GLN A 1 374 ? -5.665 -4.821 -12.779 1.00 92.00 374 GLN A C 1
ATOM 2903 O O . GLN A 1 374 ? -5.543 -3.619 -12.524 1.00 92.00 374 GLN A O 1
ATOM 2908 N N . PRO A 1 375 ? -6.422 -5.228 -13.815 1.00 90.94 375 PRO A N 1
ATOM 2909 C CA . PRO A 1 375 ? -7.268 -4.308 -14.571 1.00 90.94 375 PRO A CA 1
ATOM 2910 C C . PRO A 1 375 ? -8.472 -3.854 -13.734 1.00 90.94 375 PRO A C 1
ATOM 2912 O O . PRO A 1 375 ? -9.199 -4.685 -13.197 1.00 90.94 375 PRO A O 1
ATOM 2915 N N . TRP A 1 376 ? -8.681 -2.540 -13.653 1.00 94.38 376 TRP A N 1
ATOM 2916 C CA . TRP A 1 376 ? -9.837 -1.927 -12.993 1.00 94.38 376 TRP A CA 1
ATOM 2917 C C . TRP A 1 376 ? -10.891 -1.521 -14.026 1.00 94.38 376 TRP A C 1
ATOM 2919 O O . TRP A 1 376 ? -10.559 -1.128 -15.146 1.00 94.38 376 TRP A O 1
ATOM 2929 N N . SER A 1 377 ? -12.161 -1.572 -13.634 1.00 92.56 377 SER A N 1
ATOM 2930 C CA . SER A 1 377 ? -13.283 -1.024 -14.395 1.00 92.56 377 SER A CA 1
ATOM 2931 C C . SER A 1 377 ? -13.178 0.498 -14.526 1.00 92.56 377 SER A C 1
ATOM 2933 O O . SER A 1 377 ? -13.388 1.038 -15.612 1.00 92.56 377 SER A O 1
ATOM 2935 N N . ASN A 1 378 ? -12.770 1.193 -13.459 1.00 93.06 378 ASN A N 1
ATOM 2936 C CA . ASN A 1 378 ? -12.496 2.625 -13.462 1.00 93.06 378 ASN A CA 1
ATOM 2937 C C . ASN A 1 378 ? -10.985 2.900 -13.465 1.00 93.06 378 ASN A C 1
ATOM 2939 O O . ASN A 1 378 ? -10.370 3.262 -12.458 1.00 93.06 378 ASN A O 1
ATOM 2943 N N . GLN A 1 379 ? -10.380 2.757 -14.643 1.00 93.44 379 GLN A N 1
ATOM 2944 C CA . GLN A 1 379 ? -8.940 2.938 -14.834 1.00 93.44 379 GLN A CA 1
ATOM 2945 C C . GLN A 1 379 ? -8.451 4.355 -14.491 1.00 93.44 379 GLN A C 1
ATOM 2947 O O . GLN A 1 379 ? -7.340 4.525 -13.996 1.00 93.44 379 GLN A O 1
ATOM 2952 N N . LEU A 1 380 ? -9.276 5.388 -14.701 1.00 94.19 380 LEU A N 1
ATOM 2953 C CA . LEU A 1 380 ? -8.912 6.758 -14.331 1.00 94.19 380 LEU A CA 1
ATOM 2954 C C . LEU A 1 380 ? -8.759 6.901 -12.811 1.00 94.19 380 LEU A C 1
ATOM 2956 O O . LEU A 1 380 ? -7.821 7.542 -12.338 1.00 94.19 380 LEU A O 1
ATOM 2960 N N . TYR A 1 381 ? -9.665 6.297 -12.042 1.00 94.81 381 TYR A N 1
ATOM 2961 C CA . TYR A 1 381 ? -9.599 6.328 -10.585 1.00 94.81 381 TYR A CA 1
ATOM 2962 C C . TYR A 1 381 ? -8.414 5.522 -10.041 1.00 94.81 381 TYR A C 1
ATOM 2964 O O . TYR A 1 381 ? -7.719 6.007 -9.147 1.00 94.81 381 TYR A O 1
ATOM 2972 N N . GLN A 1 382 ? -8.109 4.366 -10.643 1.00 95.94 382 GLN A N 1
ATOM 2973 C CA . GLN A 1 382 ? -6.893 3.594 -10.356 1.00 95.94 382 GLN A CA 1
ATOM 2974 C C . GLN A 1 382 ? -5.630 4.463 -10.491 1.00 95.94 382 GLN A C 1
ATOM 2976 O O . GLN A 1 382 ? -4.811 4.515 -9.572 1.00 95.94 382 GLN A O 1
ATOM 2981 N N . LEU A 1 383 ? -5.493 5.195 -11.606 1.00 95.81 383 LEU A N 1
ATOM 2982 C CA . LEU A 1 383 ? -4.354 6.090 -11.842 1.00 95.81 383 LEU A CA 1
ATOM 2983 C C . LEU A 1 383 ? -4.292 7.234 -10.826 1.00 95.81 383 LEU A C 1
ATOM 2985 O O . LEU A 1 383 ? -3.218 7.535 -10.315 1.00 95.81 383 LEU A O 1
ATOM 2989 N N . ARG A 1 384 ? -5.433 7.846 -10.487 1.00 95.31 384 ARG A N 1
ATOM 2990 C CA . ARG A 1 384 ? -5.489 8.924 -9.486 1.00 95.31 384 ARG A CA 1
ATOM 2991 C C . ARG A 1 384 ? -5.106 8.440 -8.089 1.00 95.31 384 ARG A C 1
ATOM 2993 O O . ARG A 1 384 ? -4.420 9.167 -7.375 1.00 95.31 384 ARG A O 1
ATOM 3000 N N . LEU A 1 385 ? -5.521 7.233 -7.697 1.00 95.62 385 LEU A N 1
ATOM 3001 C CA . LEU A 1 385 ? -5.111 6.626 -6.428 1.00 95.62 385 LEU A CA 1
ATOM 3002 C C . LEU A 1 385 ? -3.606 6.358 -6.397 1.00 95.62 385 LEU A C 1
ATOM 3004 O O . LEU A 1 385 ? -2.952 6.705 -5.416 1.00 95.62 385 LEU A O 1
ATOM 3008 N N . LEU A 1 386 ? -3.053 5.792 -7.472 1.00 96.56 386 LEU A N 1
ATOM 3009 C CA . LEU A 1 386 ? -1.613 5.559 -7.586 1.00 96.56 386 LEU A CA 1
ATOM 3010 C C . LEU A 1 386 ? -0.821 6.874 -7.557 1.00 96.56 386 LEU A C 1
ATOM 3012 O O . LEU A 1 386 ? 0.125 6.980 -6.783 1.00 96.56 386 LEU A O 1
ATOM 3016 N N . ASP A 1 387 ? -1.222 7.891 -8.326 1.00 96.12 387 ASP A N 1
ATOM 3017 C CA . ASP A 1 387 ? -0.583 9.218 -8.329 1.00 96.12 387 ASP A CA 1
ATOM 3018 C C . ASP A 1 387 ? -0.632 9.876 -6.941 1.00 96.12 387 ASP A C 1
ATOM 3020 O O . ASP A 1 387 ? 0.367 10.433 -6.478 1.00 96.12 387 ASP A O 1
ATOM 3024 N N . ALA A 1 388 ? -1.759 9.756 -6.232 1.00 95.81 388 ALA A N 1
ATOM 3025 C CA . ALA A 1 388 ? -1.898 10.260 -4.871 1.00 95.81 388 ALA A CA 1
ATOM 3026 C C . ALA A 1 388 ? -0.983 9.522 -3.879 1.00 95.81 388 ALA A C 1
ATOM 3028 O O . ALA A 1 388 ? -0.306 10.178 -3.090 1.00 95.81 388 ALA A O 1
ATOM 3029 N N . LEU A 1 389 ? -0.909 8.187 -3.943 1.00 95.94 389 LEU A N 1
ATOM 3030 C CA . LEU A 1 389 ? -0.017 7.382 -3.097 1.00 95.94 389 LEU A CA 1
ATOM 3031 C C . LEU A 1 389 ? 1.465 7.663 -3.386 1.00 95.94 389 LEU A C 1
ATOM 3033 O O . LEU A 1 389 ? 2.256 7.772 -2.455 1.00 95.94 389 LEU A O 1
ATOM 3037 N N . LEU A 1 390 ? 1.840 7.825 -4.658 1.00 95.06 390 LEU A N 1
ATOM 3038 C CA . LEU A 1 390 ? 3.204 8.168 -5.081 1.00 95.06 390 LEU A CA 1
ATOM 3039 C C . LEU A 1 390 ? 3.616 9.589 -4.676 1.00 95.06 390 LEU A C 1
ATOM 3041 O O . LEU A 1 390 ? 4.808 9.875 -4.583 1.00 95.06 390 LEU A O 1
ATOM 3045 N N . SER A 1 391 ? 2.642 10.471 -4.441 1.00 93.81 391 SER A N 1
ATOM 3046 C CA . SER A 1 391 ? 2.867 11.845 -3.983 1.00 93.81 391 SER A CA 1
ATOM 3047 C C . SER A 1 391 ? 2.983 11.964 -2.459 1.00 93.81 391 SER A C 1
ATOM 3049 O O . SER A 1 391 ? 3.288 13.049 -1.959 1.00 93.81 391 SER A O 1
ATOM 3051 N N . LEU A 1 392 ? 2.726 10.885 -1.707 1.00 93.44 392 LEU A N 1
ATOM 3052 C CA . LEU A 1 392 ? 2.873 10.897 -0.255 1.00 93.44 392 LEU A CA 1
ATOM 3053 C C . LEU A 1 392 ? 4.357 10.950 0.150 1.00 93.44 392 LEU A C 1
ATOM 3055 O O . LEU A 1 392 ? 5.205 10.328 -0.492 1.00 93.44 392 LEU A O 1
ATOM 3059 N N . PRO A 1 393 ? 4.683 11.658 1.243 1.00 91.69 393 PRO A N 1
ATOM 3060 C CA . PRO A 1 393 ? 5.993 11.575 1.874 1.00 91.69 393 PRO A CA 1
ATOM 3061 C C . PRO A 1 393 ? 6.374 10.132 2.253 1.00 91.69 393 PRO A C 1
ATOM 3063 O O . PRO A 1 393 ? 5.535 9.361 2.725 1.00 91.69 393 PRO A O 1
ATOM 3066 N N . ALA A 1 394 ? 7.653 9.778 2.091 1.00 87.56 394 ALA A N 1
ATOM 3067 C CA . ALA A 1 394 ? 8.149 8.414 2.312 1.00 87.56 394 ALA A CA 1
ATOM 3068 C C . ALA A 1 394 ? 8.036 7.926 3.772 1.00 87.56 394 ALA A C 1
ATOM 3070 O O . ALA A 1 394 ? 8.015 6.721 4.013 1.00 87.56 394 ALA A O 1
ATOM 3071 N N . ASP A 1 395 ? 7.960 8.845 4.738 1.00 88.75 395 ASP A N 1
ATOM 3072 C CA . ASP A 1 395 ? 7.691 8.561 6.155 1.00 88.75 395 ASP A CA 1
ATOM 3073 C C . ASP A 1 395 ? 6.226 8.171 6.413 1.00 88.75 395 ASP A C 1
ATOM 3075 O O . ASP A 1 395 ? 5.935 7.465 7.376 1.00 88.75 395 ASP A O 1
ATOM 3079 N N . THR A 1 396 ? 5.310 8.599 5.541 1.00 90.25 396 THR A N 1
ATOM 3080 C CA . THR A 1 396 ? 3.891 8.238 5.591 1.00 90.25 396 THR A CA 1
ATOM 3081 C C . THR A 1 396 ? 3.636 6.925 4.859 1.00 90.25 396 THR A C 1
ATOM 3083 O O . THR A 1 396 ? 2.950 6.047 5.380 1.00 90.25 396 THR A O 1
ATOM 3086 N N . PHE A 1 397 ? 4.159 6.791 3.638 1.00 93.62 397 PHE A N 1
ATOM 3087 C CA . PHE A 1 397 ? 3.973 5.602 2.811 1.00 93.62 397 PHE A CA 1
ATOM 3088 C C . PHE A 1 397 ? 5.036 5.515 1.707 1.00 93.62 397 PHE A C 1
ATOM 3090 O O . PHE A 1 397 ? 5.391 6.518 1.093 1.00 93.62 397 PHE A O 1
ATOM 3097 N N . SER A 1 398 ? 5.512 4.302 1.415 1.00 91.69 398 SER A N 1
ATOM 3098 C CA . SER A 1 398 ? 6.429 4.038 0.303 1.00 91.69 398 SER A CA 1
ATOM 3099 C C . SER A 1 398 ? 6.188 2.649 -0.281 1.00 91.69 398 SER A C 1
ATOM 3101 O O . SER A 1 398 ? 6.105 1.666 0.459 1.00 91.69 398 SER A O 1
ATOM 3103 N N . PHE A 1 399 ? 6.135 2.559 -1.613 1.00 92.12 399 PHE A N 1
ATOM 3104 C CA . PHE A 1 399 ? 5.996 1.282 -2.321 1.00 92.12 399 PHE A CA 1
ATOM 3105 C C . PHE A 1 399 ? 7.240 0.393 -2.183 1.00 92.12 399 PHE A C 1
ATOM 3107 O O . PHE A 1 399 ? 7.135 -0.815 -2.356 1.00 92.12 399 PHE A O 1
ATOM 3114 N N . VAL A 1 400 ? 8.390 0.965 -1.806 1.00 90.44 400 VAL A N 1
ATOM 3115 C CA . VAL A 1 400 ? 9.652 0.231 -1.592 1.00 90.44 400 VAL A CA 1
ATOM 3116 C C . VAL A 1 400 ? 9.523 -0.834 -0.500 1.00 90.44 400 VAL A C 1
ATOM 3118 O O . VAL A 1 400 ? 10.190 -1.862 -0.551 1.00 90.44 400 VAL A O 1
ATOM 3121 N N . ASN A 1 401 ? 8.648 -0.603 0.480 1.00 87.44 401 ASN A N 1
ATOM 3122 C CA . ASN A 1 401 ? 8.432 -1.524 1.596 1.00 87.44 401 ASN A CA 1
ATOM 3123 C C . ASN A 1 401 ? 7.444 -2.656 1.260 1.00 87.44 401 ASN A C 1
ATOM 3125 O O . ASN A 1 401 ? 7.154 -3.486 2.120 1.00 87.44 401 ASN A O 1
ATOM 3129 N N . LEU A 1 402 ? 6.884 -2.670 0.048 1.00 90.19 402 LEU A N 1
ATOM 3130 C CA . LEU A 1 402 ? 5.879 -3.636 -0.388 1.00 90.19 402 LEU A CA 1
ATOM 3131 C C . LEU A 1 402 ? 6.503 -4.695 -1.311 1.00 90.19 402 LEU A C 1
ATOM 3133 O O . LEU A 1 402 ? 7.522 -4.430 -1.948 1.00 90.19 402 LEU A O 1
ATOM 3137 N N . PRO A 1 403 ? 5.900 -5.894 -1.425 1.00 88.50 403 PRO A N 1
ATOM 3138 C CA . PRO A 1 403 ? 6.378 -6.921 -2.345 1.00 88.50 403 PRO A CA 1
ATOM 3139 C C . PRO A 1 403 ? 6.068 -6.522 -3.797 1.00 88.50 403 PRO A C 1
ATOM 3141 O O . PRO A 1 403 ? 4.993 -6.812 -4.324 1.00 88.50 403 PRO A O 1
ATOM 3144 N N . VAL A 1 404 ? 7.010 -5.820 -4.428 1.00 87.62 404 VAL A N 1
ATOM 3145 C CA . VAL A 1 404 ? 6.974 -5.391 -5.836 1.00 87.62 404 VAL A CA 1
ATOM 3146 C C . VAL A 1 404 ? 8.217 -5.886 -6.574 1.00 87.62 404 VAL A C 1
ATOM 3148 O O . VAL A 1 404 ? 9.278 -6.058 -5.967 1.00 87.62 404 VAL A O 1
ATOM 3151 N N . ARG A 1 405 ? 8.121 -6.111 -7.891 1.00 91.62 405 ARG A N 1
ATOM 3152 C CA . ARG A 1 405 ? 9.306 -6.400 -8.706 1.00 91.62 405 ARG A CA 1
ATOM 3153 C C . ARG A 1 405 ? 10.034 -5.096 -8.989 1.00 91.62 405 ARG A C 1
ATOM 3155 O O . ARG A 1 405 ? 9.529 -4.224 -9.693 1.00 91.62 405 ARG A O 1
ATOM 3162 N N . ASN A 1 406 ? 11.237 -4.977 -8.444 1.00 93.25 406 ASN A N 1
ATOM 3163 C CA . ASN A 1 406 ? 12.059 -3.788 -8.615 1.00 93.25 406 ASN A CA 1
ATOM 3164 C C . ASN A 1 406 ? 12.727 -3.755 -9.997 1.00 93.25 406 ASN A C 1
ATOM 3166 O O . ASN A 1 406 ? 13.176 -4.780 -10.503 1.00 93.25 406 ASN A O 1
ATOM 3170 N N . ILE A 1 407 ? 12.845 -2.558 -10.572 1.00 94.38 407 ILE A N 1
ATOM 3171 C CA . ILE A 1 407 ? 13.515 -2.304 -11.862 1.00 94.38 407 ILE A CA 1
ATOM 3172 C C . ILE A 1 407 ? 15.041 -2.408 -11.702 1.00 94.38 407 ILE A C 1
ATOM 3174 O O . ILE A 1 407 ? 15.758 -2.884 -12.592 1.00 94.38 407 ILE A O 1
ATOM 3178 N N . VAL A 1 408 ? 15.542 -1.933 -10.557 1.00 93.00 408 VAL A N 1
ATOM 3179 C CA . VAL A 1 408 ? 16.947 -1.996 -10.144 1.00 93.00 408 VAL A CA 1
ATOM 3180 C C . VAL A 1 408 ? 17.025 -2.574 -8.734 1.00 93.00 408 VAL A C 1
ATOM 3182 O O . VAL A 1 408 ? 16.517 -1.979 -7.780 1.00 93.00 408 VAL A O 1
ATOM 3185 N N . THR A 1 409 ? 17.691 -3.718 -8.598 1.00 90.81 409 THR A N 1
ATOM 3186 C CA . THR A 1 409 ? 17.971 -4.386 -7.320 1.00 90.81 409 THR A CA 1
ATOM 3187 C C . THR A 1 409 ? 19.428 -4.191 -6.893 1.00 90.81 409 THR A C 1
ATOM 3189 O O . THR A 1 409 ? 20.243 -3.615 -7.617 1.00 90.81 409 THR A O 1
ATOM 3192 N N . VAL A 1 410 ? 19.765 -4.632 -5.678 1.00 87.38 410 VAL A N 1
ATOM 3193 C CA . VAL A 1 410 ? 21.150 -4.628 -5.178 1.00 87.38 410 VAL A CA 1
ATOM 3194 C C . VAL A 1 410 ? 22.000 -5.671 -5.910 1.00 87.38 410 VAL A C 1
ATOM 3196 O O . VAL A 1 410 ? 23.168 -5.410 -6.202 1.00 87.38 410 VAL A O 1
ATOM 3199 N N . ASP A 1 411 ? 21.405 -6.812 -6.256 1.00 86.69 411 ASP A N 1
ATOM 3200 C CA . ASP A 1 411 ? 22.094 -7.919 -6.922 1.00 86.69 411 ASP A CA 1
ATOM 3201 C C . ASP A 1 411 ? 22.513 -7.545 -8.347 1.00 86.69 411 ASP A C 1
ATOM 3203 O O . ASP A 1 411 ? 23.652 -7.810 -8.738 1.00 86.69 411 ASP A O 1
ATOM 3207 N N . ASP A 1 412 ? 21.655 -6.805 -9.058 1.00 85.81 412 ASP A N 1
ATOM 3208 C CA . ASP A 1 412 ? 21.907 -6.293 -10.413 1.00 85.81 412 ASP A CA 1
ATOM 3209 C C . ASP A 1 412 ? 23.194 -5.459 -10.527 1.00 85.81 412 ASP A C 1
ATOM 3211 O O . ASP A 1 412 ? 23.831 -5.410 -11.580 1.00 85.81 412 ASP A O 1
ATOM 3215 N N . VAL A 1 413 ? 23.572 -4.773 -9.444 1.00 85.38 413 VAL A N 1
ATOM 3216 C CA . VAL A 1 413 ? 24.708 -3.837 -9.407 1.00 85.38 413 VAL A CA 1
ATOM 3217 C C . VAL A 1 413 ? 25.855 -4.327 -8.526 1.00 85.38 413 VAL A C 1
ATOM 3219 O O . VAL A 1 413 ? 26.836 -3.610 -8.318 1.00 85.38 413 VAL A O 1
ATOM 3222 N N . SER A 1 414 ? 25.765 -5.553 -8.009 1.00 82.81 414 SER A N 1
ATOM 3223 C CA . SER A 1 414 ? 26.736 -6.134 -7.074 1.00 82.81 414 SER A CA 1
ATOM 3224 C C . SER A 1 414 ? 28.155 -6.220 -7.656 1.00 82.81 414 SER A C 1
ATOM 3226 O O . SER A 1 414 ? 29.134 -5.941 -6.954 1.00 82.81 414 SER A O 1
ATOM 3228 N N . SER A 1 415 ? 28.275 -6.506 -8.953 1.00 76.50 415 SER A N 1
ATOM 3229 C CA . SER A 1 415 ? 29.530 -6.573 -9.712 1.00 76.50 415 SER A CA 1
ATOM 3230 C C . SER A 1 415 ? 29.949 -5.240 -10.345 1.00 76.50 415 SER A C 1
ATOM 3232 O O . SER A 1 415 ? 31.062 -5.132 -10.858 1.00 76.50 415 SER A O 1
ATOM 3234 N N . ALA A 1 416 ? 29.102 -4.209 -10.279 1.00 81.44 416 ALA A N 1
ATOM 3235 C CA . ALA A 1 416 ? 29.333 -2.947 -10.968 1.00 81.44 416 ALA A CA 1
ATOM 3236 C C . ALA A 1 416 ? 30.367 -2.041 -10.267 1.00 81.44 416 ALA A C 1
ATOM 3238 O O . ALA A 1 416 ? 30.752 -2.245 -9.105 1.00 81.44 416 ALA A O 1
ATOM 3239 N N . SER A 1 417 ? 30.802 -0.998 -10.982 1.00 83.88 417 SER A N 1
ATOM 3240 C CA . SER A 1 417 ? 31.735 0.015 -10.474 1.00 83.88 417 SER A CA 1
ATOM 3241 C C . SER A 1 417 ? 31.173 0.780 -9.264 1.00 83.88 417 SER A C 1
ATOM 3243 O O . SER A 1 417 ? 29.961 0.843 -9.044 1.00 83.88 417 SER A O 1
ATOM 3245 N N . SER A 1 418 ? 32.048 1.408 -8.469 1.00 86.25 418 SER A N 1
ATOM 3246 C CA . SER A 1 418 ? 31.629 2.212 -7.307 1.00 86.25 418 SER A CA 1
ATOM 3247 C C . SER A 1 418 ? 30.694 3.361 -7.691 1.00 86.25 418 SER A C 1
ATOM 3249 O O . SER A 1 418 ? 29.756 3.656 -6.953 1.00 86.25 418 SER A O 1
ATOM 3251 N N . THR A 1 419 ? 30.916 3.976 -8.855 1.00 87.50 419 THR A N 1
ATOM 3252 C CA . THR A 1 419 ? 30.053 5.031 -9.401 1.00 87.50 419 THR A CA 1
ATOM 3253 C C . THR A 1 419 ? 28.649 4.503 -9.672 1.00 87.50 419 THR A C 1
ATOM 3255 O O . THR A 1 419 ? 27.673 5.075 -9.198 1.00 87.50 419 THR A O 1
ATOM 3258 N N . VAL A 1 420 ? 28.537 3.370 -10.370 1.00 87.94 420 VAL A N 1
ATOM 3259 C CA . VAL A 1 420 ? 27.245 2.752 -10.689 1.00 87.94 420 VAL A CA 1
ATOM 3260 C C . VAL A 1 420 ? 26.510 2.304 -9.429 1.00 87.94 420 VAL A C 1
ATOM 3262 O O . VAL A 1 420 ? 25.311 2.537 -9.316 1.00 87.94 420 VAL A O 1
ATOM 3265 N N . LYS A 1 421 ? 27.217 1.728 -8.451 1.00 90.38 421 LYS A N 1
ATOM 3266 C CA . LYS A 1 421 ? 26.632 1.360 -7.153 1.00 90.38 421 LYS A CA 1
ATOM 3267 C C . LYS A 1 421 ? 26.057 2.568 -6.416 1.00 90.38 421 LYS A C 1
ATOM 3269 O O . LYS A 1 421 ? 24.969 2.468 -5.858 1.00 90.38 421 LYS A O 1
ATOM 3274 N N . ALA A 1 422 ? 26.746 3.710 -6.446 1.00 91.31 422 ALA A N 1
ATOM 3275 C CA . ALA A 1 422 ? 26.241 4.949 -5.854 1.00 91.31 422 ALA A CA 1
ATOM 3276 C C . ALA A 1 422 ? 24.988 5.470 -6.583 1.00 91.31 422 ALA A C 1
ATOM 3278 O O . ALA A 1 422 ? 24.020 5.862 -5.936 1.00 91.31 422 ALA A O 1
ATOM 3279 N N . LEU A 1 423 ? 24.973 5.423 -7.920 1.00 91.12 423 LEU A N 1
ATOM 3280 C CA . LEU A 1 423 ? 23.797 5.791 -8.717 1.00 91.12 423 LEU A CA 1
ATOM 3281 C C . LEU A 1 423 ? 22.605 4.861 -8.448 1.00 91.12 423 LEU A C 1
ATOM 3283 O O . LEU A 1 423 ? 21.479 5.328 -8.295 1.00 91.12 423 LEU A O 1
ATOM 3287 N N . ALA A 1 424 ? 22.853 3.555 -8.349 1.00 92.00 424 ALA A N 1
ATOM 3288 C CA . ALA A 1 424 ? 21.833 2.556 -8.059 1.00 92.00 424 ALA A CA 1
ATOM 3289 C C . ALA A 1 424 ? 21.229 2.741 -6.660 1.00 92.00 424 ALA A C 1
ATOM 3291 O O . ALA A 1 424 ? 20.009 2.717 -6.512 1.00 92.00 424 ALA A O 1
ATOM 3292 N N . ALA A 1 425 ? 22.064 3.007 -5.651 1.00 92.31 425 ALA A N 1
ATOM 3293 C CA . ALA A 1 425 ? 21.606 3.278 -4.290 1.00 92.31 425 ALA A CA 1
ATOM 3294 C C . ALA A 1 425 ? 20.650 4.483 -4.224 1.00 92.31 425 ALA A C 1
ATOM 3296 O O . ALA A 1 425 ? 19.692 4.464 -3.454 1.00 92.31 425 ALA A O 1
ATOM 3297 N N . ASN A 1 426 ? 20.860 5.502 -5.069 1.00 91.06 426 ASN A N 1
ATOM 3298 C CA . ASN A 1 426 ? 19.961 6.653 -5.142 1.00 91.06 426 ASN A CA 1
ATOM 3299 C C . ASN A 1 426 ? 18.573 6.270 -5.671 1.00 91.06 426 ASN A C 1
ATOM 3301 O O . ASN A 1 426 ? 17.583 6.791 -5.174 1.00 91.06 426 ASN A O 1
ATOM 3305 N N . VAL A 1 427 ? 18.468 5.367 -6.652 1.00 92.88 427 VAL A N 1
ATOM 3306 C CA . VAL A 1 427 ? 17.172 5.011 -7.263 1.00 92.88 427 VAL A CA 1
ATOM 3307 C C . VAL A 1 427 ? 16.426 3.905 -6.511 1.00 92.88 427 VAL A C 1
ATOM 3309 O O . VAL A 1 427 ? 15.200 3.892 -6.522 1.00 92.88 427 VAL A O 1
ATOM 3312 N N . GLN A 1 428 ? 17.136 3.025 -5.797 1.00 91.50 428 GLN A N 1
ATOM 3313 C CA . GLN A 1 428 ? 16.552 1.877 -5.086 1.00 91.50 428 GLN A CA 1
ATOM 3314 C C . GLN A 1 428 ? 15.519 2.266 -4.018 1.00 91.50 428 GLN A C 1
ATOM 3316 O O . GLN A 1 428 ? 14.568 1.524 -3.793 1.00 91.50 428 GLN A O 1
ATOM 3321 N N . GLY A 1 429 ? 15.685 3.431 -3.383 1.00 90.25 429 GLY A N 1
ATOM 3322 C CA . GLY A 1 429 ? 14.770 3.941 -2.357 1.00 90.25 429 GLY A CA 1
ATOM 3323 C C . GLY A 1 429 ? 13.527 4.662 -2.889 1.00 90.25 429 GLY A C 1
ATOM 3324 O O . GLY A 1 429 ? 12.758 5.196 -2.090 1.00 90.25 429 GLY A O 1
ATOM 3325 N N . HIS A 1 430 ? 13.317 4.719 -4.207 1.00 92.94 430 HIS A N 1
ATOM 3326 C CA . HIS A 1 430 ? 12.175 5.418 -4.795 1.00 92.94 430 HIS A CA 1
ATOM 3327 C C . HIS A 1 430 ? 10.991 4.481 -5.045 1.00 92.94 430 HIS A C 1
ATOM 3329 O O . HIS A 1 430 ? 11.145 3.416 -5.634 1.00 92.94 430 HIS A O 1
ATOM 3335 N N . SER A 1 431 ? 9.778 4.941 -4.728 1.00 93.81 431 SER A N 1
ATOM 3336 C CA . SER A 1 431 ? 8.522 4.226 -5.019 1.00 93.81 431 SER A CA 1
ATOM 3337 C C . SER A 1 431 ? 8.293 3.924 -6.508 1.00 93.81 431 SER A C 1
ATOM 3339 O O . SER A 1 431 ? 7.536 3.020 -6.841 1.00 93.81 431 SER A O 1
ATOM 3341 N N . TRP A 1 432 ? 8.947 4.670 -7.404 1.00 95.06 432 TRP A N 1
ATOM 3342 C CA . TRP A 1 432 ? 8.920 4.430 -8.851 1.00 95.06 432 TRP A CA 1
ATOM 3343 C C . TRP A 1 432 ? 9.750 3.215 -9.284 1.00 95.06 432 TRP A C 1
ATOM 3345 O O . TRP A 1 432 ? 9.676 2.818 -10.442 1.00 95.06 432 TRP A O 1
ATOM 3355 N N . ASN A 1 433 ? 10.533 2.607 -8.389 1.00 95.50 433 ASN A N 1
ATOM 3356 C CA . ASN A 1 433 ? 11.307 1.399 -8.663 1.00 95.50 433 ASN A CA 1
ATOM 3357 C C . ASN A 1 433 ? 10.409 0.145 -8.663 1.00 95.50 433 ASN A C 1
ATOM 3359 O O . ASN A 1 433 ? 10.678 -0.799 -7.939 1.00 95.50 433 ASN A O 1
ATOM 3363 N N . SER A 1 434 ? 9.329 0.126 -9.446 1.00 95.12 434 SER A N 1
ATOM 3364 C CA . SER A 1 434 ? 8.411 -1.016 -9.564 1.00 95.12 434 SER A CA 1
ATOM 3365 C C . SER A 1 434 ? 8.044 -1.253 -11.023 1.00 95.12 434 SER A C 1
ATOM 3367 O O . SER A 1 434 ? 7.531 -0.358 -11.693 1.00 95.12 434 SER A O 1
ATOM 3369 N N . ILE A 1 435 ? 8.277 -2.471 -11.510 1.00 94.94 435 ILE A N 1
ATOM 3370 C CA . ILE A 1 435 ? 7.941 -2.885 -12.877 1.00 94.94 435 ILE A CA 1
ATOM 3371 C C . ILE A 1 435 ? 6.418 -2.916 -13.057 1.00 94.94 435 ILE A C 1
ATOM 3373 O O . ILE A 1 435 ? 5.911 -2.451 -14.077 1.00 94.94 435 ILE A O 1
ATOM 3377 N N . GLU A 1 436 ? 5.669 -3.397 -12.060 1.00 94.75 436 GLU A N 1
ATOM 3378 C CA . GLU A 1 436 ? 4.205 -3.492 -12.122 1.00 94.75 436 GLU A CA 1
ATOM 3379 C C . GLU A 1 436 ? 3.528 -2.130 -12.279 1.00 94.75 436 GLU A C 1
ATOM 3381 O O . GLU A 1 436 ? 2.531 -2.012 -12.995 1.00 94.75 436 GLU A O 1
ATOM 3386 N N . LEU A 1 437 ? 4.085 -1.084 -11.660 1.00 95.94 437 LEU A N 1
ATOM 3387 C CA . LEU A 1 437 ? 3.590 0.277 -11.837 1.00 95.94 437 LEU A CA 1
ATOM 3388 C C . LEU A 1 437 ? 3.660 0.698 -13.313 1.00 95.94 437 LEU A C 1
ATOM 3390 O O . LEU A 1 437 ? 2.681 1.215 -13.854 1.00 95.94 437 LEU A O 1
ATOM 3394 N N . PHE A 1 438 ? 4.777 0.425 -13.994 1.00 96.25 438 PHE A N 1
ATOM 3395 C CA . PHE A 1 438 ? 4.905 0.705 -15.426 1.00 96.25 438 PHE A CA 1
ATOM 3396 C C . PHE A 1 438 ? 4.012 -0.199 -16.280 1.00 96.25 438 PHE A C 1
ATOM 3398 O O . PHE A 1 438 ? 3.445 0.283 -17.258 1.00 96.25 438 PHE A O 1
ATOM 3405 N N . GLU A 1 439 ? 3.802 -1.465 -15.908 1.00 95.06 439 GLU A N 1
ATOM 3406 C CA . GLU A 1 439 ? 2.838 -2.337 -16.596 1.00 95.06 439 GLU A CA 1
ATOM 3407 C C . GLU A 1 439 ? 1.416 -1.756 -16.562 1.00 95.06 439 GLU A C 1
ATOM 3409 O O . GLU A 1 439 ? 0.728 -1.763 -17.586 1.00 95.06 439 GLU A O 1
ATOM 3414 N N . VAL A 1 440 ? 0.985 -1.203 -15.420 1.00 95.38 440 VAL A N 1
ATOM 3415 C CA . VAL A 1 440 ? -0.318 -0.527 -15.297 1.00 95.38 440 VAL A CA 1
ATOM 3416 C C . VAL A 1 440 ? -0.374 0.734 -16.153 1.00 95.38 440 VAL A C 1
ATOM 3418 O O . VAL A 1 440 ? -1.346 0.918 -16.886 1.00 95.38 440 VAL A O 1
ATOM 3421 N N . LEU A 1 441 ? 0.660 1.582 -16.112 1.00 96.06 441 LEU A N 1
ATOM 3422 C CA . LEU A 1 441 ? 0.710 2.810 -16.914 1.00 96.06 441 LEU A CA 1
ATOM 3423 C C . LEU A 1 441 ? 0.678 2.519 -18.416 1.00 96.06 441 LEU A C 1
ATOM 3425 O O . LEU A 1 441 ? -0.057 3.175 -19.152 1.00 96.06 441 LEU A O 1
ATOM 3429 N N . ILE A 1 442 ? 1.428 1.516 -18.874 1.00 95.00 442 ILE A N 1
ATOM 3430 C CA . ILE A 1 442 ? 1.449 1.122 -20.284 1.00 95.00 442 ILE A CA 1
ATOM 3431 C C . ILE A 1 442 ? 0.116 0.510 -20.705 1.00 95.00 442 ILE A C 1
ATOM 3433 O O . ILE A 1 442 ? -0.405 0.887 -21.750 1.00 95.00 442 ILE A O 1
ATOM 3437 N N . ARG A 1 443 ? -0.490 -0.348 -19.878 1.00 93.69 443 ARG A N 1
ATOM 3438 C CA . ARG A 1 443 ? -1.839 -0.870 -20.143 1.00 93.69 443 ARG A CA 1
ATOM 3439 C C . ARG A 1 443 ? -2.881 0.252 -20.208 1.00 93.69 443 ARG A C 1
ATOM 3441 O O . ARG A 1 443 ? -3.800 0.188 -21.014 1.00 93.69 443 ARG A O 1
ATOM 3448 N N . ALA A 1 444 ? -2.749 1.281 -19.372 1.00 94.00 444 ALA A N 1
ATOM 3449 C CA . ALA A 1 444 ? -3.631 2.448 -19.384 1.00 94.00 444 ALA A CA 1
ATOM 3450 C C . ALA A 1 444 ? -3.392 3.388 -20.568 1.00 94.00 444 ALA A C 1
ATOM 3452 O O . ALA A 1 444 ? -4.331 4.028 -21.042 1.00 94.00 444 ALA A O 1
ATOM 3453 N N . ALA A 1 445 ? -2.170 3.440 -21.095 1.00 93.56 445 ALA A N 1
ATOM 3454 C CA . ALA A 1 445 ? -1.857 4.188 -22.308 1.00 93.56 445 ALA A CA 1
ATOM 3455 C C . ALA A 1 445 ? -2.574 3.644 -23.560 1.00 93.56 445 ALA A C 1
ATOM 3457 O O . ALA A 1 445 ? -2.798 4.418 -24.491 1.00 93.56 445 ALA A O 1
ATOM 3458 N N . ASP A 1 446 ? -2.976 2.368 -23.557 1.00 91.69 446 ASP A N 1
ATOM 3459 C CA . ASP A 1 446 ? -3.755 1.732 -24.633 1.00 91.69 446 ASP A CA 1
ATOM 3460 C C . ASP A 1 446 ? -5.269 1.974 -24.526 1.00 91.69 446 ASP A C 1
ATOM 3462 O O . ASP A 1 446 ? -6.034 1.511 -25.368 1.00 91.69 446 ASP A O 1
ATOM 3466 N N . SER A 1 447 ? -5.723 2.704 -23.503 1.00 91.31 447 SER A N 1
ATOM 3467 C CA . SER A 1 447 ? -7.138 3.025 -23.321 1.00 91.31 447 SER A CA 1
ATOM 3468 C C . SER A 1 447 ? -7.657 3.980 -24.404 1.00 91.31 447 SER A C 1
ATOM 3470 O O . SER A 1 447 ? -7.014 4.981 -24.742 1.00 91.31 447 SER A O 1
ATOM 3472 N N . ASP A 1 448 ? -8.882 3.740 -24.880 1.00 89.69 448 ASP A N 1
ATOM 3473 C CA . ASP A 1 448 ? -9.572 4.628 -25.828 1.00 89.69 448 ASP A CA 1
ATOM 3474 C C . ASP A 1 448 ? -9.866 6.015 -25.222 1.00 89.69 448 ASP A C 1
ATOM 3476 O O . ASP A 1 448 ? -9.980 7.020 -25.935 1.00 89.69 448 ASP A O 1
ATOM 3480 N N . SER A 1 449 ? -9.943 6.105 -23.890 1.00 92.81 449 SER A N 1
ATOM 3481 C CA . SER A 1 449 ? -10.221 7.354 -23.184 1.00 92.81 449 SER A CA 1
ATOM 3482 C C . SER A 1 449 ? -9.044 8.330 -23.264 1.00 92.81 449 SER A C 1
ATOM 3484 O O . SER A 1 449 ? -7.936 8.064 -22.789 1.00 92.81 449 SER A O 1
ATOM 3486 N N . ALA A 1 450 ? -9.295 9.518 -23.821 1.00 94.19 450 ALA A N 1
ATOM 3487 C CA . ALA A 1 450 ? -8.300 10.589 -23.887 1.00 94.19 450 ALA A CA 1
ATOM 3488 C C . ALA A 1 450 ? -7.869 11.078 -22.493 1.00 94.19 450 ALA A C 1
ATOM 3490 O O . ALA A 1 450 ? -6.704 11.426 -22.304 1.00 94.19 450 ALA A O 1
ATOM 3491 N N . GLU A 1 451 ? -8.777 11.064 -21.515 1.00 94.12 451 GLU A N 1
ATOM 3492 C CA . GLU A 1 451 ? -8.494 11.481 -20.137 1.00 94.12 451 GLU A CA 1
ATOM 3493 C C . GLU A 1 451 ? -7.518 10.526 -19.445 1.00 94.12 451 GLU A C 1
ATOM 3495 O O . GLU A 1 451 ? -6.564 10.973 -18.810 1.00 94.12 451 GLU A O 1
ATOM 3500 N N . VAL A 1 452 ? -7.703 9.212 -19.627 1.00 94.88 452 VAL A N 1
ATOM 3501 C CA . VAL A 1 452 ? -6.794 8.186 -19.091 1.00 94.88 452 VAL A CA 1
ATOM 3502 C C . VAL A 1 452 ? -5.404 8.353 -19.702 1.00 94.88 452 VAL A C 1
ATOM 3504 O O . VAL A 1 452 ? -4.417 8.436 -18.973 1.00 94.88 452 VAL A O 1
ATOM 3507 N N . ARG A 1 453 ? -5.318 8.511 -21.031 1.00 95.88 453 ARG A N 1
ATOM 3508 C CA . ARG A 1 453 ? -4.039 8.752 -21.719 1.00 95.88 453 ARG A CA 1
ATOM 3509 C C . ARG A 1 453 ? -3.357 10.045 -21.263 1.00 95.88 453 ARG A C 1
ATOM 3511 O O . ARG A 1 453 ? -2.136 10.058 -21.121 1.00 95.88 453 ARG A O 1
ATOM 3518 N N . SER A 1 454 ? -4.117 11.113 -21.007 1.00 96.38 454 SER A N 1
ATOM 3519 C CA . SER A 1 454 ? -3.579 12.361 -20.441 1.00 96.38 454 SER A CA 1
ATOM 3520 C C . SER A 1 454 ? -3.020 12.141 -19.036 1.00 96.38 454 SER A C 1
ATOM 3522 O O . SER A 1 454 ? -1.892 12.540 -18.762 1.00 96.38 454 SER A O 1
ATOM 3524 N N . SER A 1 455 ? -3.759 11.431 -18.177 1.00 96.00 455 SER A N 1
ATOM 3525 C CA . SER A 1 455 ? -3.317 11.100 -16.818 1.00 96.00 455 SER A CA 1
ATOM 3526 C C . SER A 1 455 ? -2.016 10.292 -16.819 1.00 96.00 455 SER A C 1
ATOM 3528 O O . SER A 1 455 ? -1.122 10.579 -16.028 1.00 96.00 455 SER A O 1
ATOM 3530 N N . VAL A 1 456 ? -1.867 9.320 -17.729 1.00 97.25 456 VAL A N 1
ATOM 3531 C CA . VAL A 1 456 ? -0.615 8.556 -17.880 1.00 97.25 456 VAL A CA 1
ATOM 3532 C C . VAL A 1 456 ? 0.547 9.469 -18.276 1.00 97.25 456 VAL A C 1
ATOM 3534 O O . VAL A 1 456 ? 1.620 9.377 -17.683 1.00 97.25 456 VAL A O 1
ATOM 3537 N N . ARG A 1 457 ? 0.346 10.379 -19.240 1.00 97.25 457 ARG A N 1
ATOM 3538 C CA . ARG A 1 457 ? 1.382 11.344 -19.652 1.00 97.25 457 ARG A CA 1
ATOM 3539 C C . ARG A 1 457 ? 1.798 12.252 -18.499 1.00 97.25 457 ARG A C 1
ATOM 3541 O O . ARG A 1 457 ? 2.987 12.436 -18.274 1.00 97.25 457 ARG A O 1
ATOM 3548 N N . GLU A 1 458 ? 0.842 12.779 -17.739 1.00 96.88 458 GLU A N 1
ATOM 3549 C CA . GLU A 1 458 ? 1.129 13.617 -16.571 1.00 96.88 458 GLU A CA 1
ATOM 3550 C C . GLU A 1 458 ? 1.941 12.866 -15.510 1.00 96.88 458 GLU A C 1
ATOM 3552 O O . GLU A 1 458 ? 2.938 13.394 -15.014 1.00 96.88 458 GLU A O 1
ATOM 3557 N N . MET A 1 459 ? 1.557 11.624 -15.196 1.00 97.56 459 MET A N 1
ATOM 3558 C CA . MET A 1 459 ? 2.295 10.772 -14.260 1.00 97.56 459 MET A CA 1
ATOM 3559 C C . MET A 1 459 ? 3.718 10.485 -14.753 1.00 97.56 459 MET A C 1
ATOM 3561 O O . MET A 1 459 ? 4.663 10.616 -13.977 1.00 97.56 459 MET A O 1
ATOM 3565 N N . LEU A 1 460 ? 3.898 10.165 -16.040 1.00 97.56 460 LEU A N 1
ATOM 3566 C CA . LEU A 1 460 ? 5.222 9.939 -16.629 1.00 97.56 460 LEU A CA 1
ATOM 3567 C C . LEU A 1 460 ? 6.083 11.210 -16.620 1.00 97.56 460 LEU A C 1
ATOM 3569 O O . LEU A 1 460 ? 7.250 11.138 -16.249 1.00 97.56 460 LEU A O 1
ATOM 3573 N N . GLU A 1 461 ? 5.540 12.386 -16.945 1.00 97.38 461 GLU A N 1
ATOM 3574 C CA . GLU A 1 461 ? 6.291 13.651 -16.864 1.00 97.38 461 GLU A CA 1
ATOM 3575 C C . GLU A 1 461 ? 6.731 13.979 -15.431 1.00 97.38 461 GLU A C 1
ATOM 3577 O O . GLU A 1 461 ? 7.839 14.482 -15.222 1.00 97.38 461 GLU A O 1
ATOM 3582 N N . LYS A 1 462 ? 5.889 13.698 -14.425 1.00 96.31 462 LYS A N 1
ATOM 3583 C CA . LYS A 1 462 ? 6.288 13.814 -13.013 1.00 96.31 462 LYS A CA 1
ATOM 3584 C C . LYS A 1 462 ? 7.407 12.824 -12.688 1.00 96.31 462 LYS A C 1
ATOM 3586 O O . LYS A 1 462 ? 8.414 13.226 -12.111 1.00 96.31 462 LYS A O 1
ATOM 3591 N N . ALA A 1 463 ? 7.260 11.565 -13.097 1.00 96.19 463 ALA A N 1
ATOM 3592 C CA . ALA A 1 463 ? 8.244 10.516 -12.855 1.00 96.19 463 ALA A CA 1
ATOM 3593 C C . ALA A 1 463 ? 9.605 10.842 -13.484 1.00 96.19 463 ALA A C 1
ATOM 3595 O O . ALA A 1 463 ? 10.624 10.707 -12.817 1.00 96.19 463 ALA A O 1
ATOM 3596 N N . VAL A 1 464 ? 9.634 11.366 -14.716 1.00 96.94 464 VAL A N 1
ATOM 3597 C CA . VAL A 1 464 ? 10.873 11.767 -15.410 1.00 96.94 464 VAL A CA 1
ATOM 3598 C C . VAL A 1 464 ? 11.623 12.858 -14.643 1.00 96.94 464 VAL A C 1
ATOM 3600 O O . VAL A 1 464 ? 12.850 12.846 -14.607 1.00 96.94 464 VAL A O 1
ATOM 3603 N N . LYS A 1 465 ? 10.906 13.787 -13.997 1.00 95.19 465 LYS A N 1
ATOM 3604 C CA . LYS A 1 465 ? 11.522 14.826 -13.154 1.00 95.19 465 LYS A CA 1
ATOM 3605 C C . LYS A 1 465 ? 12.091 14.276 -11.845 1.00 95.19 465 LYS A C 1
ATOM 3607 O O . LYS A 1 465 ? 12.999 14.891 -11.295 1.00 95.19 465 LYS A O 1
ATOM 3612 N N . ILE A 1 466 ? 11.541 13.172 -11.339 1.00 93.50 466 ILE A N 1
ATOM 3613 C CA . ILE A 1 466 ? 11.983 12.522 -10.097 1.00 93.50 466 ILE A CA 1
ATOM 3614 C C . ILE A 1 466 ? 13.167 11.590 -10.383 1.00 93.50 466 ILE A C 1
ATOM 3616 O O . ILE A 1 466 ? 14.213 11.715 -9.754 1.00 93.50 466 ILE A O 1
ATOM 3620 N N . SER A 1 467 ? 13.010 10.670 -11.335 1.00 95.31 467 SER A N 1
ATOM 3621 C CA . SER A 1 467 ? 14.050 9.745 -11.788 1.00 95.31 467 SER A CA 1
ATOM 3622 C C . SER A 1 467 ? 13.796 9.336 -13.239 1.00 95.31 467 SER A C 1
ATOM 3624 O O . SER A 1 467 ? 12.987 8.456 -13.538 1.00 95.31 467 SER A O 1
ATOM 3626 N N . ALA A 1 468 ? 14.527 9.965 -14.160 1.00 96.75 468 ALA A N 1
ATOM 3627 C CA . ALA A 1 468 ? 14.492 9.621 -15.579 1.00 96.75 468 ALA A CA 1
ATOM 3628 C C . ALA A 1 468 ? 15.014 8.196 -15.847 1.00 96.75 468 ALA A C 1
ATOM 3630 O O . ALA A 1 468 ? 14.606 7.554 -16.815 1.00 96.75 468 ALA A O 1
ATOM 3631 N N . GLU A 1 469 ? 15.902 7.691 -14.985 1.00 95.88 469 GLU A N 1
ATOM 3632 C CA . GLU A 1 469 ? 16.530 6.372 -15.107 1.00 95.88 469 GLU A CA 1
ATOM 3633 C C . GLU A 1 469 ? 15.503 5.266 -14.897 1.00 95.88 469 GLU A C 1
ATOM 3635 O O . GLU A 1 469 ? 15.396 4.362 -15.724 1.00 95.88 469 GLU A O 1
ATOM 3640 N N . LEU A 1 470 ? 14.726 5.359 -13.810 1.00 96.75 470 LEU A N 1
ATOM 3641 C CA . LEU A 1 470 ? 13.685 4.384 -13.496 1.00 96.75 470 LEU A CA 1
ATOM 3642 C C . LEU A 1 470 ? 12.581 4.399 -14.546 1.00 96.75 470 LEU A C 1
ATOM 3644 O O . LEU A 1 470 ? 12.110 3.334 -14.925 1.00 96.75 470 LEU A O 1
ATOM 3648 N N . VAL A 1 471 ? 12.213 5.576 -15.066 1.00 97.62 471 VAL A N 1
ATOM 3649 C CA . VAL A 1 471 ? 11.230 5.658 -16.153 1.00 97.62 471 VAL A CA 1
ATOM 3650 C C . VAL A 1 471 ? 11.737 4.952 -17.400 1.00 97.62 471 VAL A C 1
ATOM 3652 O O . VAL A 1 471 ? 11.031 4.107 -17.940 1.00 97.62 471 VAL A O 1
ATOM 3655 N N . HIS A 1 472 ? 12.955 5.244 -17.854 1.00 97.00 472 HIS A N 1
ATOM 3656 C CA . HIS A 1 472 ? 13.468 4.620 -19.071 1.00 97.00 472 HIS A CA 1
ATOM 3657 C C . HIS A 1 472 ? 13.611 3.100 -18.920 1.00 97.00 472 HIS A C 1
ATOM 3659 O O . HIS A 1 472 ? 13.119 2.347 -19.756 1.00 97.00 472 HIS A O 1
ATOM 3665 N N . LEU A 1 473 ? 14.221 2.642 -17.823 1.00 96.19 473 LEU A N 1
ATOM 3666 C CA . LEU A 1 473 ? 14.409 1.216 -17.556 1.00 96.19 473 LEU A CA 1
ATOM 3667 C C . LEU A 1 473 ? 13.078 0.486 -17.336 1.00 96.19 473 LEU A C 1
ATOM 3669 O O . LEU A 1 473 ? 12.892 -0.607 -17.866 1.00 96.19 473 LEU A O 1
ATOM 3673 N N . GLY A 1 474 ? 12.140 1.100 -16.613 1.00 95.44 474 GLY A N 1
ATOM 3674 C CA . GLY A 1 474 ? 10.804 0.557 -16.382 1.00 95.44 474 GLY A CA 1
ATOM 3675 C C . GLY A 1 474 ? 10.028 0.388 -17.682 1.00 95.44 474 GLY A C 1
ATOM 3676 O O . GLY A 1 474 ? 9.490 -0.685 -17.937 1.00 95.44 474 GLY A O 1
ATOM 3677 N N . LEU A 1 475 ? 10.043 1.399 -18.558 1.00 95.62 475 LEU A N 1
ATOM 3678 C CA . LEU A 1 475 ? 9.410 1.319 -19.876 1.00 95.62 475 LEU A CA 1
ATOM 3679 C C . LEU A 1 475 ? 10.010 0.217 -20.756 1.00 95.62 475 LEU A C 1
ATOM 3681 O O . LEU A 1 475 ? 9.286 -0.347 -21.569 1.00 95.62 475 LEU A O 1
ATOM 3685 N N . LEU A 1 476 ? 11.297 -0.108 -20.630 1.00 94.19 476 LEU A N 1
ATOM 3686 C CA . LEU A 1 476 ? 11.925 -1.174 -21.419 1.00 94.19 476 LEU A CA 1
ATOM 3687 C C . LEU A 1 476 ? 11.631 -2.571 -20.863 1.00 94.19 476 LEU A C 1
ATOM 3689 O O . LEU A 1 476 ? 11.309 -3.464 -21.641 1.00 94.19 476 LEU A O 1
ATOM 3693 N N . GLN A 1 477 ? 11.659 -2.747 -19.541 1.00 92.88 477 GLN A N 1
ATOM 3694 C CA . GLN A 1 477 ? 11.477 -4.054 -18.893 1.00 92.88 477 GLN A CA 1
ATOM 3695 C C . GLN A 1 477 ? 10.029 -4.573 -18.911 1.00 92.88 477 GLN A C 1
ATOM 3697 O O . GLN A 1 477 ? 9.799 -5.753 -18.650 1.00 92.88 477 GLN A O 1
ATOM 3702 N N . VAL A 1 478 ? 9.040 -3.732 -19.238 1.00 91.69 478 VAL A N 1
ATOM 3703 C CA . VAL A 1 478 ? 7.651 -4.183 -19.423 1.00 91.69 478 VAL A CA 1
ATOM 3704 C C . VAL A 1 478 ? 7.565 -5.153 -20.621 1.00 91.69 478 VAL A C 1
ATOM 3706 O O . VAL A 1 478 ? 7.869 -4.752 -21.749 1.00 91.69 478 VAL A O 1
ATOM 3709 N N . PRO A 1 479 ? 7.076 -6.396 -20.442 1.00 83.19 479 PRO A N 1
ATOM 3710 C CA . PRO A 1 479 ? 7.132 -7.439 -21.477 1.00 83.19 479 PRO A CA 1
ATOM 3711 C C . PRO A 1 479 ? 6.173 -7.234 -22.667 1.00 83.19 479 PRO A C 1
ATOM 3713 O O . PRO A 1 479 ? 6.227 -7.988 -23.634 1.00 83.19 479 PRO A O 1
ATOM 3716 N N . ASN A 1 480 ? 5.270 -6.249 -22.621 1.00 75.44 480 ASN A N 1
ATOM 3717 C CA . ASN A 1 480 ? 4.210 -6.081 -23.622 1.00 75.44 480 ASN A CA 1
ATOM 3718 C C . ASN A 1 480 ? 4.760 -5.652 -25.004 1.00 75.44 480 ASN A C 1
ATOM 3720 O O . ASN A 1 480 ? 5.325 -4.568 -25.133 1.00 75.44 480 ASN A O 1
ATOM 3724 N N . VAL A 1 481 ? 4.575 -6.472 -26.041 1.00 74.50 481 VAL A N 1
ATOM 3725 C CA . VAL A 1 481 ? 4.929 -6.172 -27.441 1.00 74.50 481 VAL A CA 1
ATOM 3726 C C . VAL A 1 481 ? 3.710 -6.507 -28.316 1.00 74.50 481 VAL A C 1
ATOM 3728 O O . VAL A 1 481 ? 3.179 -7.610 -28.173 1.00 74.50 481 VAL A O 1
ATOM 3731 N N . PRO A 1 482 ? 3.248 -5.617 -29.223 1.00 84.94 482 PRO A N 1
ATOM 3732 C CA . PRO A 1 482 ? 3.888 -4.390 -29.722 1.00 84.94 482 PRO A CA 1
ATOM 3733 C C . PRO A 1 482 ? 3.851 -3.203 -28.748 1.00 84.94 482 PRO A C 1
ATOM 3735 O O . PRO A 1 482 ? 2.973 -3.096 -27.898 1.00 84.94 482 PRO A O 1
ATOM 3738 N N . TRP A 1 483 ? 4.819 -2.291 -28.880 1.00 91.00 483 TRP A N 1
ATOM 3739 C CA . TRP A 1 483 ? 4.866 -1.072 -28.071 1.00 91.00 483 TRP A CA 1
ATOM 3740 C C . TRP A 1 483 ? 3.818 -0.063 -28.531 1.00 91.00 483 TRP A C 1
ATOM 3742 O O . TRP A 1 483 ? 3.636 0.168 -29.726 1.00 91.00 483 TRP A O 1
ATOM 3752 N N . ASN A 1 484 ? 3.170 0.591 -27.571 1.00 91.44 484 ASN A N 1
ATOM 3753 C CA . ASN A 1 484 ? 2.236 1.665 -27.867 1.00 91.44 484 ASN A CA 1
ATOM 3754 C C . ASN A 1 484 ? 2.936 3.003 -28.142 1.00 91.44 484 ASN A C 1
ATOM 3756 O O . ASN A 1 484 ? 4.144 3.164 -27.932 1.00 91.44 484 ASN A O 1
ATOM 3760 N N . ALA A 1 485 ? 2.162 3.976 -28.630 1.00 93.19 485 ALA A N 1
ATOM 3761 C CA . ALA A 1 485 ? 2.688 5.276 -29.041 1.00 93.19 485 ALA A CA 1
ATOM 3762 C C . ALA A 1 485 ? 3.348 6.035 -27.879 1.00 93.19 485 ALA A C 1
ATOM 3764 O O . ALA A 1 485 ? 4.429 6.587 -28.054 1.00 93.19 485 ALA A O 1
ATOM 3765 N N . ILE A 1 486 ? 2.734 6.020 -26.687 1.00 94.44 486 ILE A N 1
ATOM 3766 C CA . ILE A 1 486 ? 3.261 6.717 -25.502 1.00 94.44 486 ILE A CA 1
ATOM 3767 C C . ILE A 1 486 ? 4.580 6.075 -25.057 1.00 94.44 486 ILE A C 1
ATOM 3769 O O . ILE A 1 486 ? 5.572 6.778 -24.893 1.00 94.44 486 ILE A O 1
ATOM 3773 N N . ARG A 1 487 ? 4.633 4.745 -24.923 1.00 94.81 487 ARG A N 1
ATOM 3774 C CA . ARG A 1 487 ? 5.864 4.018 -24.583 1.00 94.81 487 ARG A CA 1
ATOM 3775 C C . ARG A 1 487 ? 6.983 4.344 -25.563 1.00 94.81 487 ARG A C 1
ATOM 3777 O O . ARG A 1 487 ? 8.073 4.688 -25.131 1.00 94.81 487 ARG A O 1
ATOM 3784 N N . THR A 1 488 ? 6.701 4.273 -26.863 1.00 94.75 488 THR A N 1
ATOM 3785 C CA . THR A 1 488 ? 7.692 4.537 -27.917 1.00 94.75 488 THR A CA 1
ATOM 3786 C C . THR A 1 488 ? 8.220 5.971 -27.840 1.00 94.75 488 THR A C 1
ATOM 3788 O O . THR A 1 488 ? 9.431 6.173 -27.818 1.00 94.75 488 THR A O 1
ATOM 3791 N N . GLU A 1 489 ? 7.327 6.956 -27.708 1.00 95.88 489 GLU A N 1
ATOM 3792 C CA . GLU A 1 489 ? 7.667 8.378 -27.585 1.00 95.88 489 GLU A CA 1
ATOM 3793 C C . GLU A 1 489 ? 8.589 8.654 -26.385 1.00 95.88 489 GLU A C 1
ATOM 3795 O O . GLU A 1 489 ? 9.641 9.280 -26.538 1.00 95.88 489 GLU A O 1
ATOM 3800 N N . TYR A 1 490 ? 8.230 8.167 -25.190 1.00 96.81 490 TYR A N 1
ATOM 3801 C CA . TYR A 1 490 ? 9.033 8.381 -23.981 1.00 96.81 490 TYR A CA 1
ATOM 3802 C C . TYR A 1 490 ? 10.342 7.588 -24.007 1.00 96.81 490 TYR A C 1
ATOM 3804 O O . TYR A 1 490 ? 11.379 8.134 -23.625 1.00 96.81 490 TYR A O 1
ATOM 3812 N N . SER A 1 491 ? 10.330 6.337 -24.482 1.00 95.50 491 SER A N 1
ATOM 3813 C CA . SER A 1 491 ? 11.544 5.523 -24.608 1.00 95.50 491 SER A CA 1
ATOM 3814 C C . SER A 1 491 ? 12.559 6.175 -25.543 1.00 95.50 491 SER A C 1
ATOM 3816 O O . SER A 1 491 ? 13.718 6.306 -25.154 1.00 95.50 491 SER A O 1
ATOM 3818 N N . GLN A 1 492 ? 12.133 6.652 -26.719 1.00 94.94 492 GLN A N 1
ATOM 3819 C CA . GLN A 1 492 ? 13.009 7.348 -27.668 1.00 94.94 492 GLN A CA 1
ATOM 3820 C C . GLN A 1 492 ? 13.539 8.658 -27.079 1.00 94.94 492 GLN A C 1
ATOM 3822 O O . GLN A 1 492 ? 14.749 8.857 -27.026 1.00 94.94 492 GLN A O 1
ATOM 3827 N N . ARG A 1 493 ? 12.662 9.514 -26.537 1.00 96.50 493 ARG A N 1
ATOM 3828 C CA . ARG A 1 493 ? 13.059 10.795 -25.924 1.00 96.50 493 ARG A CA 1
ATOM 3829 C C . ARG A 1 493 ? 14.086 10.619 -24.802 1.00 96.50 493 ARG A C 1
ATOM 3831 O O . ARG A 1 493 ? 15.042 11.392 -24.713 1.00 96.50 493 ARG A O 1
ATOM 3838 N N . LEU A 1 494 ? 13.876 9.642 -23.920 1.00 97.31 494 LEU A N 1
ATOM 3839 C CA . LEU A 1 494 ? 14.781 9.371 -22.802 1.00 97.31 494 LEU A CA 1
ATOM 3840 C C . LEU A 1 494 ? 16.098 8.755 -23.283 1.00 97.31 494 LEU A C 1
ATOM 3842 O O . LEU A 1 494 ? 17.157 9.164 -22.813 1.00 97.31 494 LEU A O 1
ATOM 3846 N N . LEU A 1 495 ? 16.055 7.849 -24.262 1.00 96.31 495 LEU A N 1
ATOM 3847 C CA . LEU A 1 495 ? 17.254 7.285 -24.880 1.00 96.31 495 LEU A CA 1
ATOM 3848 C C . LEU A 1 495 ? 18.149 8.389 -25.464 1.00 96.31 495 LEU A C 1
ATOM 3850 O O . LEU A 1 495 ? 19.335 8.450 -25.131 1.00 96.31 495 LEU A O 1
ATOM 3854 N N . SER A 1 496 ? 17.579 9.314 -26.246 1.00 94.31 496 SER A N 1
ATOM 3855 C CA . SER A 1 496 ? 18.306 10.464 -26.802 1.00 94.31 496 SER A CA 1
ATOM 3856 C C . SER A 1 496 ? 18.950 11.316 -25.702 1.00 94.31 496 SER A C 1
ATOM 3858 O O . SER A 1 496 ? 20.099 11.737 -25.829 1.00 94.31 496 SER A O 1
ATOM 3860 N N . MET A 1 497 ? 18.242 11.540 -24.588 1.00 96.12 497 MET A N 1
ATOM 3861 C CA . MET A 1 497 ? 18.755 12.292 -23.438 1.00 96.12 497 MET A CA 1
ATOM 3862 C C . MET A 1 497 ? 19.967 11.608 -22.782 1.00 96.12 497 MET A C 1
ATOM 3864 O O . MET A 1 497 ? 20.958 12.275 -22.471 1.00 96.12 497 MET A O 1
ATOM 3868 N N . PHE A 1 498 ? 19.921 10.288 -22.571 1.00 96.50 498 PHE A N 1
ATOM 3869 C CA . PHE A 1 498 ? 21.043 9.548 -21.979 1.00 96.50 498 PHE A CA 1
ATOM 3870 C C . PHE A 1 498 ? 22.250 9.475 -22.925 1.00 96.50 498 PHE A C 1
ATOM 3872 O O . PHE A 1 498 ? 23.394 9.649 -22.480 1.00 96.50 498 PHE A O 1
ATOM 3879 N N . LEU A 1 499 ? 22.011 9.304 -24.230 1.00 93.94 499 LEU A N 1
ATOM 3880 C CA . LEU A 1 499 ? 23.055 9.343 -25.258 1.00 93.94 499 LEU A CA 1
ATOM 3881 C C . LEU A 1 499 ? 23.733 10.719 -25.317 1.00 93.94 499 LEU A C 1
ATOM 3883 O O . LEU A 1 499 ? 24.963 10.786 -25.342 1.00 93.94 499 LEU A O 1
ATOM 3887 N N . ALA A 1 500 ? 22.962 11.804 -25.189 1.00 92.12 500 ALA A N 1
ATOM 3888 C CA . ALA A 1 500 ? 23.456 13.183 -25.174 1.00 92.12 500 ALA A CA 1
ATOM 3889 C C . ALA A 1 500 ? 24.326 13.557 -23.953 1.00 92.12 500 ALA A C 1
ATOM 3891 O O . ALA A 1 500 ? 24.879 14.655 -23.921 1.00 92.12 500 ALA A O 1
ATOM 3892 N N . GLY A 1 501 ? 24.487 12.672 -22.958 1.00 89.75 501 GLY A N 1
ATOM 3893 C CA . GLY A 1 501 ? 25.438 12.884 -21.858 1.00 89.75 501 GLY A CA 1
ATOM 3894 C C . GLY A 1 501 ? 24.838 13.077 -20.467 1.00 89.75 501 GLY A C 1
ATOM 3895 O O . GLY A 1 501 ? 25.509 13.641 -19.605 1.00 89.75 501 GLY A O 1
ATOM 3896 N N . HIS A 1 502 ? 23.607 12.624 -20.210 1.00 94.31 502 HIS A N 1
ATOM 3897 C CA . HIS A 1 502 ? 23.007 12.704 -18.871 1.00 94.31 502 HIS A CA 1
ATOM 3898 C C . HIS A 1 502 ? 23.896 12.026 -17.800 1.00 94.31 502 HIS A C 1
ATOM 3900 O O . HIS A 1 502 ? 24.396 10.929 -18.054 1.00 94.31 502 HIS A O 1
ATOM 3906 N N . PRO A 1 503 ? 24.088 12.593 -16.591 1.00 91.75 503 PRO A N 1
ATOM 3907 C CA . PRO A 1 503 ? 25.020 12.058 -15.585 1.00 91.75 503 PRO A CA 1
ATOM 3908 C C . PRO A 1 503 ? 24.760 10.592 -15.202 1.00 91.75 503 PRO A C 1
ATOM 3910 O O . PRO A 1 503 ? 25.699 9.843 -14.950 1.00 91.75 503 PRO A O 1
ATOM 3913 N N . ASN A 1 504 ? 23.500 10.156 -15.245 1.00 93.31 504 ASN A N 1
ATOM 3914 C CA . ASN A 1 504 ? 23.100 8.811 -14.822 1.00 93.31 504 ASN A CA 1
ATOM 3915 C C . ASN A 1 504 ? 23.118 7.762 -15.955 1.00 93.31 504 ASN A C 1
ATOM 3917 O O . ASN A 1 504 ? 22.677 6.630 -15.758 1.00 93.31 504 ASN A O 1
ATOM 3921 N N . HIS A 1 505 ? 23.647 8.108 -17.136 1.00 92.75 505 HIS A N 1
ATOM 3922 C CA . HIS A 1 505 ? 23.697 7.218 -18.303 1.00 92.75 505 HIS A CA 1
ATOM 3923 C C . HIS A 1 505 ? 24.420 5.889 -18.038 1.00 92.75 505 HIS A C 1
ATOM 3925 O O . HIS A 1 505 ? 24.026 4.867 -18.592 1.00 92.75 505 HIS A O 1
ATOM 3931 N N . GLN A 1 506 ? 25.445 5.882 -17.176 1.00 91.38 506 GLN A N 1
ATOM 3932 C CA . GLN A 1 506 ? 26.207 4.670 -16.859 1.00 91.38 506 GLN A CA 1
ATOM 3933 C C . GLN A 1 506 ? 25.321 3.593 -16.222 1.00 91.38 506 GLN A C 1
ATOM 3935 O O . GLN A 1 506 ? 25.398 2.437 -16.620 1.00 91.38 506 GLN A O 1
ATOM 3940 N N . LEU A 1 507 ? 24.441 3.966 -15.281 1.00 92.19 507 LEU A N 1
ATOM 3941 C CA . LEU A 1 507 ? 23.489 3.031 -14.671 1.00 92.19 507 LEU A CA 1
ATOM 3942 C C . LEU A 1 507 ? 22.498 2.502 -15.713 1.00 92.19 507 LEU A C 1
ATOM 3944 O O . LEU A 1 507 ? 22.256 1.300 -15.780 1.00 92.19 507 LEU A O 1
ATOM 3948 N N . VAL A 1 508 ? 21.944 3.405 -16.523 1.00 94.88 508 VAL A N 1
ATOM 3949 C CA . VAL A 1 508 ? 20.920 3.075 -17.517 1.00 94.88 508 VAL A CA 1
ATOM 3950 C C . VAL A 1 508 ? 21.460 2.114 -18.568 1.00 94.88 508 VAL A C 1
ATOM 3952 O O . VAL A 1 508 ? 20.908 1.033 -18.736 1.00 94.88 508 VAL A O 1
ATOM 3955 N N . PHE A 1 509 ? 22.560 2.455 -19.237 1.00 93.25 509 PHE A N 1
ATOM 3956 C CA . PHE A 1 509 ? 23.104 1.608 -20.296 1.00 93.25 509 PHE A CA 1
ATOM 3957 C C . PHE A 1 509 ? 23.644 0.281 -19.770 1.00 93.25 509 PHE A C 1
ATOM 3959 O O . PHE A 1 509 ? 23.472 -0.735 -20.432 1.00 93.25 509 PHE A O 1
ATOM 3966 N N . MET A 1 510 ? 24.224 0.260 -18.567 1.00 90.31 510 MET A N 1
ATOM 3967 C CA . MET A 1 510 ? 24.635 -0.986 -17.918 1.00 90.31 510 MET A CA 1
ATOM 3968 C C . MET A 1 510 ? 23.436 -1.901 -17.652 1.00 90.31 510 MET A C 1
ATOM 3970 O O . MET A 1 510 ? 23.500 -3.083 -17.969 1.00 90.31 510 MET A O 1
ATOM 3974 N N . ARG A 1 511 ? 22.323 -1.360 -17.135 1.00 91.19 511 ARG A N 1
ATOM 3975 C CA . ARG A 1 511 ? 21.098 -2.146 -16.930 1.00 91.19 511 ARG A CA 1
ATOM 3976 C C . ARG A 1 511 ? 20.505 -2.630 -18.248 1.00 91.19 511 ARG A C 1
ATOM 3978 O O . ARG A 1 511 ? 20.200 -3.809 -18.335 1.00 91.19 511 ARG A O 1
ATOM 3985 N N . ILE A 1 512 ? 20.379 -1.770 -19.263 1.00 91.94 512 ILE A N 1
ATOM 3986 C CA . ILE A 1 512 ? 19.877 -2.179 -20.589 1.00 91.94 512 ILE A CA 1
ATOM 3987 C C . ILE A 1 512 ? 20.741 -3.302 -21.156 1.00 91.94 512 ILE A C 1
ATOM 3989 O O . ILE A 1 512 ? 20.204 -4.312 -21.584 1.00 91.94 512 ILE A O 1
ATOM 3993 N N . TRP A 1 513 ? 22.066 -3.179 -21.076 1.00 89.38 513 TRP A N 1
ATOM 3994 C CA . TRP A 1 513 ? 22.986 -4.218 -21.536 1.00 89.38 513 TRP A CA 1
ATOM 3995 C C . TRP A 1 513 ? 22.773 -5.568 -20.840 1.00 89.38 513 TRP A C 1
ATOM 3997 O O . TRP A 1 513 ? 22.928 -6.607 -21.464 1.00 89.38 513 TRP A O 1
ATOM 4007 N N . GLN A 1 514 ? 22.394 -5.580 -19.560 1.00 86.06 514 GLN A N 1
ATOM 4008 C CA . GLN A 1 514 ? 22.166 -6.828 -18.828 1.00 86.06 514 GLN A CA 1
ATOM 4009 C C . GLN A 1 514 ? 20.921 -7.598 -19.296 1.00 86.06 514 GLN A C 1
ATOM 4011 O O . GLN A 1 514 ? 20.930 -8.824 -19.213 1.00 86.06 514 GLN A O 1
ATOM 4016 N N . PHE A 1 515 ? 19.859 -6.918 -19.750 1.00 86.56 515 PHE A N 1
ATOM 4017 C CA . PHE A 1 515 ? 18.602 -7.584 -20.130 1.00 86.56 515 PHE A CA 1
ATOM 4018 C C . PHE A 1 515 ? 18.285 -7.548 -21.633 1.00 86.56 515 PHE A C 1
ATOM 4020 O O . PHE A 1 515 ? 17.589 -8.441 -22.106 1.00 86.56 515 PHE A O 1
ATOM 4027 N N . ASP A 1 516 ? 18.773 -6.554 -22.381 1.00 88.44 516 ASP A N 1
ATOM 4028 C CA . ASP A 1 516 ? 18.567 -6.410 -23.829 1.00 88.44 516 ASP A CA 1
ATOM 4029 C C . ASP A 1 516 ? 19.768 -5.710 -24.526 1.00 88.44 516 ASP A C 1
ATOM 4031 O O . ASP A 1 516 ? 19.728 -4.510 -24.839 1.00 88.44 516 ASP A O 1
ATOM 4035 N N . PRO A 1 517 ? 20.874 -6.448 -24.770 1.00 87.62 517 PRO A N 1
ATOM 4036 C CA . PRO A 1 517 ? 22.027 -5.964 -25.537 1.00 87.62 517 PRO A CA 1
ATOM 4037 C C . PRO A 1 517 ? 21.696 -5.519 -26.969 1.00 87.62 517 PRO A C 1
ATOM 4039 O O . PRO A 1 517 ? 22.313 -4.583 -27.494 1.00 87.62 517 PRO A O 1
ATOM 4042 N N . ASP A 1 518 ? 20.738 -6.188 -27.615 1.00 88.38 518 ASP A N 1
ATOM 4043 C CA . ASP A 1 518 ? 20.390 -5.964 -29.019 1.00 88.38 518 ASP A CA 1
ATOM 4044 C C . ASP A 1 518 ? 19.685 -4.618 -29.199 1.00 88.38 518 ASP A C 1
ATOM 4046 O O . ASP A 1 518 ? 20.005 -3.865 -30.129 1.00 88.38 518 ASP A O 1
ATOM 4050 N N . TYR A 1 519 ? 18.788 -4.266 -28.272 1.00 90.62 519 TYR A N 1
ATOM 4051 C CA . TYR A 1 519 ? 18.162 -2.948 -28.229 1.00 90.62 519 TYR A CA 1
ATOM 4052 C C . TYR A 1 519 ? 19.206 -1.835 -28.109 1.00 90.62 519 TYR A C 1
ATOM 4054 O O . TYR A 1 519 ? 19.176 -0.875 -28.881 1.00 90.62 519 TYR A O 1
ATOM 4062 N N . LEU A 1 520 ? 20.177 -1.970 -27.196 1.00 91.50 520 LEU A N 1
ATOM 4063 C CA . LEU A 1 520 ? 21.219 -0.952 -27.018 1.00 91.50 520 LEU A CA 1
ATOM 4064 C C . LEU A 1 520 ? 22.139 -0.840 -28.243 1.00 91.50 520 LEU A C 1
ATOM 4066 O O . LEU A 1 520 ? 22.510 0.261 -28.649 1.00 91.50 520 LEU A O 1
ATOM 4070 N N . THR A 1 521 ? 22.485 -1.968 -28.858 1.00 90.19 521 THR A N 1
ATOM 4071 C CA . THR A 1 521 ? 23.318 -1.998 -30.070 1.00 90.19 521 THR A CA 1
ATOM 4072 C C . THR A 1 521 ? 22.603 -1.346 -31.253 1.00 90.19 521 THR A C 1
ATOM 4074 O O . THR A 1 521 ? 23.206 -0.580 -32.010 1.00 90.19 521 THR A O 1
ATOM 4077 N N . THR A 1 522 ? 21.300 -1.597 -31.388 1.00 91.69 522 THR A N 1
ATOM 4078 C CA . THR A 1 522 ? 20.449 -0.949 -32.394 1.00 91.69 522 THR A CA 1
ATOM 4079 C C . THR A 1 522 ? 20.362 0.555 -32.141 1.00 91.69 522 THR A C 1
ATOM 4081 O O . THR A 1 522 ? 20.615 1.338 -33.053 1.00 91.69 522 THR A O 1
ATOM 4084 N N . ALA A 1 523 ? 20.148 0.969 -30.891 1.00 93.06 523 ALA A N 1
ATOM 4085 C CA . ALA A 1 523 ? 20.136 2.374 -30.494 1.00 93.06 523 ALA A CA 1
ATOM 4086 C C . ALA A 1 523 ? 21.455 3.103 -30.808 1.00 93.06 523 ALA A C 1
ATOM 4088 O O . ALA A 1 523 ? 21.439 4.228 -31.305 1.00 93.06 523 ALA A O 1
ATOM 4089 N N . PHE A 1 524 ? 22.613 2.483 -30.555 1.00 93.44 524 PHE A N 1
ATOM 4090 C CA . PHE A 1 524 ? 23.903 3.086 -30.906 1.00 93.44 524 PHE A CA 1
ATOM 4091 C C . PHE A 1 524 ? 24.092 3.242 -32.409 1.00 93.44 524 PHE A C 1
ATOM 4093 O O . PHE A 1 524 ? 24.680 4.229 -32.850 1.00 93.44 524 PHE A O 1
ATOM 4100 N N . ARG A 1 525 ? 23.592 2.293 -33.198 1.00 91.50 525 ARG A N 1
ATOM 4101 C CA . ARG A 1 525 ? 23.627 2.404 -34.652 1.00 91.50 525 ARG A CA 1
ATOM 4102 C C . ARG A 1 525 ? 22.750 3.546 -35.141 1.00 91.50 525 ARG A C 1
ATOM 4104 O O . ARG A 1 525 ? 23.243 4.370 -35.898 1.00 91.50 525 ARG A O 1
ATOM 4111 N N . GLU A 1 526 ? 21.500 3.615 -34.696 1.00 92.38 526 GLU A N 1
ATOM 4112 C CA . GLU A 1 526 ? 20.587 4.704 -35.065 1.00 92.38 526 GLU A CA 1
ATOM 4113 C C . GLU A 1 526 ? 21.192 6.063 -34.681 1.00 92.38 526 GLU A C 1
ATOM 4115 O O . GLU A 1 526 ? 21.242 6.983 -35.493 1.00 92.38 526 GLU A O 1
ATOM 4120 N N . PHE A 1 527 ? 21.796 6.156 -33.493 1.00 93.75 527 PHE A N 1
ATOM 4121 C CA . PHE A 1 527 ? 22.499 7.358 -33.046 1.00 93.75 527 PHE A CA 1
ATOM 4122 C C . PHE A 1 527 ? 23.731 7.705 -33.900 1.00 93.75 527 PHE A C 1
ATOM 4124 O O . PHE A 1 527 ? 24.059 8.879 -34.071 1.00 93.75 527 PHE A O 1
ATOM 4131 N N . TYR A 1 528 ? 24.430 6.713 -34.455 1.00 92.38 528 TYR A N 1
ATOM 4132 C CA . TYR A 1 528 ? 25.510 6.940 -35.420 1.00 92.38 528 TYR A CA 1
ATOM 4133 C C . TYR A 1 528 ? 24.983 7.377 -36.794 1.00 92.38 528 TYR A C 1
ATOM 4135 O O . TYR A 1 528 ? 25.596 8.229 -37.435 1.00 92.38 528 TYR A O 1
ATOM 4143 N N . GLU A 1 529 ? 23.857 6.822 -37.241 1.00 91.19 529 GLU A N 1
ATOM 4144 C CA . GLU A 1 529 ? 23.212 7.182 -38.509 1.00 91.19 529 GLU A CA 1
ATOM 4145 C C . GLU A 1 529 ? 22.675 8.623 -38.493 1.00 91.19 529 GLU A C 1
ATOM 4147 O O . GLU A 1 529 ? 22.734 9.300 -39.519 1.00 91.19 529 GLU A O 1
ATOM 4152 N N . GLU A 1 530 ? 22.241 9.130 -37.332 1.00 91.00 530 GLU A N 1
ATOM 4153 C CA . GLU A 1 530 ? 21.908 10.550 -37.145 1.00 91.00 530 GLU A CA 1
ATOM 4154 C C . GLU A 1 530 ? 23.119 11.472 -37.364 1.00 91.00 530 GLU A C 1
ATOM 4156 O O . GLU A 1 530 ? 23.001 12.533 -37.982 1.00 91.00 530 GLU A O 1
ATOM 4161 N N . SER A 1 531 ? 24.290 11.094 -36.840 1.00 90.75 531 SER A N 1
ATOM 4162 C CA . SER A 1 531 ? 25.540 11.829 -37.039 1.00 90.75 531 SER A CA 1
ATOM 4163 C C . SER A 1 531 ? 26.762 10.940 -36.790 1.00 90.75 531 SER A C 1
ATOM 4165 O O . SER A 1 531 ? 26.999 10.528 -35.650 1.00 90.75 531 SER A O 1
ATOM 4167 N N . PRO A 1 532 ? 27.639 10.730 -37.791 1.00 89.06 532 PRO A N 1
ATOM 4168 C CA . PRO A 1 532 ? 28.848 9.925 -37.611 1.00 89.06 532 PRO A CA 1
ATOM 4169 C C . PRO A 1 532 ? 29.834 10.467 -36.562 1.00 89.06 532 PRO A C 1
ATOM 4171 O O . PRO A 1 532 ? 30.740 9.750 -36.136 1.00 89.06 532 PRO A O 1
ATOM 4174 N N . LEU A 1 533 ? 29.694 11.723 -36.118 1.00 90.31 533 LEU A N 1
ATOM 4175 C CA . LEU A 1 533 ? 30.485 12.292 -35.017 1.00 90.31 533 LEU A CA 1
ATOM 4176 C C . LEU A 1 533 ? 30.131 11.681 -33.652 1.00 90.31 533 LEU A C 1
ATOM 4178 O O . LEU A 1 533 ? 30.991 11.614 -32.763 1.00 90.31 533 LEU A O 1
ATOM 4182 N N . ASN A 1 534 ? 28.905 11.168 -33.508 1.00 93.00 534 ASN A N 1
ATOM 4183 C CA . ASN A 1 534 ? 28.410 10.519 -32.294 1.00 93.00 534 ASN A CA 1
ATOM 4184 C C . ASN A 1 534 ? 29.207 9.260 -31.923 1.00 93.00 534 ASN A C 1
ATOM 4186 O O . ASN A 1 534 ? 29.178 8.830 -30.770 1.00 93.00 534 ASN A O 1
ATOM 4190 N N . ILE A 1 535 ? 30.002 8.723 -32.855 1.00 92.00 535 ILE A N 1
ATOM 4191 C CA . ILE A 1 535 ? 30.919 7.599 -32.629 1.00 92.00 535 ILE A CA 1
ATOM 4192 C C . ILE A 1 535 ? 31.823 7.794 -31.407 1.00 92.00 535 ILE A C 1
ATOM 4194 O O . ILE A 1 535 ? 32.125 6.846 -30.683 1.00 92.00 535 ILE A O 1
ATOM 4198 N N . THR A 1 536 ? 32.233 9.038 -31.153 1.00 91.44 536 THR A N 1
ATOM 4199 C CA . THR A 1 536 ? 33.053 9.398 -29.992 1.00 91.44 536 THR A CA 1
ATOM 4200 C C . THR A 1 536 ? 32.338 9.101 -28.684 1.00 91.44 536 THR A C 1
ATOM 4202 O O . THR A 1 536 ? 32.886 8.399 -27.835 1.00 91.44 536 THR A O 1
ATOM 4205 N N . ARG A 1 537 ? 31.087 9.551 -28.575 1.00 92.75 537 ARG A N 1
ATOM 4206 C CA . ARG A 1 537 ? 30.229 9.323 -27.417 1.00 92.75 537 ARG A CA 1
ATOM 4207 C C . ARG A 1 537 ? 29.866 7.850 -27.254 1.00 92.75 537 ARG A C 1
ATOM 4209 O O . ARG A 1 537 ? 29.898 7.356 -26.132 1.00 92.75 537 ARG A O 1
ATOM 4216 N N . ILE A 1 538 ? 29.568 7.145 -28.347 1.00 92.75 538 ILE A N 1
ATOM 4217 C CA . ILE A 1 538 ? 29.277 5.701 -28.320 1.00 92.75 538 ILE A CA 1
ATOM 4218 C C . ILE A 1 538 ? 30.469 4.935 -27.738 1.00 92.75 538 ILE A C 1
ATOM 4220 O O . ILE A 1 538 ? 30.296 4.115 -26.838 1.00 92.75 538 ILE A O 1
ATOM 4224 N N . LEU A 1 539 ? 31.691 5.240 -28.191 1.00 90.94 539 LEU A N 1
ATOM 4225 C CA . LEU A 1 539 ? 32.882 4.592 -27.650 1.00 90.94 539 LEU A CA 1
ATOM 4226 C C . LEU A 1 539 ? 33.140 4.977 -26.186 1.00 90.94 539 LEU A C 1
ATOM 4228 O O . LEU A 1 539 ? 33.544 4.109 -25.416 1.00 90.94 539 LEU A O 1
ATOM 4232 N N . ASP A 1 540 ? 32.919 6.236 -25.792 1.00 90.06 540 ASP A N 1
ATOM 4233 C CA . ASP A 1 540 ? 33.031 6.656 -24.385 1.00 90.06 540 ASP A CA 1
ATOM 4234 C C . ASP A 1 540 ? 32.107 5.812 -23.493 1.00 90.06 540 ASP A C 1
ATOM 4236 O O . ASP A 1 540 ? 32.559 5.234 -22.507 1.00 90.06 540 ASP A O 1
ATOM 4240 N N . VAL A 1 541 ? 30.838 5.658 -23.890 1.00 89.62 541 VAL A N 1
ATOM 4241 C CA . VAL A 1 541 ? 29.862 4.824 -23.171 1.00 89.62 541 VAL A CA 1
ATOM 4242 C C . VAL A 1 541 ? 30.310 3.361 -23.128 1.00 89.62 541 VAL A C 1
ATOM 4244 O O . VAL A 1 541 ? 30.298 2.749 -22.063 1.00 89.62 541 VAL A O 1
ATOM 4247 N N . ALA A 1 542 ? 30.760 2.801 -24.253 1.00 88.50 542 ALA A N 1
ATOM 4248 C CA . ALA A 1 542 ? 31.251 1.425 -24.307 1.00 88.50 542 ALA A CA 1
ATOM 4249 C C . ALA A 1 542 ? 32.439 1.185 -23.352 1.00 88.50 542 ALA A C 1
ATOM 4251 O O . ALA A 1 542 ? 32.542 0.122 -22.739 1.00 88.50 542 ALA A O 1
ATOM 4252 N N . GLN A 1 543 ? 33.329 2.169 -23.190 1.00 85.12 543 GLN A N 1
ATOM 4253 C CA . GLN A 1 543 ? 34.459 2.070 -22.261 1.00 85.12 543 GLN A CA 1
ATOM 4254 C C . GLN A 1 543 ? 34.057 2.246 -20.800 1.00 85.12 543 GLN A C 1
ATOM 4256 O O . GLN A 1 543 ? 34.548 1.500 -19.954 1.00 85.12 543 GLN A O 1
ATOM 4261 N N . ASP A 1 544 ? 33.152 3.174 -20.494 1.00 82.31 544 ASP A N 1
ATOM 4262 C CA . ASP A 1 544 ? 32.643 3.363 -19.131 1.00 82.31 544 ASP A CA 1
ATOM 4263 C C . ASP A 1 544 ? 31.993 2.077 -18.591 1.00 82.31 544 ASP A C 1
ATOM 4265 O O . ASP A 1 544 ? 32.128 1.727 -17.415 1.00 82.31 544 ASP A O 1
ATOM 4269 N N . LEU A 1 545 ? 31.332 1.327 -19.476 1.00 76.56 545 LEU A N 1
ATOM 4270 C CA . LEU A 1 545 ? 30.654 0.075 -19.148 1.00 76.56 545 LEU A CA 1
ATOM 4271 C C . LEU A 1 545 ? 31.597 -1.133 -19.064 1.00 76.56 545 LEU A C 1
ATOM 4273 O O . LEU A 1 545 ? 31.296 -2.082 -18.340 1.00 76.56 545 LEU A O 1
ATOM 4277 N N . LYS A 1 546 ? 32.773 -1.079 -19.703 1.00 70.44 546 LYS A N 1
ATOM 4278 C CA . LYS A 1 546 ? 33.792 -2.149 -19.685 1.00 70.44 546 LYS A CA 1
ATOM 4279 C C . LYS A 1 546 ? 34.218 -2.553 -18.268 1.00 70.44 546 LYS A C 1
ATOM 4281 O O . LYS A 1 546 ? 34.478 -3.722 -17.994 1.00 70.44 546 LYS A O 1
ATOM 4286 N N . VAL A 1 547 ? 34.269 -1.588 -17.347 1.00 51.97 547 VAL A N 1
ATOM 4287 C CA . VAL A 1 547 ? 34.640 -1.822 -15.940 1.00 51.97 547 VAL A CA 1
ATOM 4288 C C . VAL A 1 547 ? 33.557 -2.603 -15.184 1.00 51.97 547 VAL A C 1
ATOM 4290 O O . VAL A 1 547 ? 33.870 -3.306 -14.227 1.00 51.97 547 VAL A O 1
ATOM 4293 N N . CYS A 1 548 ? 32.295 -2.515 -15.612 1.00 51.44 548 CYS A N 1
ATOM 4294 C CA . CYS A 1 548 ? 31.163 -3.146 -14.929 1.00 51.44 548 CYS A CA 1
ATOM 4295 C C . CYS A 1 548 ? 30.992 -4.633 -15.290 1.00 51.44 548 CYS A C 1
ATOM 4297 O O . CYS A 1 548 ? 30.389 -5.372 -14.519 1.00 51.44 548 CYS A O 1
ATOM 4299 N N . ASP A 1 549 ? 31.565 -5.075 -16.412 1.00 49.53 549 ASP A N 1
ATOM 4300 C CA . ASP A 1 549 ? 31.465 -6.451 -16.929 1.00 49.53 549 ASP A CA 1
ATOM 4301 C C . ASP A 1 549 ? 32.612 -7.366 -16.442 1.00 49.53 549 ASP A C 1
ATOM 4303 O O . ASP A 1 549 ? 32.550 -8.590 -16.492 1.00 49.53 549 ASP A O 1
ATOM 4307 N N . SER A 1 550 ? 33.668 -6.781 -15.865 1.00 47.44 550 SER A N 1
ATOM 4308 C CA . SER A 1 550 ? 34.835 -7.526 -15.357 1.00 47.44 550 SER A CA 1
ATOM 4309 C C . SER A 1 550 ? 34.576 -8.266 -14.026 1.00 47.44 550 SER A C 1
ATOM 4311 O O . SER A 1 550 ? 35.486 -8.891 -13.480 1.00 47.44 550 SER A O 1
ATOM 4313 N N . GLY A 1 551 ? 33.364 -8.153 -13.464 1.00 43.53 551 GLY A N 1
ATOM 4314 C CA . GLY A 1 551 ? 33.018 -8.591 -12.106 1.00 43.53 551 GLY A CA 1
ATOM 4315 C C . GLY A 1 551 ? 32.023 -9.754 -11.996 1.00 43.53 551 GLY A C 1
ATOM 4316 O O . GLY A 1 551 ? 31.660 -10.112 -10.876 1.00 43.53 551 GLY A O 1
ATOM 4317 N N . GLY A 1 552 ? 31.562 -10.343 -13.102 1.00 42.75 552 GLY A N 1
ATOM 4318 C CA . GLY A 1 552 ? 30.630 -11.475 -13.070 1.00 42.75 552 GLY A CA 1
ATOM 4319 C C . GLY A 1 552 ? 31.331 -12.810 -12.802 1.00 42.75 552 GLY A C 1
ATOM 4320 O O . GLY A 1 552 ? 31.952 -13.373 -13.700 1.00 42.75 552 GLY A O 1
ATOM 4321 N N . ARG A 1 553 ? 31.208 -13.354 -11.582 1.00 38.47 553 ARG A N 1
ATOM 4322 C CA . ARG A 1 553 ? 31.306 -14.810 -11.383 1.00 38.47 553 ARG A CA 1
ATOM 4323 C C . ARG A 1 553 ? 30.064 -15.426 -12.011 1.00 38.47 553 ARG A C 1
ATOM 4325 O O . ARG A 1 553 ? 28.981 -15.266 -11.463 1.00 38.47 553 ARG A O 1
ATOM 4332 N N . TYR A 1 554 ? 30.244 -16.132 -13.118 1.00 42.00 554 TYR A N 1
ATOM 4333 C CA . TYR A 1 554 ? 29.368 -17.244 -13.440 1.00 42.00 554 TYR A CA 1
ATOM 4334 C C . TYR A 1 554 ? 30.084 -18.523 -13.053 1.00 42.00 554 TYR A C 1
ATOM 4336 O O . TYR A 1 554 ? 31.245 -18.772 -13.389 1.00 42.00 554 TYR A O 1
ATOM 4344 N N . ASP A 1 555 ? 29.381 -19.287 -12.246 1.00 37.97 555 ASP A N 1
ATOM 4345 C CA . ASP A 1 555 ? 29.841 -20.520 -11.667 1.00 37.97 555 ASP A CA 1
ATOM 4346 C C . ASP A 1 555 ? 29.983 -21.530 -12.805 1.00 37.97 555 ASP A C 1
ATOM 4348 O O . ASP A 1 555 ? 29.009 -21.943 -13.421 1.00 37.97 555 ASP A O 1
ATOM 4352 N N . ASN A 1 556 ? 31.221 -21.943 -13.060 1.00 39.78 556 ASN A N 1
ATOM 4353 C CA . ASN A 1 556 ? 31.535 -23.192 -13.742 1.00 39.78 556 ASN A CA 1
ATOM 4354 C C . ASN A 1 556 ? 31.080 -23.328 -15.213 1.00 39.78 556 ASN A C 1
ATOM 4356 O O . ASN A 1 556 ? 30.655 -24.401 -15.619 1.00 39.78 556 ASN A O 1
ATOM 4360 N N . GLU A 1 557 ? 31.278 -22.301 -16.042 1.00 35.66 557 GLU A N 1
ATOM 4361 C CA . GLU A 1 557 ? 31.596 -22.492 -17.465 1.00 35.66 557 GLU A CA 1
ATOM 4362 C C . GLU A 1 557 ? 32.393 -21.286 -17.984 1.00 35.66 557 GLU A C 1
ATOM 4364 O O . GLU A 1 557 ? 32.172 -20.146 -17.583 1.00 35.66 557 GLU A O 1
ATOM 4369 N N . LEU A 1 558 ? 33.393 -21.540 -18.826 1.00 36.38 558 LEU A N 1
ATOM 4370 C CA . LEU A 1 558 ? 34.419 -20.590 -19.264 1.00 36.38 558 LEU A CA 1
ATOM 4371 C C . LEU A 1 558 ? 33.894 -19.596 -20.325 1.00 36.38 558 LEU A C 1
ATOM 4373 O O . LEU A 1 558 ? 34.529 -19.412 -21.361 1.00 36.38 558 LEU A O 1
ATOM 4377 N N . ILE A 1 559 ? 32.728 -18.989 -20.106 1.00 39.97 559 ILE A N 1
ATOM 4378 C CA . ILE A 1 559 ? 32.093 -18.064 -21.051 1.00 39.97 559 ILE A CA 1
ATOM 4379 C C . ILE A 1 559 ? 31.813 -16.752 -20.315 1.00 39.97 559 ILE A C 1
ATOM 4381 O O . ILE A 1 559 ? 30.730 -16.528 -19.783 1.00 39.97 559 ILE A O 1
ATOM 4385 N N . GLY A 1 560 ? 32.821 -15.880 -20.252 1.00 44.28 560 GLY A N 1
ATOM 4386 C CA . GLY A 1 560 ? 32.556 -14.461 -20.021 1.00 44.28 560 GLY A CA 1
ATOM 4387 C C . GLY A 1 560 ? 31.683 -13.953 -21.167 1.00 44.28 560 GLY A C 1
ATOM 4388 O O . GLY A 1 560 ? 31.968 -14.268 -22.325 1.00 44.28 560 GLY A O 1
ATOM 4389 N N . GLY A 1 561 ? 30.603 -13.236 -20.852 1.00 46.25 561 GLY A N 1
ATOM 4390 C CA . GLY A 1 561 ? 29.755 -12.615 -21.868 1.00 46.25 561 GLY A CA 1
ATOM 4391 C C . GLY A 1 561 ? 30.570 -11.697 -22.793 1.00 46.25 561 GLY A C 1
ATOM 4392 O O . GLY A 1 561 ? 31.645 -11.229 -22.404 1.00 46.25 561 GLY A O 1
ATOM 4393 N N . PRO A 1 562 ? 30.108 -11.464 -24.033 1.00 55.94 562 PRO A N 1
ATOM 4394 C CA . PRO A 1 562 ? 30.808 -10.582 -24.955 1.00 55.94 562 PRO A CA 1
ATOM 4395 C C . PRO A 1 562 ? 30.835 -9.162 -24.384 1.00 55.94 562 PRO A C 1
ATOM 4397 O O . PRO A 1 562 ? 29.799 -8.615 -24.005 1.00 55.94 562 PRO A O 1
ATOM 4400 N N . GLN A 1 563 ? 32.019 -8.545 -24.347 1.00 72.00 563 GLN A N 1
ATOM 4401 C CA . GLN A 1 563 ? 32.130 -7.144 -23.953 1.00 72.00 563 GLN A CA 1
ATOM 4402 C C . GLN A 1 563 ? 31.324 -6.291 -24.940 1.00 72.00 563 GLN A C 1
ATOM 4404 O O . GLN A 1 563 ? 31.289 -6.569 -26.143 1.00 72.00 563 GLN A O 1
ATOM 4409 N N . ILE A 1 564 ? 30.739 -5.192 -24.461 1.00 82.44 564 ILE A N 1
ATOM 4410 C CA . ILE A 1 564 ? 29.974 -4.272 -25.316 1.00 82.44 564 ILE A CA 1
ATOM 4411 C C . ILE A 1 564 ? 30.779 -3.795 -26.531 1.00 82.44 564 ILE A C 1
ATOM 4413 O O . ILE A 1 564 ? 30.258 -3.741 -27.640 1.00 82.44 564 ILE A O 1
ATOM 4417 N N . LEU A 1 565 ? 32.079 -3.533 -26.350 1.00 84.12 565 LEU A N 1
ATOM 4418 C CA . LEU A 1 565 ? 32.972 -3.166 -27.448 1.00 84.12 565 LEU A CA 1
ATOM 4419 C C . LEU A 1 565 ? 33.073 -4.278 -28.501 1.00 84.12 565 LEU A C 1
ATOM 4421 O O . LEU A 1 565 ? 33.017 -3.972 -29.686 1.00 84.12 565 LEU A O 1
ATOM 4425 N N . ASP A 1 566 ? 33.209 -5.536 -28.082 1.00 84.75 566 ASP A N 1
ATOM 4426 C CA . ASP A 1 566 ? 33.340 -6.671 -29.001 1.00 84.75 566 ASP A CA 1
ATOM 4427 C C . ASP A 1 566 ? 32.059 -6.817 -29.840 1.00 84.75 566 ASP A C 1
ATOM 4429 O O . ASP A 1 566 ? 32.121 -6.925 -31.063 1.00 84.75 566 ASP A O 1
ATOM 4433 N N . THR A 1 567 ? 30.893 -6.653 -29.211 1.00 86.31 567 THR A N 1
ATOM 4434 C CA . THR A 1 567 ? 29.593 -6.678 -29.904 1.00 86.31 567 THR A CA 1
ATOM 4435 C C . THR A 1 567 ? 29.452 -5.531 -30.913 1.00 86.31 567 THR A C 1
ATOM 4437 O O . THR A 1 567 ? 29.015 -5.738 -32.048 1.00 86.31 567 THR A O 1
ATOM 4440 N N . LEU A 1 568 ? 29.881 -4.312 -30.556 1.00 87.69 568 LEU A N 1
ATOM 4441 C CA . LEU A 1 568 ? 29.872 -3.172 -31.483 1.00 87.69 568 LEU A CA 1
ATOM 4442 C C . LEU A 1 568 ? 30.794 -3.394 -32.692 1.00 87.69 568 LEU A C 1
ATOM 4444 O O . LEU A 1 568 ? 30.482 -2.939 -33.792 1.00 87.69 568 LEU A O 1
ATOM 4448 N N . LEU A 1 569 ? 31.911 -4.103 -32.509 1.00 87.19 569 LEU A N 1
ATOM 4449 C CA . LEU A 1 569 ? 32.851 -4.447 -33.581 1.00 87.19 569 LEU A CA 1
ATOM 4450 C C . LEU A 1 569 ? 32.319 -5.551 -34.511 1.00 87.19 569 LEU A C 1
ATOM 4452 O O . LEU A 1 569 ? 32.715 -5.624 -35.675 1.00 87.19 569 LEU A O 1
ATOM 4456 N N . GLU A 1 570 ? 31.405 -6.389 -34.032 1.00 86.00 570 GLU A N 1
ATOM 4457 C CA . GLU A 1 570 ? 30.732 -7.421 -34.831 1.00 86.00 570 GLU A CA 1
ATOM 4458 C C . GLU A 1 570 ? 29.469 -6.899 -35.543 1.00 86.00 570 GLU A C 1
ATOM 4460 O O . GLU A 1 570 ? 28.941 -7.535 -36.462 1.00 86.00 570 GLU A O 1
ATOM 4465 N N . THR A 1 571 ? 29.007 -5.702 -35.175 1.00 84.94 571 THR A N 1
ATOM 4466 C CA . THR A 1 571 ? 27.780 -5.097 -35.695 1.00 84.94 571 THR A CA 1
ATOM 4467 C C . THR A 1 571 ? 27.932 -4.676 -37.163 1.00 84.94 571 THR A C 1
ATOM 4469 O O . THR A 1 571 ? 28.814 -3.905 -37.532 1.00 84.94 571 THR A O 1
ATOM 4472 N N . ARG A 1 572 ? 27.024 -5.137 -38.032 1.00 82.88 572 ARG A N 1
ATOM 4473 C CA . ARG A 1 572 ? 26.915 -4.681 -39.437 1.00 82.88 572 ARG A CA 1
ATOM 4474 C C . ARG A 1 572 ? 25.933 -3.525 -39.547 1.00 82.88 572 ARG A C 1
ATOM 4476 O O . ARG A 1 572 ? 24.919 -3.667 -38.889 1.00 82.88 572 ARG A O 1
ATOM 4483 N N . PRO A 1 573 ? 26.087 -2.513 -40.422 1.00 85.44 573 PRO A N 1
ATOM 4484 C CA . PRO A 1 573 ? 27.037 -2.448 -41.532 1.00 85.44 573 PRO A CA 1
ATOM 4485 C C . PRO A 1 573 ? 28.477 -2.231 -41.068 1.00 85.44 573 PRO A C 1
ATOM 4487 O O . PRO A 1 573 ? 28.727 -1.580 -40.059 1.00 85.44 573 PRO A O 1
ATOM 4490 N N . PHE A 1 574 ? 29.437 -2.766 -41.830 1.00 87.81 574 PHE A N 1
ATOM 4491 C CA . PHE A 1 574 ? 30.855 -2.721 -41.457 1.00 87.81 574 PHE A CA 1
ATOM 4492 C C . PHE A 1 574 ? 31.414 -1.298 -41.352 1.00 87.81 574 PHE A C 1
ATOM 4494 O O . PHE A 1 574 ? 32.400 -1.099 -40.658 1.00 87.81 574 PHE A O 1
ATOM 4501 N N . THR A 1 575 ? 30.793 -0.305 -41.991 1.00 89.12 575 THR A N 1
ATOM 4502 C CA . THR A 1 575 ? 31.181 1.109 -41.877 1.00 89.12 575 THR A CA 1
ATOM 4503 C C . THR A 1 575 ? 31.162 1.600 -40.430 1.00 89.12 575 THR A C 1
ATOM 4505 O O . THR A 1 575 ? 32.122 2.235 -40.003 1.00 89.12 575 THR A O 1
ATOM 4508 N N . PHE A 1 576 ? 30.128 1.239 -39.664 1.00 90.94 576 PHE A N 1
ATOM 4509 C CA . PHE A 1 576 ? 30.019 1.555 -38.240 1.00 90.94 576 PHE A CA 1
ATOM 4510 C C . PHE A 1 576 ? 31.130 0.871 -37.431 1.00 90.94 576 PHE A C 1
ATOM 4512 O O . PHE A 1 576 ? 31.894 1.542 -36.738 1.00 90.94 576 PHE A O 1
ATOM 4519 N N . ALA A 1 577 ? 31.285 -0.449 -37.581 1.00 91.81 577 ALA A N 1
ATOM 4520 C CA . ALA A 1 577 ? 32.311 -1.220 -36.878 1.00 91.81 577 ALA A CA 1
ATOM 4521 C C . ALA A 1 577 ? 33.741 -0.741 -37.194 1.00 91.81 577 ALA A C 1
ATOM 4523 O O . ALA A 1 577 ? 34.580 -0.658 -36.299 1.00 91.81 577 ALA A O 1
ATOM 4524 N N . LEU A 1 578 ? 34.022 -0.379 -38.451 1.00 92.50 578 LEU A N 1
ATOM 4525 C CA . LEU A 1 578 ? 35.311 0.170 -38.880 1.00 92.50 578 LEU A CA 1
ATOM 4526 C C . LEU A 1 578 ? 35.600 1.528 -38.230 1.00 92.50 578 LEU A C 1
ATOM 4528 O O . LEU A 1 578 ? 36.740 1.784 -37.837 1.00 92.50 578 LEU A O 1
ATOM 4532 N N . ASP A 1 579 ? 34.578 2.371 -38.068 1.00 91.75 579 ASP A N 1
ATOM 4533 C CA . ASP A 1 579 ? 34.693 3.652 -37.373 1.00 91.75 579 ASP A CA 1
ATOM 4534 C C . ASP A 1 579 ? 34.948 3.475 -35.868 1.00 91.75 579 ASP A C 1
ATOM 4536 O O . ASP A 1 579 ? 35.859 4.107 -35.317 1.00 91.75 579 ASP A O 1
ATOM 4540 N N . VAL A 1 580 ? 34.221 2.555 -35.216 1.00 91.94 580 VAL A N 1
ATOM 4541 C CA . VAL A 1 580 ? 34.477 2.159 -33.819 1.00 91.94 580 VAL A CA 1
ATOM 4542 C C . VAL A 1 580 ? 35.912 1.644 -33.677 1.00 91.94 580 VAL A C 1
ATOM 4544 O O . VAL A 1 580 ? 36.647 2.111 -32.806 1.00 91.94 580 VAL A O 1
ATOM 4547 N N . ALA A 1 581 ? 36.345 0.728 -34.549 1.00 91.75 581 ALA A N 1
ATOM 4548 C CA . ALA A 1 581 ? 37.671 0.111 -34.509 1.00 91.75 581 ALA A CA 1
ATOM 4549 C C . ALA A 1 581 ? 38.800 1.135 -34.699 1.00 91.75 581 ALA A C 1
ATOM 4551 O O . ALA A 1 581 ? 39.798 1.112 -33.971 1.00 91.75 581 ALA A O 1
ATOM 4552 N N . ALA A 1 582 ? 38.642 2.063 -35.646 1.00 91.50 582 ALA A N 1
ATOM 4553 C CA . ALA A 1 582 ? 39.609 3.123 -35.903 1.00 91.50 582 ALA A CA 1
ATOM 4554 C C . ALA A 1 582 ? 39.788 4.036 -34.681 1.00 91.50 582 ALA A C 1
ATOM 4556 O O . ALA A 1 582 ? 40.918 4.360 -34.294 1.00 91.50 582 ALA A O 1
ATOM 4557 N N . LEU A 1 583 ? 38.682 4.425 -34.041 1.00 91.38 583 LEU A N 1
ATOM 4558 C CA . LEU A 1 583 ? 38.717 5.261 -32.848 1.00 91.38 583 LEU A CA 1
ATOM 4559 C C . LEU A 1 583 ? 39.234 4.499 -31.615 1.00 91.38 583 LEU A C 1
ATOM 4561 O O . LEU A 1 583 ? 40.061 5.036 -30.873 1.00 91.38 583 LEU A O 1
ATOM 4565 N N . ALA A 1 584 ? 38.813 3.249 -31.418 1.00 90.25 584 ALA A N 1
ATOM 4566 C CA . ALA A 1 584 ? 39.290 2.383 -30.341 1.00 90.25 584 ALA A CA 1
ATOM 4567 C C . ALA A 1 584 ? 40.799 2.127 -30.447 1.00 90.25 584 ALA A C 1
ATOM 4569 O O . ALA A 1 584 ? 41.502 2.165 -29.440 1.00 90.25 584 ALA A O 1
ATOM 4570 N N . SER A 1 585 ? 41.320 1.957 -31.666 1.00 91.12 585 SER A N 1
ATOM 4571 C CA . SER A 1 585 ? 42.757 1.843 -31.927 1.00 91.12 585 SER A CA 1
ATOM 4572 C C . SER A 1 585 ? 43.517 3.116 -31.574 1.00 91.12 585 SER A C 1
ATOM 4574 O O . SER A 1 585 ? 44.560 3.045 -30.927 1.00 91.12 585 SER A O 1
ATOM 4576 N N . ARG A 1 586 ? 42.979 4.291 -31.933 1.00 88.75 586 ARG A N 1
ATOM 4577 C CA . ARG A 1 586 ? 43.588 5.587 -31.586 1.00 88.75 586 ARG A CA 1
ATOM 4578 C C . ARG A 1 586 ? 43.703 5.791 -30.073 1.00 88.75 586 ARG A C 1
ATOM 4580 O O . ARG A 1 586 ? 44.605 6.493 -29.632 1.00 88.75 586 ARG A O 1
ATOM 4587 N N . ARG A 1 587 ? 42.781 5.215 -29.300 1.00 89.06 587 ARG A N 1
ATOM 4588 C CA . ARG A 1 587 ? 42.760 5.270 -27.832 1.00 89.06 587 ARG A CA 1
ATOM 4589 C C . ARG A 1 587 ? 43.356 4.027 -27.160 1.00 89.06 587 ARG A C 1
ATOM 4591 O O . ARG A 1 587 ? 43.187 3.858 -25.960 1.00 89.06 587 ARG A O 1
ATOM 4598 N N . GLU A 1 588 ? 44.035 3.172 -27.924 1.00 87.19 588 GLU A N 1
ATOM 4599 C CA . GLU A 1 588 ? 44.738 1.982 -27.425 1.00 87.19 588 GLU A CA 1
ATOM 4600 C C . GLU A 1 588 ? 43.829 0.924 -26.762 1.00 87.19 588 GLU A C 1
ATOM 4602 O O . GLU A 1 588 ? 44.297 0.058 -26.027 1.00 87.19 588 GLU A O 1
ATOM 4607 N N . TYR A 1 589 ? 42.523 0.939 -27.051 1.00 84.31 589 TYR A N 1
ATOM 4608 C CA . TYR A 1 589 ? 41.569 -0.057 -26.542 1.00 84.31 589 TYR A CA 1
ATOM 4609 C C . TYR A 1 589 ? 41.500 -1.327 -27.395 1.00 84.31 589 TYR A C 1
ATOM 4611 O O . TYR A 1 589 ? 41.030 -2.356 -26.911 1.00 84.31 589 TYR A O 1
ATOM 4619 N N . LEU A 1 590 ? 41.952 -1.255 -28.652 1.00 89.19 590 LEU A N 1
ATOM 4620 C CA . LEU A 1 590 ? 41.896 -2.337 -29.634 1.00 89.19 590 LEU A CA 1
ATOM 4621 C C . LEU A 1 590 ? 43.210 -2.427 -30.421 1.00 89.19 590 LEU A C 1
ATOM 4623 O O . LEU A 1 590 ? 43.729 -1.419 -30.905 1.00 89.19 590 LEU A O 1
ATOM 4627 N N . ASN A 1 591 ? 43.710 -3.649 -30.627 1.00 89.25 591 ASN A N 1
ATOM 4628 C CA . ASN A 1 591 ? 44.784 -3.904 -31.585 1.00 89.25 591 ASN A CA 1
ATOM 4629 C C . ASN A 1 591 ? 44.199 -4.049 -32.999 1.00 89.25 591 ASN A C 1
ATOM 4631 O O . ASN A 1 591 ? 43.710 -5.117 -33.374 1.00 89.25 591 ASN A O 1
ATOM 4635 N N . LEU A 1 592 ? 44.262 -2.965 -33.773 1.00 89.50 592 LEU A N 1
ATOM 4636 C CA . LEU A 1 592 ? 43.652 -2.884 -35.100 1.00 89.50 592 LEU A CA 1
ATOM 4637 C C . LEU A 1 592 ? 44.264 -3.854 -36.118 1.00 89.50 592 LEU A C 1
ATOM 4639 O O . LEU A 1 592 ? 43.516 -4.437 -36.898 1.00 89.50 592 LEU A O 1
ATOM 4643 N N . ASP A 1 593 ? 45.589 -4.057 -36.113 1.00 88.19 593 ASP A N 1
ATOM 4644 C CA . ASP A 1 593 ? 46.255 -4.988 -37.041 1.00 88.19 593 ASP A CA 1
ATOM 4645 C C . ASP A 1 593 ? 45.720 -6.417 -36.855 1.00 88.19 593 ASP A C 1
ATOM 4647 O O . ASP A 1 593 ? 45.406 -7.093 -37.837 1.00 88.19 593 ASP A O 1
ATOM 4651 N N . LYS A 1 594 ? 45.583 -6.864 -35.597 1.00 89.06 594 LYS A N 1
ATOM 4652 C CA . LYS A 1 594 ? 45.029 -8.187 -35.282 1.00 89.06 594 LYS A CA 1
ATOM 4653 C C . LYS A 1 594 ? 43.549 -8.268 -35.659 1.00 89.06 594 LYS A C 1
ATOM 4655 O O . LYS A 1 594 ? 43.162 -9.172 -36.390 1.00 89.06 594 LYS A O 1
ATOM 4660 N N . TRP A 1 595 ? 42.748 -7.302 -35.212 1.00 91.69 595 TRP A N 1
ATOM 4661 C CA . TRP A 1 595 ? 41.302 -7.300 -35.437 1.00 91.69 595 TRP A CA 1
ATOM 4662 C C . TRP A 1 595 ? 40.941 -7.321 -36.930 1.00 91.69 595 TRP A C 1
ATOM 4664 O O . TRP A 1 595 ? 40.130 -8.136 -37.366 1.00 91.69 595 TRP A O 1
ATOM 4674 N N . LEU A 1 596 ? 41.605 -6.497 -37.746 1.00 89.75 596 LEU A N 1
ATOM 4675 C CA . LEU A 1 596 ? 41.399 -6.498 -39.194 1.00 89.75 596 LEU A CA 1
ATOM 4676 C C . LEU A 1 596 ? 41.836 -7.821 -39.837 1.00 89.75 596 LEU A C 1
ATOM 4678 O O . LEU A 1 596 ? 41.168 -8.299 -40.750 1.00 89.75 596 LEU A O 1
ATOM 4682 N N . ALA A 1 597 ? 42.938 -8.432 -39.388 1.00 87.00 597 ALA A N 1
ATOM 4683 C CA . ALA A 1 597 ? 43.375 -9.728 -39.906 1.00 87.00 597 ALA A CA 1
ATOM 4684 C C . ALA A 1 597 ? 42.364 -10.847 -39.600 1.00 87.00 597 ALA A C 1
ATOM 4686 O O . ALA A 1 597 ? 42.086 -11.669 -40.481 1.00 87.00 597 ALA A O 1
ATOM 4687 N N . ASP A 1 598 ? 41.794 -10.841 -38.395 1.00 87.75 598 ASP A N 1
ATOM 4688 C CA . ASP A 1 598 ? 40.782 -11.800 -37.951 1.00 87.75 598 ASP A CA 1
ATOM 4689 C C . ASP A 1 598 ? 39.472 -11.610 -38.746 1.00 87.75 598 ASP A C 1
ATOM 4691 O O . ASP A 1 598 ? 38.968 -12.566 -39.340 1.00 87.75 598 ASP A O 1
ATOM 4695 N N . HIS A 1 599 ? 38.980 -10.372 -38.895 1.00 86.44 599 HIS A N 1
ATOM 4696 C CA . HIS A 1 599 ? 37.759 -10.078 -39.662 1.00 86.44 599 HIS A CA 1
ATOM 4697 C C . HIS A 1 599 ? 37.897 -10.337 -41.167 1.00 86.44 599 HIS A C 1
ATOM 4699 O O . HIS A 1 599 ? 36.951 -10.831 -41.778 1.00 86.44 599 HIS A O 1
ATOM 4705 N N . VAL A 1 600 ? 39.065 -10.078 -41.768 1.00 87.19 600 VAL A N 1
ATOM 4706 C CA . VAL A 1 600 ? 39.352 -10.479 -43.159 1.00 87.19 600 VAL A CA 1
ATOM 4707 C C . VAL A 1 600 ? 39.347 -11.999 -43.294 1.00 87.19 600 VAL A C 1
ATOM 4709 O O . VAL A 1 600 ? 38.888 -12.519 -44.305 1.00 87.19 600 VAL A O 1
ATOM 4712 N N . SER A 1 601 ? 39.849 -12.724 -42.292 1.00 85.56 601 SER A N 1
ATOM 4713 C CA . SER A 1 601 ? 39.857 -14.189 -42.323 1.00 85.56 601 SER A CA 1
ATOM 4714 C C . SER A 1 601 ? 38.452 -14.779 -42.187 1.00 85.56 601 SER A C 1
ATOM 4716 O O . SER A 1 601 ? 38.183 -15.816 -42.788 1.00 85.56 601 SER A O 1
ATOM 4718 N N . ALA A 1 602 ? 37.571 -14.112 -41.435 1.00 85.56 602 ALA A N 1
ATOM 4719 C CA . ALA A 1 602 ? 36.189 -14.530 -41.215 1.00 85.56 602 ALA A CA 1
ATOM 4720 C C . ALA A 1 602 ? 35.234 -14.149 -42.363 1.00 85.56 602 ALA A C 1
ATOM 4722 O O . ALA A 1 602 ? 34.378 -14.947 -42.734 1.00 85.56 602 ALA A O 1
ATOM 4723 N N . HIS A 1 603 ? 35.368 -12.943 -42.923 1.00 83.94 603 HIS A N 1
ATOM 4724 C CA . HIS A 1 603 ? 34.407 -12.366 -43.874 1.00 83.94 603 HIS A CA 1
ATOM 4725 C C . HIS A 1 603 ? 34.938 -12.226 -45.308 1.00 83.94 603 HIS A C 1
ATOM 4727 O O . HIS A 1 603 ? 34.165 -11.945 -46.221 1.00 83.94 603 HIS A O 1
ATOM 4733 N N . GLY A 1 604 ? 36.241 -12.414 -45.526 1.00 84.00 604 GLY A N 1
ATOM 4734 C CA . GLY A 1 604 ? 36.838 -12.433 -46.858 1.00 84.00 604 GLY A CA 1
ATOM 4735 C C . GLY A 1 604 ? 36.699 -11.118 -47.635 1.00 84.00 604 GLY A C 1
ATOM 4736 O O . GLY A 1 604 ? 36.908 -10.025 -47.098 1.00 84.00 604 GLY A O 1
ATOM 4737 N N . ALA A 1 605 ? 36.384 -11.242 -48.927 1.00 81.50 605 ALA A N 1
ATOM 4738 C CA . ALA A 1 605 ? 36.318 -10.137 -49.886 1.00 81.50 605 ALA A CA 1
ATOM 4739 C C . ALA A 1 605 ? 35.292 -9.042 -49.527 1.00 81.50 605 ALA A C 1
ATOM 4741 O O . ALA A 1 605 ? 35.607 -7.863 -49.673 1.00 81.50 605 ALA A O 1
ATOM 4742 N N . ASP A 1 606 ? 34.121 -9.395 -48.985 1.00 84.81 606 ASP A N 1
ATOM 4743 C CA . ASP A 1 606 ? 33.053 -8.428 -48.661 1.00 84.81 606 ASP A CA 1
ATOM 4744 C C . ASP A 1 606 ? 33.499 -7.397 -47.610 1.00 84.81 606 ASP A C 1
ATOM 4746 O O . ASP A 1 606 ? 33.188 -6.202 -47.679 1.00 84.81 606 ASP A O 1
ATOM 4750 N N . PHE A 1 607 ? 34.284 -7.852 -46.631 1.00 88.19 607 PHE A N 1
ATOM 4751 C CA . PHE A 1 607 ? 34.865 -6.974 -45.621 1.00 88.19 607 PHE A CA 1
ATOM 4752 C C . PHE A 1 607 ? 35.979 -6.100 -46.204 1.00 88.19 607 PHE A C 1
ATOM 4754 O O . PHE A 1 607 ? 36.052 -4.915 -45.889 1.00 88.19 607 PHE A O 1
ATOM 4761 N N . LEU A 1 608 ? 36.814 -6.641 -47.099 1.00 86.88 608 LEU A N 1
ATOM 4762 C CA . LEU A 1 608 ? 37.857 -5.868 -47.786 1.00 86.88 608 LEU A CA 1
ATOM 4763 C C . LEU A 1 608 ? 37.260 -4.747 -48.647 1.00 86.88 608 LEU A C 1
ATOM 4765 O O . LEU A 1 608 ? 37.735 -3.614 -48.574 1.00 86.88 608 LEU A O 1
ATOM 4769 N N . HIS A 1 609 ? 36.191 -5.032 -49.391 1.00 88.44 609 HIS A N 1
ATOM 4770 C CA . HIS A 1 609 ? 35.446 -4.023 -50.143 1.00 88.44 609 HIS A CA 1
ATOM 4771 C C . HIS A 1 609 ? 34.891 -2.925 -49.218 1.00 88.44 609 HIS A C 1
ATOM 4773 O O . HIS A 1 609 ? 35.019 -1.728 -49.494 1.00 88.44 609 HIS A O 1
ATOM 4779 N N . SER A 1 610 ? 34.345 -3.322 -48.064 1.00 88.88 610 SER A N 1
ATOM 4780 C CA . SER A 1 610 ? 33.852 -2.386 -47.045 1.00 88.88 610 SER A CA 1
ATOM 4781 C C . SER A 1 610 ? 34.966 -1.497 -46.477 1.00 88.88 610 SER A C 1
ATOM 4783 O O . SER A 1 610 ? 34.744 -0.309 -46.263 1.00 88.88 610 SER A O 1
ATOM 4785 N N . VAL A 1 611 ? 36.179 -2.033 -46.284 1.00 90.56 611 VAL A N 1
ATOM 4786 C CA . VAL A 1 611 ? 37.362 -1.259 -45.859 1.00 90.56 611 VAL A CA 1
ATOM 4787 C C . VAL A 1 611 ? 37.763 -0.222 -46.911 1.00 90.56 611 VAL A C 1
ATOM 4789 O O . VAL A 1 611 ? 38.083 0.911 -46.550 1.00 90.56 611 VAL A O 1
ATOM 4792 N N . ILE A 1 612 ? 37.745 -0.579 -48.200 1.00 89.12 612 ILE A N 1
ATOM 4793 C CA . ILE A 1 612 ? 38.080 0.359 -49.285 1.00 89.12 612 ILE A CA 1
ATOM 4794 C C . ILE A 1 612 ? 37.051 1.492 -49.331 1.00 89.12 612 ILE A C 1
ATOM 4796 O O . ILE A 1 612 ? 37.429 2.660 -49.295 1.00 89.12 612 ILE A O 1
ATOM 4800 N N . THR A 1 613 ? 35.762 1.146 -49.316 1.00 90.50 613 THR A N 1
ATOM 4801 C CA . THR A 1 613 ? 34.656 2.117 -49.316 1.00 90.50 613 THR A CA 1
ATOM 4802 C C . THR A 1 613 ? 34.696 3.032 -48.091 1.00 90.50 613 THR A C 1
ATOM 4804 O O . THR A 1 613 ? 34.476 4.236 -48.194 1.00 90.50 613 THR A O 1
ATOM 4807 N N . PHE A 1 614 ? 35.033 2.482 -46.923 1.00 91.25 614 PHE A N 1
ATOM 4808 C CA . PHE A 1 614 ? 35.220 3.255 -45.700 1.00 91.25 614 PHE A CA 1
ATOM 4809 C C . PHE A 1 614 ? 36.353 4.282 -45.825 1.00 91.25 614 PHE A C 1
ATOM 4811 O O . PHE A 1 614 ? 36.169 5.446 -45.468 1.00 91.25 614 PHE A O 1
ATOM 4818 N N . LEU A 1 615 ? 37.520 3.872 -46.337 1.00 89.94 615 LEU A N 1
ATOM 4819 C CA . LEU A 1 615 ? 38.642 4.787 -46.544 1.00 89.94 615 LEU A CA 1
ATOM 4820 C C . LEU A 1 615 ? 38.295 5.880 -47.557 1.00 89.94 615 LEU A C 1
ATOM 4822 O O . LEU A 1 615 ? 38.614 7.036 -47.294 1.00 89.94 615 LEU A O 1
ATOM 4826 N N . ASP A 1 616 ? 37.625 5.539 -48.659 1.00 90.19 616 ASP A N 1
ATOM 4827 C CA . ASP A 1 616 ? 37.176 6.519 -49.652 1.00 90.19 616 ASP A CA 1
ATOM 4828 C C . ASP A 1 616 ? 36.271 7.582 -49.022 1.00 90.19 616 ASP A C 1
ATOM 4830 O O . ASP A 1 616 ? 36.587 8.772 -49.041 1.00 90.19 616 ASP A O 1
ATOM 4834 N N . MET A 1 617 ? 35.217 7.138 -48.327 1.00 88.75 617 MET A N 1
ATOM 4835 C CA . MET A 1 617 ? 34.292 8.018 -47.612 1.00 88.75 617 MET A CA 1
ATOM 4836 C C . MET A 1 617 ? 35.029 8.950 -46.638 1.00 88.75 617 MET A C 1
ATOM 4838 O O . MET A 1 617 ? 34.700 10.133 -46.526 1.00 88.75 617 MET A O 1
ATOM 4842 N N . LYS A 1 618 ? 36.039 8.449 -45.918 1.00 88.62 618 LYS A N 1
ATOM 4843 C CA . LYS A 1 618 ? 36.829 9.259 -44.976 1.00 88.62 618 LYS A CA 1
ATOM 4844 C C . LYS A 1 618 ? 37.735 10.263 -45.681 1.00 88.62 618 LYS A C 1
ATOM 4846 O O . LYS A 1 618 ? 37.826 11.405 -45.230 1.00 88.62 618 LYS A O 1
ATOM 4851 N N . MET A 1 619 ? 38.381 9.858 -46.771 1.00 87.44 619 MET A N 1
ATOM 4852 C CA . MET A 1 619 ? 39.255 10.729 -47.553 1.00 87.44 619 MET A CA 1
ATOM 4853 C C . MET A 1 619 ? 38.461 11.839 -48.248 1.00 87.44 619 MET A C 1
ATOM 4855 O O . MET A 1 619 ? 38.859 13.000 -48.184 1.00 87.44 619 MET A O 1
ATOM 4859 N N . GLU A 1 620 ? 37.319 11.525 -48.855 1.00 85.38 620 GLU A N 1
ATOM 4860 C CA . GLU A 1 620 ? 36.490 12.523 -49.534 1.00 85.38 620 GLU A CA 1
ATOM 4861 C C . GLU A 1 620 ? 35.923 13.555 -48.543 1.00 85.38 620 GLU A C 1
ATOM 4863 O O . GLU A 1 620 ? 36.023 14.756 -48.792 1.00 85.38 620 GLU A O 1
ATOM 4868 N N . ASN A 1 621 ? 35.459 13.130 -47.361 1.00 84.38 621 ASN A N 1
ATOM 4869 C CA . ASN A 1 621 ? 35.031 14.060 -46.305 1.00 84.38 621 ASN A CA 1
ATOM 4870 C C . ASN A 1 621 ? 36.175 14.978 -45.822 1.00 84.38 621 ASN A C 1
ATOM 4872 O O . ASN A 1 621 ? 35.987 16.183 -45.631 1.00 84.38 621 ASN A O 1
ATOM 4876 N N . GLU A 1 622 ? 37.384 14.440 -45.635 1.00 83.62 622 GLU A N 1
ATOM 4877 C CA . GLU A 1 622 ? 38.542 15.235 -45.208 1.00 83.62 622 GLU A CA 1
ATOM 4878 C C . GLU A 1 622 ? 38.998 16.217 -46.298 1.00 83.62 622 GLU A C 1
ATOM 4880 O O . GLU A 1 622 ? 39.371 17.357 -46.009 1.00 83.62 622 GLU A O 1
ATOM 4885 N N . LYS A 1 623 ? 38.916 15.806 -47.563 1.00 81.50 623 LYS A N 1
ATOM 4886 C CA . LYS A 1 623 ? 39.172 16.656 -48.725 1.00 81.50 623 LYS A CA 1
ATOM 4887 C C . LYS A 1 623 ? 38.154 17.793 -48.819 1.00 81.50 623 LYS A C 1
ATOM 4889 O O . LYS A 1 623 ? 38.564 18.941 -48.979 1.00 81.50 623 LYS A O 1
ATOM 4894 N N . GLN A 1 624 ? 36.863 17.508 -48.656 1.00 80.25 624 GLN A N 1
ATOM 4895 C CA . GLN A 1 624 ? 35.802 18.522 -48.637 1.00 80.25 624 GLN A CA 1
ATOM 4896 C C . GLN A 1 624 ? 36.005 19.529 -47.501 1.00 80.25 624 GLN A C 1
ATOM 4898 O O . GLN A 1 624 ? 35.927 20.733 -47.736 1.00 80.25 624 GLN A O 1
ATOM 4903 N N . THR A 1 625 ? 36.393 19.068 -46.311 1.00 77.50 625 THR A N 1
ATOM 4904 C CA . THR A 1 625 ? 36.700 19.947 -45.167 1.00 77.50 625 THR A CA 1
ATOM 4905 C C . THR A 1 625 ? 37.901 20.871 -45.444 1.00 77.50 625 THR A C 1
ATOM 4907 O O . THR A 1 625 ? 37.943 22.004 -44.972 1.00 77.50 625 THR A O 1
ATOM 4910 N N . ARG A 1 626 ? 38.903 20.408 -46.210 1.00 75.38 626 ARG A N 1
ATOM 4911 C CA . ARG A 1 626 ? 40.150 21.154 -46.483 1.00 75.38 626 ARG A CA 1
ATOM 4912 C C . ARG A 1 626 ? 40.100 22.059 -47.721 1.00 75.38 626 ARG A C 1
ATOM 4914 O O . ARG A 1 626 ? 40.904 22.984 -47.799 1.00 75.38 626 ARG A O 1
ATOM 4921 N N . ILE A 1 627 ? 39.243 21.757 -48.699 1.00 70.88 627 ILE A N 1
ATOM 4922 C CA . ILE A 1 627 ? 39.226 22.408 -50.024 1.00 70.88 627 ILE A CA 1
ATOM 4923 C C . ILE A 1 627 ? 38.018 23.341 -50.207 1.00 70.88 627 ILE A C 1
ATOM 4925 O O . ILE A 1 627 ? 38.101 24.272 -51.007 1.00 70.88 627 ILE A O 1
ATOM 4929 N N . SER A 1 628 ? 36.912 23.124 -49.490 1.00 63.25 628 SER A N 1
ATOM 4930 C CA . SER A 1 628 ? 35.696 23.933 -49.655 1.00 63.25 628 SER A CA 1
ATOM 4931 C C . SER A 1 628 ? 35.869 25.353 -49.107 1.00 63.25 628 SER A C 1
ATOM 4933 O O . SER A 1 628 ? 36.379 25.539 -48.003 1.00 63.25 628 SER A O 1
ATOM 4935 N N . ASP A 1 629 ? 35.406 26.343 -49.874 1.00 55.53 629 ASP A N 1
ATOM 4936 C CA . ASP A 1 629 ? 35.314 27.750 -49.474 1.00 55.53 629 ASP A CA 1
ATOM 4937 C C . ASP A 1 629 ? 33.844 28.201 -49.630 1.00 55.53 629 ASP A C 1
ATOM 4939 O O . ASP A 1 629 ? 33.344 28.235 -50.761 1.00 55.53 629 ASP A O 1
ATOM 4943 N N . PRO A 1 630 ? 33.098 28.480 -48.541 1.00 62.06 630 PRO A N 1
ATOM 4944 C CA . PRO A 1 630 ? 33.535 28.541 -47.142 1.00 62.06 630 PRO A CA 1
ATOM 4945 C C . PRO A 1 630 ? 33.843 27.161 -46.532 1.00 62.06 630 PRO A C 1
ATOM 4947 O O . PRO A 1 630 ? 33.342 26.137 -46.999 1.00 62.06 630 PRO A O 1
ATOM 4950 N N . VAL A 1 631 ? 34.651 27.157 -45.463 1.00 65.19 631 VAL A N 1
ATOM 4951 C CA . VAL A 1 631 ? 35.027 25.953 -44.699 1.00 65.19 631 VAL A CA 1
ATOM 4952 C C . VAL A 1 631 ? 33.762 25.233 -44.231 1.00 65.19 631 VAL A C 1
ATOM 4954 O O . VAL A 1 631 ? 32.992 25.780 -43.443 1.00 65.19 631 VAL A O 1
ATOM 4957 N N . GLN A 1 632 ? 33.541 24.021 -44.736 1.00 69.94 632 GLN A N 1
ATOM 4958 C CA . GLN A 1 632 ? 32.468 23.149 -44.266 1.00 69.94 632 GLN A CA 1
ATOM 4959 C C . GLN A 1 632 ? 32.906 22.425 -42.991 1.00 69.94 632 GLN A C 1
ATOM 4961 O O . GLN A 1 632 ? 34.061 22.010 -42.875 1.00 69.94 632 GLN A O 1
ATOM 4966 N N . ASP A 1 633 ? 31.981 22.264 -42.045 1.00 71.81 633 ASP A N 1
ATOM 4967 C CA . ASP A 1 633 ? 32.228 21.496 -40.827 1.00 71.81 633 ASP A CA 1
ATOM 4968 C C . ASP A 1 633 ? 32.424 20.008 -41.149 1.00 71.81 633 ASP A C 1
ATOM 4970 O O . ASP A 1 633 ? 31.774 19.445 -42.033 1.00 71.81 633 ASP A O 1
ATOM 4974 N N . ALA A 1 634 ? 33.324 19.358 -40.411 1.00 75.75 634 ALA A N 1
ATOM 4975 C CA . ALA A 1 634 ? 33.597 17.939 -40.589 1.00 75.75 634 ALA A CA 1
ATOM 4976 C C . ALA A 1 634 ? 32.358 17.103 -40.232 1.00 75.75 634 ALA A C 1
ATOM 4978 O O . ALA A 1 634 ? 31.878 17.132 -39.103 1.00 75.75 634 ALA A O 1
ATOM 4979 N N . THR A 1 635 ? 31.881 16.304 -41.181 1.00 76.19 635 THR A N 1
ATOM 4980 C CA . THR A 1 635 ? 30.709 15.425 -41.029 1.00 76.19 635 THR A CA 1
ATOM 4981 C C . THR A 1 635 ? 31.039 14.105 -40.329 1.00 76.19 635 THR A C 1
ATOM 4983 O O . THR A 1 635 ? 30.150 13.424 -39.823 1.00 76.19 635 THR A O 1
ATOM 4986 N N . THR A 1 636 ? 32.320 13.722 -40.285 1.00 81.94 636 THR A N 1
ATOM 4987 C CA . THR A 1 636 ? 32.791 12.489 -39.644 1.00 81.94 636 THR A CA 1
ATOM 4988 C C . THR A 1 636 ? 34.157 12.688 -38.980 1.00 81.94 636 THR A C 1
ATOM 4990 O O . THR A 1 636 ? 34.885 13.635 -39.283 1.00 81.94 636 THR A O 1
ATOM 4993 N N . MET A 1 637 ? 34.536 11.783 -38.071 1.00 82.38 637 MET A N 1
ATOM 4994 C CA . MET A 1 637 ? 35.850 11.836 -37.425 1.00 82.38 637 MET A CA 1
ATOM 4995 C C . MET A 1 637 ? 36.996 11.612 -38.425 1.00 82.38 637 MET A C 1
ATOM 4997 O O . MET A 1 637 ? 36.978 10.643 -39.187 1.00 82.38 637 MET A O 1
ATOM 5001 N N . THR A 1 638 ? 38.039 12.446 -38.341 1.00 83.75 638 THR A N 1
ATOM 5002 C CA . THR A 1 638 ? 39.280 12.284 -39.110 1.00 83.75 638 THR A CA 1
ATOM 5003 C C . THR A 1 638 ? 40.109 11.096 -38.619 1.00 83.75 638 THR A C 1
ATOM 5005 O O . THR A 1 638 ? 40.258 10.849 -37.415 1.00 83.75 638 THR A O 1
ATOM 5008 N N . LEU A 1 639 ? 40.679 10.349 -39.565 1.00 85.19 639 LEU A N 1
ATOM 5009 C CA . LEU A 1 639 ? 41.537 9.207 -39.267 1.00 85.19 639 LEU A CA 1
ATOM 5010 C C . LEU A 1 639 ? 42.973 9.666 -38.973 1.00 85.19 639 LEU A C 1
ATOM 5012 O O . LEU A 1 639 ? 43.528 10.517 -39.664 1.00 85.19 639 LEU A O 1
ATOM 5016 N N . ASN A 1 640 ? 43.609 9.074 -37.958 1.00 84.50 640 ASN A N 1
ATOM 5017 C CA . ASN A 1 640 ? 45.029 9.307 -37.676 1.00 84.50 640 ASN A CA 1
ATOM 5018 C C . ASN A 1 640 ? 45.887 8.660 -38.789 1.00 84.50 640 ASN A C 1
ATOM 5020 O O . ASN A 1 640 ? 45.628 7.504 -39.142 1.00 84.50 640 ASN A O 1
ATOM 5024 N N . PRO A 1 641 ? 46.945 9.326 -39.299 1.00 83.50 641 PRO A N 1
ATOM 5025 C CA . PRO A 1 641 ? 47.899 8.731 -40.238 1.00 83.50 641 PRO A CA 1
ATOM 5026 C C . PRO A 1 641 ? 48.402 7.324 -39.863 1.00 83.50 641 PRO A C 1
ATOM 5028 O O . PRO A 1 641 ? 48.580 6.472 -40.734 1.00 83.50 641 PRO A O 1
ATOM 5031 N N . GLN A 1 642 ? 48.596 7.035 -38.573 1.00 84.00 642 GLN A N 1
ATOM 5032 C CA . GLN A 1 642 ? 48.986 5.690 -38.126 1.00 84.00 642 GLN A CA 1
ATOM 5033 C C . GLN A 1 642 ? 47.900 4.641 -38.411 1.00 84.00 642 GLN A C 1
ATOM 5035 O O . GLN A 1 642 ? 48.196 3.586 -38.967 1.00 84.00 642 GLN A O 1
ATOM 5040 N N . THR A 1 643 ? 46.638 4.953 -38.111 1.00 87.88 643 THR A N 1
ATOM 5041 C CA . THR A 1 643 ? 45.479 4.094 -38.388 1.00 87.88 643 THR A CA 1
ATOM 5042 C C . THR A 1 643 ? 45.329 3.842 -39.893 1.00 87.88 643 THR A C 1
ATOM 5044 O O . THR A 1 643 ? 45.178 2.697 -40.313 1.00 87.88 643 THR A O 1
ATOM 5047 N N . ILE A 1 644 ? 45.466 4.888 -40.721 1.00 87.06 644 ILE A N 1
ATOM 5048 C CA . ILE A 1 644 ? 45.428 4.773 -42.193 1.00 87.06 644 ILE A CA 1
ATOM 5049 C C . ILE A 1 644 ? 46.537 3.835 -42.691 1.00 87.06 644 ILE A C 1
ATOM 5051 O O . ILE A 1 644 ? 46.303 2.995 -43.559 1.00 87.06 644 ILE A O 1
ATOM 5055 N N . THR A 1 645 ? 47.739 3.928 -42.114 1.00 86.69 645 THR A N 1
ATOM 5056 C CA . THR A 1 645 ? 48.870 3.056 -42.473 1.00 86.69 645 THR A CA 1
ATOM 5057 C C . THR A 1 645 ? 48.553 1.578 -42.222 1.00 86.69 645 THR A C 1
ATOM 5059 O O . THR A 1 645 ? 48.906 0.735 -43.047 1.00 86.69 645 THR A O 1
ATOM 5062 N N . ILE A 1 646 ? 47.875 1.256 -41.115 1.00 87.12 646 ILE A N 1
ATOM 5063 C CA . ILE A 1 646 ? 47.472 -0.118 -40.773 1.00 87.12 646 ILE A CA 1
ATOM 5064 C C . ILE A 1 646 ? 46.462 -0.655 -41.797 1.00 87.12 646 ILE A C 1
ATOM 5066 O O . ILE A 1 646 ? 46.669 -1.736 -42.353 1.00 87.12 646 ILE A O 1
ATOM 5070 N N . PHE A 1 647 ? 45.429 0.127 -42.130 1.00 89.94 647 PHE A N 1
ATOM 5071 C CA . PHE A 1 647 ? 44.462 -0.243 -43.169 1.00 89.94 647 PHE A CA 1
ATOM 5072 C C . PHE A 1 647 ? 45.137 -0.484 -44.529 1.00 89.94 647 PHE A C 1
ATOM 5074 O O . PHE A 1 647 ? 44.951 -1.539 -45.141 1.00 89.94 647 PHE A O 1
ATOM 5081 N N . LEU A 1 648 ? 45.991 0.446 -44.978 1.00 86.00 648 LEU A N 1
ATOM 5082 C CA . LEU A 1 648 ? 46.722 0.316 -46.244 1.00 86.00 648 LEU A CA 1
ATOM 5083 C C . LEU A 1 648 ? 47.673 -0.887 -46.249 1.00 86.00 648 LEU A C 1
ATOM 5085 O O . LEU A 1 648 ? 47.829 -1.542 -47.280 1.00 86.00 648 LEU A O 1
ATOM 5089 N N . ARG A 1 649 ? 48.304 -1.212 -45.113 1.00 85.81 649 ARG A N 1
ATOM 5090 C CA . ARG A 1 649 ? 49.172 -2.390 -44.976 1.00 85.81 649 ARG A CA 1
ATOM 5091 C C . ARG A 1 649 ? 48.390 -3.680 -45.208 1.00 85.81 649 ARG A C 1
ATOM 5093 O O . ARG A 1 649 ? 48.885 -4.556 -45.915 1.00 85.81 649 ARG A O 1
ATOM 5100 N N . ILE A 1 650 ? 47.190 -3.797 -44.645 1.00 85.12 650 ILE A N 1
ATOM 5101 C CA . ILE A 1 650 ? 46.356 -4.996 -44.784 1.00 85.12 650 ILE A CA 1
ATOM 5102 C C . ILE A 1 650 ? 45.851 -5.149 -46.215 1.00 85.12 650 ILE A C 1
ATOM 5104 O O . ILE A 1 650 ? 46.018 -6.225 -46.792 1.00 85.12 650 ILE A O 1
ATOM 5108 N N . LEU A 1 651 ? 45.355 -4.069 -46.824 1.00 83.81 651 LEU A N 1
ATOM 5109 C CA . LEU A 1 651 ? 44.973 -4.063 -48.239 1.00 83.81 651 LEU A CA 1
ATOM 5110 C C . LEU A 1 651 ? 46.161 -4.450 -49.137 1.00 83.81 651 LEU A C 1
ATOM 5112 O O . LEU A 1 651 ? 46.043 -5.334 -49.985 1.00 83.81 651 LEU A O 1
ATOM 5116 N N . ARG A 1 652 ? 47.351 -3.884 -48.885 1.00 79.31 652 ARG A N 1
ATOM 5117 C CA . ARG A 1 652 ? 48.590 -4.203 -49.616 1.00 79.31 652 ARG A CA 1
ATOM 5118 C C . ARG A 1 652 ? 48.993 -5.670 -49.482 1.00 79.31 652 ARG A C 1
ATOM 5120 O O . ARG A 1 652 ? 49.379 -6.281 -50.475 1.00 79.31 652 ARG A O 1
ATOM 5127 N N . ASN A 1 653 ? 48.936 -6.234 -48.277 1.00 77.88 653 ASN A N 1
ATOM 5128 C CA . ASN A 1 653 ? 49.332 -7.621 -48.031 1.00 77.88 653 ASN A CA 1
ATOM 5129 C C . ASN A 1 653 ? 48.434 -8.611 -48.794 1.00 77.88 653 ASN A C 1
ATOM 5131 O O . ASN A 1 653 ? 48.921 -9.638 -49.264 1.00 77.88 653 ASN A O 1
ATOM 5135 N N . ARG A 1 654 ? 47.148 -8.286 -48.974 1.00 71.88 654 ARG A N 1
ATOM 5136 C CA . ARG A 1 654 ? 46.197 -9.110 -49.740 1.00 71.88 654 ARG A CA 1
ATOM 5137 C C . ARG A 1 654 ? 46.276 -8.856 -51.252 1.00 71.88 654 ARG A C 1
ATOM 5139 O O . ARG A 1 654 ? 46.211 -9.812 -52.018 1.00 71.88 654 ARG A O 1
ATOM 5146 N N . TYR A 1 655 ? 46.566 -7.621 -51.668 1.00 65.12 655 TYR A N 1
ATOM 5147 C CA . TYR A 1 655 ? 46.884 -7.246 -53.055 1.00 65.12 655 TYR A CA 1
ATOM 5148 C C . TYR A 1 655 ? 48.162 -7.934 -53.585 1.00 65.12 655 TYR A C 1
ATOM 5150 O O . TYR A 1 655 ? 48.161 -8.535 -54.658 1.00 65.12 655 TYR A O 1
ATOM 5158 N N . PHE A 1 656 ? 49.270 -7.913 -52.830 1.00 58.28 656 PHE A N 1
ATOM 5159 C CA . PHE A 1 656 ? 50.532 -8.540 -53.263 1.00 58.28 656 PHE A CA 1
ATOM 5160 C C . PHE A 1 656 ? 50.476 -10.071 -53.248 1.00 58.28 656 PHE A C 1
ATOM 5162 O O . PHE A 1 656 ? 51.159 -10.708 -54.052 1.00 58.28 656 PHE A O 1
ATOM 5169 N N . SER A 1 657 ? 49.661 -10.662 -52.368 1.00 53.69 657 SER A N 1
ATOM 5170 C CA . SER A 1 657 ? 49.397 -12.105 -52.381 1.00 53.69 657 SER A CA 1
ATOM 5171 C C . SER A 1 657 ? 48.670 -12.540 -53.659 1.00 53.69 657 SER A C 1
ATOM 5173 O O . SER A 1 657 ? 48.948 -13.627 -54.158 1.00 53.69 657 SER A O 1
ATOM 5175 N N . PHE A 1 658 ? 47.798 -11.692 -54.222 1.00 50.00 658 PHE A N 1
ATOM 5176 C CA . PHE A 1 658 ? 47.158 -11.922 -55.522 1.00 50.00 658 PHE A CA 1
ATOM 5177 C C . PHE A 1 658 ? 48.165 -11.799 -56.679 1.00 50.00 658 PHE A C 1
ATOM 5179 O O . PHE A 1 658 ? 48.304 -12.718 -57.481 1.00 50.00 658 PHE A O 1
ATOM 5186 N N . SER A 1 659 ? 48.964 -10.722 -56.708 1.00 48.97 659 SER A N 1
ATOM 5187 C CA . SER A 1 659 ? 49.952 -10.478 -57.777 1.00 48.97 659 SER A CA 1
ATOM 5188 C C . SER A 1 659 ? 51.089 -11.519 -57.826 1.00 48.97 659 SER A C 1
ATOM 5190 O O . SER A 1 659 ? 51.599 -11.827 -58.901 1.00 48.97 659 SER A O 1
ATOM 5192 N N . ARG A 1 660 ? 51.463 -12.121 -56.684 1.00 48.06 660 ARG A N 1
ATOM 5193 C CA . ARG A 1 660 ? 52.438 -13.232 -56.616 1.00 48.06 660 ARG A CA 1
ATOM 5194 C C . ARG A 1 660 ? 51.832 -14.624 -56.836 1.00 48.06 660 ARG A C 1
ATOM 5196 O O . ARG A 1 660 ? 52.579 -15.557 -57.114 1.00 48.06 660 ARG A O 1
ATOM 5203 N N . GLY A 1 661 ? 50.508 -14.773 -56.759 1.00 45.31 661 GLY A N 1
ATOM 5204 C CA . GLY A 1 661 ? 49.800 -16.038 -57.001 1.00 45.31 661 GLY A CA 1
ATOM 5205 C C . GLY A 1 661 ? 49.818 -16.509 -58.462 1.00 45.31 661 GLY A C 1
ATOM 5206 O O . GLY A 1 661 ? 49.474 -17.656 -58.733 1.00 45.31 661 GLY A O 1
ATOM 5207 N N . ALA A 1 662 ? 50.269 -15.665 -59.396 1.00 45.06 662 ALA A N 1
ATOM 5208 C CA . ALA A 1 662 ? 50.402 -16.005 -60.812 1.00 45.06 662 ALA A CA 1
ATOM 5209 C C . ALA A 1 662 ? 51.697 -16.773 -61.164 1.00 45.06 662 ALA A C 1
ATOM 5211 O O . ALA A 1 662 ? 51.824 -17.249 -62.293 1.00 45.06 662 ALA A O 1
ATOM 5212 N N . THR A 1 663 ? 52.644 -16.953 -60.228 1.00 39.47 663 THR A N 1
ATOM 5213 C CA . THR A 1 663 ? 53.920 -17.626 -60.535 1.00 39.47 663 THR A CA 1
ATOM 5214 C C . THR A 1 663 ? 54.414 -18.513 -59.382 1.00 39.47 663 THR A C 1
ATOM 5216 O O . THR A 1 663 ? 55.084 -18.052 -58.471 1.00 39.47 663 THR A O 1
ATOM 5219 N N . PHE A 1 664 ? 54.095 -19.810 -59.472 1.00 39.06 664 PHE A N 1
ATOM 5220 C CA . PHE A 1 664 ? 54.794 -20.970 -58.883 1.00 39.06 664 PHE A CA 1
ATOM 5221 C C . PHE A 1 664 ? 55.153 -20.965 -57.367 1.00 39.06 664 PHE A C 1
ATOM 5223 O O . PHE A 1 664 ? 56.146 -20.396 -56.934 1.00 39.06 664 PHE A O 1
ATOM 5230 N N . VAL A 1 665 ? 54.418 -21.807 -56.619 1.00 41.34 665 VAL A N 1
ATOM 5231 C CA . VAL A 1 665 ? 54.803 -22.546 -55.389 1.00 41.34 665 VAL A CA 1
ATOM 5232 C C . VAL A 1 665 ? 55.045 -21.738 -54.104 1.00 41.34 665 VAL A C 1
ATOM 5234 O O . VAL A 1 665 ? 56.137 -21.248 -53.854 1.00 41.34 665 VAL A O 1
ATOM 5237 N N . THR A 1 666 ? 54.077 -21.787 -53.178 1.00 33.91 666 THR A N 1
ATOM 5238 C CA . THR A 1 666 ? 54.264 -22.352 -51.821 1.00 33.91 666 THR A CA 1
ATOM 5239 C C . THR A 1 666 ? 52.892 -22.748 -51.260 1.00 33.91 666 THR A C 1
ATOM 5241 O O . THR A 1 666 ? 52.009 -21.913 -51.088 1.00 33.91 666 THR A O 1
ATOM 5244 N N . TYR A 1 667 ? 52.716 -24.041 -50.991 1.00 38.66 667 TYR A N 1
ATOM 5245 C CA . TYR A 1 667 ? 51.588 -24.608 -50.255 1.00 38.66 667 TYR A CA 1
ATOM 5246 C C . TYR A 1 667 ? 51.628 -24.142 -48.791 1.00 38.66 667 TYR A C 1
ATOM 5248 O O . TYR A 1 667 ? 52.232 -24.794 -47.948 1.00 38.66 667 TYR A O 1
ATOM 5256 N N . ILE A 1 668 ? 50.963 -23.030 -48.485 1.00 43.62 668 ILE A N 1
ATOM 5257 C CA . ILE A 1 668 ? 50.220 -22.870 -47.230 1.00 43.62 668 ILE A CA 1
ATOM 5258 C C . ILE A 1 668 ? 48.899 -22.222 -47.643 1.00 43.62 668 ILE A C 1
ATOM 5260 O O . ILE A 1 668 ? 48.857 -21.051 -48.010 1.00 43.62 668 ILE A O 1
ATOM 5264 N N . ALA A 1 669 ? 47.849 -23.037 -47.721 1.00 41.41 669 ALA A N 1
ATOM 5265 C CA . ALA A 1 669 ? 46.551 -22.655 -48.254 1.00 41.41 669 ALA A CA 1
ATOM 5266 C C . ALA A 1 669 ? 45.926 -21.520 -47.425 1.00 41.41 669 ALA A C 1
ATOM 5268 O O . ALA A 1 669 ? 45.398 -21.756 -46.342 1.00 41.41 669 ALA A O 1
ATOM 5269 N N . LEU A 1 670 ? 45.958 -20.293 -47.946 1.00 45.81 670 LEU A N 1
ATOM 5270 C CA . LEU A 1 670 ? 44.937 -19.303 -47.618 1.00 45.81 670 LEU A CA 1
ATOM 5271 C C . LEU A 1 670 ? 43.739 -19.584 -48.539 1.00 45.81 670 LEU A C 1
ATOM 5273 O O . LEU A 1 670 ? 43.940 -19.687 -49.752 1.00 45.81 670 LEU A O 1
ATOM 5277 N N . PRO A 1 671 ? 42.518 -19.756 -48.005 1.00 48.19 671 PRO A N 1
ATOM 5278 C CA . PRO A 1 671 ? 41.343 -20.020 -48.827 1.00 48.19 671 PRO A CA 1
ATOM 5279 C C . PRO A 1 671 ? 41.100 -18.859 -49.805 1.00 48.19 671 PRO A C 1
ATOM 5281 O O . PRO A 1 671 ? 41.247 -17.688 -49.449 1.00 48.19 671 PRO A O 1
ATOM 5284 N N . SER A 1 672 ? 40.730 -19.186 -51.049 1.00 50.22 672 SER A N 1
ATOM 5285 C CA . SER A 1 672 ? 40.526 -18.240 -52.163 1.00 50.22 672 SER A CA 1
ATOM 5286 C C . SER A 1 672 ? 39.495 -17.134 -51.881 1.00 50.22 672 SER A C 1
ATOM 5288 O O . SER A 1 672 ? 39.463 -16.144 -52.601 1.00 50.22 672 SER A O 1
ATOM 5290 N N . SER A 1 673 ? 38.692 -17.274 -50.823 1.00 51.72 673 SER A N 1
ATOM 5291 C CA . SER A 1 673 ? 37.716 -16.297 -50.323 1.00 51.72 673 SER A CA 1
ATOM 5292 C C . SER A 1 673 ? 38.332 -15.045 -49.679 1.00 51.72 673 SER A C 1
ATOM 5294 O O . SER A 1 673 ? 37.624 -14.063 -49.477 1.00 51.72 673 SER A O 1
ATOM 5296 N N . ASN A 1 674 ? 39.633 -15.058 -49.357 1.00 57.44 674 ASN A N 1
ATOM 5297 C CA . ASN A 1 674 ? 40.313 -13.977 -48.621 1.00 57.44 674 ASN A CA 1
ATOM 5298 C C . ASN A 1 674 ? 41.156 -13.054 -49.528 1.00 57.44 674 ASN A C 1
ATOM 5300 O O . ASN A 1 674 ? 42.045 -12.340 -49.049 1.00 57.44 674 ASN A O 1
ATOM 5304 N N . LEU A 1 675 ? 40.914 -13.108 -50.840 1.00 65.19 675 LEU A N 1
ATOM 5305 C CA . LEU A 1 675 ? 41.555 -12.277 -51.862 1.00 65.19 675 LEU A CA 1
ATOM 5306 C C . LEU A 1 675 ? 40.617 -11.128 -52.269 1.00 65.19 675 LEU A C 1
ATOM 5308 O O . LEU A 1 675 ? 39.399 -11.284 -52.243 1.00 65.19 675 LEU A O 1
ATOM 5312 N N . LEU A 1 676 ? 41.189 -9.976 -52.634 1.00 65.62 676 LEU A N 1
ATOM 5313 C CA . LEU A 1 676 ? 40.439 -8.847 -53.202 1.00 65.62 676 LEU A CA 1
ATOM 5314 C C . LEU A 1 676 ? 39.783 -9.265 -54.525 1.00 65.62 676 LEU A C 1
ATOM 5316 O O . LEU A 1 676 ? 40.412 -9.966 -55.321 1.00 65.62 676 LEU A O 1
ATOM 5320 N N . HIS A 1 677 ? 38.551 -8.816 -54.768 1.00 70.00 677 HIS A N 1
ATOM 5321 C CA . HIS A 1 677 ? 37.896 -9.003 -56.060 1.00 70.00 677 HIS A CA 1
ATOM 5322 C C . HIS A 1 677 ? 38.622 -8.191 -57.142 1.00 70.00 677 HIS A C 1
ATOM 5324 O O . HIS A 1 677 ? 39.146 -7.117 -56.857 1.00 70.00 677 HIS A O 1
ATOM 5330 N N . GLU A 1 678 ? 38.643 -8.674 -58.386 1.00 65.06 678 GLU A N 1
ATOM 5331 C CA . GLU A 1 678 ? 39.403 -8.053 -59.483 1.00 65.06 678 GLU A CA 1
ATOM 5332 C C . GLU A 1 678 ? 38.995 -6.587 -59.734 1.00 65.06 678 GLU A C 1
ATOM 5334 O O . GLU A 1 678 ? 39.852 -5.744 -59.976 1.00 65.06 678 GLU A O 1
ATOM 5339 N N . SER A 1 679 ? 37.710 -6.254 -59.552 1.00 70.00 679 SER A N 1
ATOM 5340 C CA . SER A 1 679 ? 37.194 -4.875 -59.638 1.00 70.00 679 SER A CA 1
ATOM 5341 C C . SER A 1 679 ? 37.662 -3.950 -58.508 1.00 70.00 679 SER A C 1
ATOM 5343 O O . SER A 1 679 ? 37.732 -2.740 -58.696 1.00 70.00 679 SER A O 1
ATOM 5345 N N . ASP A 1 680 ? 37.977 -4.500 -57.334 1.00 77.38 680 ASP A N 1
ATOM 5346 C CA . ASP A 1 680 ? 38.372 -3.723 -56.153 1.00 77.38 680 ASP A CA 1
ATOM 5347 C C . ASP A 1 680 ? 39.874 -3.409 -56.140 1.00 77.38 680 ASP A C 1
ATOM 5349 O O . ASP A 1 680 ? 40.341 -2.605 -55.333 1.00 77.38 680 ASP A O 1
ATOM 5353 N N . ILE A 1 681 ? 40.651 -4.040 -57.025 1.00 74.75 681 ILE A N 1
ATOM 5354 C CA . ILE A 1 681 ? 42.099 -3.846 -57.142 1.00 74.75 681 ILE A CA 1
ATOM 5355 C C . ILE A 1 681 ? 42.407 -2.421 -57.608 1.00 74.75 681 ILE A C 1
ATOM 5357 O O . ILE A 1 681 ? 43.183 -1.718 -56.954 1.00 74.75 681 ILE A O 1
ATOM 5361 N N . ASP A 1 682 ? 41.778 -1.987 -58.701 1.00 76.19 682 ASP A N 1
ATOM 5362 C CA . ASP A 1 682 ? 41.960 -0.640 -59.248 1.00 76.19 682 ASP A CA 1
ATOM 5363 C C . ASP A 1 682 ? 41.417 0.415 -58.280 1.00 76.19 682 ASP A C 1
ATOM 5365 O O . ASP A 1 682 ? 42.114 1.380 -57.954 1.00 76.19 682 ASP A O 1
ATOM 5369 N N . TYR A 1 683 ? 40.241 0.158 -57.702 1.00 80.88 683 TYR A N 1
ATOM 5370 C CA . TYR A 1 683 ? 39.637 1.027 -56.696 1.00 80.88 683 TYR A CA 1
ATOM 5371 C C . TYR A 1 683 ? 40.543 1.190 -55.461 1.00 80.88 683 TYR A C 1
ATOM 5373 O O . TYR A 1 683 ? 40.811 2.301 -55.008 1.00 80.88 683 TYR A O 1
ATOM 5381 N N . CYS A 1 684 ? 41.144 0.107 -54.960 1.00 81.25 684 CYS A N 1
ATOM 5382 C CA . CYS A 1 684 ? 42.103 0.166 -53.856 1.00 81.25 684 CYS A CA 1
ATOM 5383 C C . CYS A 1 684 ? 43.343 1.022 -54.184 1.00 81.25 684 CYS A C 1
ATOM 5385 O O . CYS A 1 684 ? 43.880 1.696 -53.295 1.00 81.25 684 CYS A O 1
ATOM 5387 N N . LEU A 1 685 ? 43.840 0.983 -55.426 1.00 80.00 685 LEU A N 1
ATOM 5388 C CA . LEU A 1 685 ? 44.985 1.793 -55.854 1.00 80.00 685 LEU A CA 1
ATOM 5389 C C . LEU A 1 685 ? 44.632 3.283 -55.906 1.00 80.00 685 LEU A C 1
ATOM 5391 O O . LEU A 1 685 ? 45.449 4.107 -55.480 1.00 80.00 685 LEU A O 1
ATOM 5395 N N . GLU A 1 686 ? 43.431 3.619 -56.375 1.00 83.44 686 GLU A N 1
ATOM 5396 C CA . GLU A 1 686 ? 42.898 4.984 -56.358 1.00 83.44 686 GLU A CA 1
ATOM 5397 C C . GLU A 1 686 ? 42.794 5.515 -54.927 1.00 83.44 686 GLU A C 1
ATOM 5399 O O . GLU A 1 686 ? 43.384 6.553 -54.616 1.00 83.44 686 GLU A O 1
ATOM 5404 N N . ILE A 1 687 ? 42.172 4.755 -54.019 1.00 84.62 687 ILE A N 1
ATOM 5405 C CA . ILE A 1 687 ? 42.023 5.157 -52.614 1.00 84.62 687 ILE A CA 1
ATOM 5406 C C . ILE A 1 687 ? 43.373 5.302 -51.916 1.00 84.62 687 ILE A C 1
ATOM 5408 O O . ILE A 1 687 ? 43.595 6.267 -51.184 1.00 84.62 687 ILE A O 1
ATOM 5412 N N . ARG A 1 688 ? 44.333 4.408 -52.185 1.00 83.19 688 ARG A N 1
ATOM 5413 C CA . ARG A 1 688 ? 45.706 4.557 -51.679 1.00 83.19 688 ARG A CA 1
ATOM 5414 C C . ARG A 1 688 ? 46.317 5.888 -52.118 1.00 83.19 688 ARG A C 1
ATOM 5416 O O . ARG A 1 688 ? 46.962 6.554 -51.307 1.00 83.19 688 ARG A O 1
ATOM 5423 N N . ASN A 1 689 ? 46.148 6.269 -53.382 1.00 84.56 689 ASN A N 1
ATOM 5424 C CA . ASN A 1 689 ? 46.676 7.530 -53.893 1.00 84.56 689 ASN A CA 1
ATOM 5425 C C . ASN A 1 689 ? 45.968 8.730 -53.239 1.00 84.56 689 ASN A C 1
ATOM 5427 O O . ASN A 1 689 ? 46.653 9.666 -52.830 1.00 84.56 689 ASN A O 1
ATOM 5431 N N . SER A 1 690 ? 44.646 8.674 -53.051 1.00 83.69 690 SER A N 1
ATOM 5432 C CA . SER A 1 690 ? 43.877 9.689 -52.313 1.00 83.69 690 SER A CA 1
ATOM 5433 C C . SER A 1 690 ? 44.366 9.850 -50.866 1.00 83.69 690 SER A C 1
ATOM 5435 O O . SER A 1 690 ? 44.634 10.971 -50.430 1.00 83.69 690 SER A O 1
ATOM 5437 N N . CYS A 1 691 ? 44.610 8.748 -50.145 1.00 84.12 691 CYS A N 1
ATOM 5438 C CA . CYS A 1 691 ? 45.197 8.776 -48.799 1.00 84.12 691 CYS A CA 1
ATOM 5439 C C . CYS A 1 691 ? 46.560 9.491 -48.773 1.00 84.12 691 CYS A C 1
ATOM 5441 O O . CYS A 1 691 ? 46.817 10.313 -47.891 1.00 84.12 691 CYS A O 1
ATOM 5443 N N . LEU A 1 692 ? 47.438 9.203 -49.743 1.00 82.62 692 LEU A N 1
ATOM 5444 C CA . LEU A 1 692 ? 48.763 9.828 -49.853 1.00 82.62 692 LEU A CA 1
ATOM 5445 C C . LEU A 1 692 ? 48.687 11.321 -50.213 1.00 82.62 692 LEU A C 1
ATOM 5447 O O . LEU A 1 692 ? 49.536 12.091 -49.765 1.00 82.62 692 LEU A O 1
ATOM 5451 N N . GLN A 1 693 ? 47.687 11.742 -50.992 1.00 82.94 693 GLN A N 1
ATOM 5452 C CA . GLN A 1 693 ? 47.469 13.152 -51.332 1.00 82.94 693 GLN A CA 1
ATOM 5453 C C . GLN A 1 693 ? 47.025 13.972 -50.114 1.00 82.94 693 GLN A C 1
ATOM 5455 O O . GLN A 1 693 ? 47.530 15.074 -49.896 1.00 82.94 693 GLN A O 1
ATOM 5460 N N . ILE A 1 694 ? 46.116 13.433 -49.298 1.00 81.31 694 ILE A N 1
ATOM 5461 C CA . ILE A 1 694 ? 45.575 14.123 -48.115 1.00 81.31 694 ILE A CA 1
ATOM 5462 C C . ILE A 1 694 ? 46.576 14.110 -46.949 1.00 81.31 694 ILE A C 1
ATOM 5464 O O . ILE A 1 694 ? 46.714 15.111 -46.229 1.00 81.31 694 ILE A O 1
ATOM 5468 N N . HIS A 1 695 ? 47.329 13.012 -46.798 1.00 82.00 695 HIS A N 1
ATOM 5469 C CA . HIS A 1 695 ? 48.358 12.829 -45.769 1.00 82.00 695 HIS A CA 1
ATOM 5470 C C . HIS A 1 695 ? 49.732 12.481 -46.380 1.00 82.00 695 HIS A C 1
ATOM 5472 O O . HIS A 1 695 ? 50.190 11.342 -46.268 1.00 82.00 695 HIS A O 1
ATOM 5478 N N . PRO A 1 696 ? 50.478 13.461 -46.934 1.00 76.25 696 PRO A N 1
ATOM 5479 C CA . PRO A 1 696 ? 51.770 13.216 -47.595 1.00 76.25 696 PRO A CA 1
ATOM 5480 C C . PRO A 1 696 ? 52.834 12.541 -46.714 1.00 76.25 696 PRO A C 1
ATOM 5482 O O . PRO A 1 696 ? 53.746 11.882 -47.208 1.00 76.25 696 PRO A O 1
ATOM 5485 N N . ARG A 1 697 ? 52.716 12.669 -45.383 1.00 71.88 697 ARG A N 1
ATOM 5486 C CA . ARG A 1 697 ? 53.623 12.042 -44.404 1.00 71.88 697 ARG A CA 1
ATOM 5487 C C . ARG A 1 697 ? 53.513 10.512 -44.360 1.00 71.88 697 ARG A C 1
ATOM 5489 O O . ARG A 1 697 ? 54.439 9.869 -43.874 1.00 71.88 697 ARG A O 1
ATOM 5496 N N . LEU A 1 698 ? 52.435 9.930 -44.895 1.00 73.44 698 LEU A N 1
ATOM 5497 C CA . LEU A 1 698 ? 52.268 8.477 -45.030 1.00 73.44 698 LEU A CA 1
ATOM 5498 C C . LEU A 1 698 ? 53.335 7.842 -45.934 1.00 73.44 698 LEU A C 1
ATOM 5500 O O . LEU A 1 698 ? 53.668 6.673 -45.749 1.00 73.44 698 LEU A O 1
ATOM 5504 N N . MET A 1 699 ? 53.927 8.615 -46.854 1.00 62.03 699 MET A N 1
ATOM 5505 C CA . MET A 1 699 ? 55.018 8.158 -47.722 1.00 62.03 699 MET A CA 1
ATOM 5506 C C . MET A 1 699 ? 56.241 7.675 -46.920 1.00 62.03 699 MET A C 1
ATOM 5508 O O . MET A 1 699 ? 56.924 6.746 -47.341 1.00 62.03 699 MET A O 1
ATOM 5512 N N . ASN A 1 700 ? 56.472 8.256 -45.736 1.00 58.12 700 ASN A N 1
ATOM 5513 C CA . ASN A 1 700 ? 57.583 7.910 -44.841 1.00 58.12 700 ASN A CA 1
ATOM 5514 C C . ASN A 1 700 ? 57.246 6.768 -43.862 1.00 58.12 700 ASN A C 1
ATOM 5516 O O . ASN A 1 700 ? 58.133 6.277 -43.175 1.00 58.12 700 ASN A O 1
ATOM 5520 N N . LEU A 1 701 ? 55.971 6.373 -43.761 1.00 52.62 701 LEU A N 1
ATOM 5521 C CA . LEU A 1 701 ? 55.465 5.376 -42.806 1.00 52.62 701 LEU A CA 1
ATOM 5522 C C . LEU A 1 701 ? 55.202 4.005 -43.457 1.00 52.62 701 LEU A C 1
ATOM 5524 O O . LEU A 1 701 ? 54.824 3.052 -42.773 1.00 52.62 701 LEU A O 1
ATOM 5528 N N . MET A 1 702 ? 55.407 3.873 -44.773 1.00 52.88 702 MET A N 1
ATOM 5529 C CA . MET A 1 702 ? 55.332 2.584 -45.460 1.00 52.88 702 MET A CA 1
ATOM 5530 C C . MET A 1 702 ? 56.605 1.755 -45.202 1.00 52.88 702 MET A C 1
ATOM 5532 O O . MET A 1 702 ? 57.700 2.224 -45.511 1.00 52.88 702 MET A O 1
ATOM 5536 N N . PRO A 1 703 ? 56.501 0.504 -44.703 1.00 42.25 703 PRO A N 1
ATOM 5537 C CA . PRO A 1 703 ? 57.670 -0.343 -44.488 1.00 42.25 703 PRO A CA 1
ATOM 5538 C C . PRO A 1 703 ? 58.313 -0.654 -45.841 1.00 42.25 703 PRO A C 1
ATOM 5540 O O . PRO A 1 703 ? 57.660 -1.228 -46.723 1.00 42.25 703 PRO A O 1
ATOM 5543 N N . GLY A 1 704 ? 59.556 -0.199 -45.975 1.00 46.34 704 GLY A N 1
ATOM 5544 C CA . GLY A 1 704 ? 60.357 -0.077 -47.194 1.00 46.34 704 GLY A CA 1
ATOM 5545 C C . GLY A 1 704 ? 61.497 0.942 -47.022 1.00 46.34 704 GLY A C 1
ATOM 5546 O O . GLY A 1 704 ? 62.478 0.885 -47.755 1.00 46.34 704 GLY A O 1
ATOM 5547 N N . ALA A 1 705 ? 61.400 1.826 -46.022 1.00 39.91 705 ALA A N 1
ATOM 5548 C CA . ALA A 1 705 ? 62.518 2.596 -45.489 1.00 39.91 705 ALA A CA 1
ATOM 5549 C C . ALA A 1 705 ? 62.935 2.006 -44.131 1.00 39.91 705 ALA A C 1
ATOM 5551 O O . ALA A 1 705 ? 62.186 2.100 -43.159 1.00 39.91 705 ALA A O 1
ATOM 5552 N N . ASP A 1 706 ? 64.106 1.373 -44.068 1.00 30.55 706 ASP A N 1
ATOM 5553 C CA . ASP A 1 706 ? 64.746 0.966 -42.814 1.00 30.55 706 ASP A CA 1
ATOM 5554 C C . ASP A 1 706 ? 65.151 2.218 -42.017 1.00 30.55 706 ASP A C 1
ATOM 5556 O O . ASP A 1 706 ? 66.256 2.734 -42.174 1.00 30.55 706 ASP A O 1
ATOM 5560 N N . ALA A 1 707 ? 64.253 2.747 -41.187 1.00 30.44 707 ALA A N 1
ATOM 5561 C CA . ALA A 1 707 ? 64.599 3.683 -40.119 1.00 30.44 707 ALA A CA 1
ATOM 5562 C C . ALA A 1 707 ? 63.492 3.719 -39.055 1.00 30.44 707 ALA A C 1
ATOM 5564 O O . ALA A 1 707 ? 62.393 4.220 -39.296 1.00 30.44 707 ALA A O 1
ATOM 5565 N N . GLU A 1 708 ? 63.795 3.227 -37.852 1.00 24.80 708 GLU A N 1
ATOM 5566 C CA . GLU A 1 708 ? 63.059 3.610 -36.645 1.00 24.80 708 GLU A CA 1
ATOM 5567 C C . GLU A 1 708 ? 63.146 5.139 -36.454 1.00 24.80 708 GLU A C 1
ATOM 5569 O O . GLU A 1 708 ? 64.238 5.703 -36.578 1.00 24.80 708 GLU A O 1
ATOM 5574 N N . PRO A 1 709 ? 62.058 5.852 -36.105 1.00 30.02 709 PRO A N 1
ATOM 5575 C CA . PRO A 1 709 ? 62.153 7.258 -35.755 1.00 30.02 709 PRO A CA 1
ATOM 5576 C C . PRO A 1 709 ? 62.592 7.372 -34.291 1.00 30.02 709 PRO A C 1
ATOM 5578 O O . PRO A 1 709 ? 61.785 7.557 -33.383 1.00 30.02 709 PRO A O 1
ATOM 5581 N N . GLY A 1 710 ? 63.899 7.257 -34.070 1.00 27.09 710 GLY A N 1
ATOM 5582 C CA . GLY A 1 710 ? 64.541 7.458 -32.781 1.00 27.09 710 GLY A CA 1
ATOM 5583 C C . GLY A 1 710 ? 65.912 8.103 -32.944 1.00 27.09 710 GLY A C 1
ATOM 5584 O O . GLY A 1 710 ? 66.882 7.431 -33.264 1.00 27.09 710 GLY A O 1
ATOM 5585 N N . SER A 1 711 ? 65.987 9.394 -32.610 1.00 24.97 711 SER A N 1
ATOM 5586 C CA . SER A 1 711 ? 67.192 10.169 -32.267 1.00 24.97 711 SER A CA 1
ATOM 5587 C C . SER A 1 711 ? 68.098 10.737 -33.387 1.00 24.97 711 SER A C 1
ATOM 5589 O O . SER A 1 711 ? 68.557 10.042 -34.281 1.00 24.97 711 SER A O 1
ATOM 5591 N N . GLN A 1 712 ? 68.445 12.023 -33.186 1.00 24.91 712 GLN A N 1
ATOM 5592 C CA . GLN A 1 712 ? 69.528 12.829 -33.794 1.00 24.91 712 GLN A CA 1
ATOM 5593 C C . GLN A 1 712 ? 69.270 13.396 -35.208 1.00 24.91 712 GLN A C 1
ATOM 5595 O O . GLN A 1 712 ? 68.944 12.677 -36.134 1.00 24.91 712 GLN A O 1
ATOM 5600 N N . GLY A 1 713 ? 69.428 14.692 -35.488 1.00 25.02 713 GLY A N 1
ATOM 5601 C CA . GLY A 1 713 ? 69.852 15.819 -34.666 1.00 25.02 713 GLY A CA 1
ATOM 5602 C C . GLY A 1 713 ? 69.713 17.132 -35.449 1.00 25.02 713 GLY A C 1
ATOM 5603 O O . GLY A 1 713 ? 70.022 17.199 -36.636 1.00 25.02 713 GLY A O 1
ATOM 5604 N N . HIS A 1 714 ? 69.254 18.187 -34.775 1.00 24.80 714 HIS A N 1
ATOM 5605 C CA . HIS A 1 714 ? 69.345 19.562 -35.257 1.00 24.80 714 HIS A CA 1
ATOM 5606 C C . HIS A 1 714 ? 70.511 20.244 -34.550 1.00 24.80 714 HIS A C 1
ATOM 5608 O O . HIS A 1 714 ? 70.419 20.503 -33.356 1.00 24.80 714 HIS A O 1
ATOM 5614 N N . HIS A 1 715 ? 71.588 20.500 -35.295 1.00 24.58 715 HIS A N 1
ATOM 5615 C CA . HIS A 1 715 ? 72.598 21.558 -35.122 1.00 24.58 715 HIS A CA 1
ATOM 5616 C C . HIS A 1 715 ? 73.684 21.269 -36.188 1.00 24.58 715 HIS A C 1
ATOM 5618 O O . HIS A 1 715 ? 74.099 20.126 -36.311 1.00 24.58 715 HIS A O 1
ATOM 5624 N N . ILE A 1 716 ? 74.199 22.168 -37.040 1.00 25.64 716 ILE A N 1
ATOM 5625 C CA . ILE A 1 716 ? 74.553 23.600 -36.963 1.00 25.64 716 ILE A CA 1
ATOM 5626 C C . ILE A 1 716 ? 74.769 24.072 -38.448 1.00 25.64 716 ILE A C 1
ATOM 5628 O O . ILE A 1 716 ? 75.149 23.238 -39.261 1.00 25.64 716 ILE A O 1
ATOM 5632 N N . LEU A 1 717 ? 74.501 25.289 -38.963 1.00 26.17 717 LEU A N 1
ATOM 5633 C CA . LEU A 1 717 ? 75.172 26.615 -38.850 1.00 26.17 717 LEU A CA 1
ATOM 5634 C C . LEU A 1 717 ? 74.456 27.564 -39.845 1.00 26.17 717 LEU A C 1
ATOM 5636 O O . LEU A 1 717 ? 74.168 27.142 -40.956 1.00 26.17 717 LEU A O 1
ATOM 5640 N N . SER A 1 718 ? 74.133 28.821 -39.531 1.00 24.72 718 SER A N 1
ATOM 5641 C CA . SER A 1 718 ? 75.079 29.947 -39.415 1.00 24.72 718 SER A CA 1
ATOM 5642 C C . SER A 1 718 ? 74.563 31.018 -38.433 1.00 24.72 718 SER A C 1
ATOM 5644 O O . SER A 1 718 ? 73.465 31.534 -38.604 1.00 24.72 718 SER A O 1
ATOM 5646 N N . ARG A 1 719 ? 75.264 31.252 -37.313 1.00 25.75 719 ARG A N 1
ATOM 5647 C CA . ARG A 1 719 ? 76.236 32.352 -37.079 1.00 25.75 719 ARG A CA 1
ATOM 5648 C C . ARG A 1 719 ? 75.596 33.748 -36.976 1.00 25.75 719 ARG A C 1
ATOM 5650 O O . ARG A 1 719 ? 75.350 34.361 -38.003 1.00 25.75 719 ARG A O 1
ATOM 5657 N N . ASP A 1 720 ? 75.511 34.287 -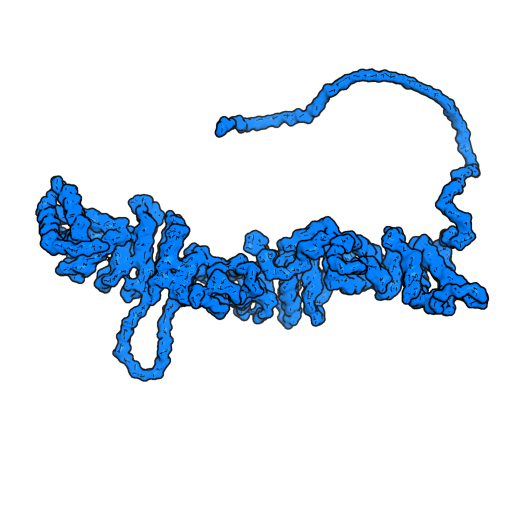35.752 1.00 24.50 720 ASP A N 1
ATOM 5658 C CA . ASP A 1 720 ? 76.355 35.434 -35.380 1.00 24.50 720 ASP A CA 1
ATOM 5659 C C . ASP A 1 720 ? 76.497 35.652 -33.847 1.00 24.50 720 ASP A C 1
ATOM 5661 O O . ASP A 1 720 ? 75.552 35.451 -33.093 1.00 24.50 720 ASP A O 1
ATOM 5665 N N . ARG A 1 721 ? 77.695 36.113 -33.438 1.00 26.89 721 ARG A N 1
ATOM 5666 C CA . ARG A 1 721 ? 78.106 36.756 -32.151 1.00 26.89 721 ARG A CA 1
ATOM 5667 C C . ARG A 1 721 ? 78.343 35.941 -30.854 1.00 26.89 721 ARG A C 1
ATOM 5669 O O . ARG A 1 721 ? 77.604 36.004 -29.885 1.00 26.89 721 ARG A O 1
ATOM 5676 N N . GLY A 1 722 ? 79.496 35.267 -30.830 1.00 24.38 722 GLY A N 1
ATOM 5677 C CA . GLY A 1 722 ? 80.684 35.515 -29.976 1.00 24.38 722 GLY A CA 1
ATOM 5678 C C . GLY A 1 722 ? 80.639 35.985 -28.498 1.00 24.38 722 GLY A C 1
ATOM 5679 O O . GLY A 1 722 ? 80.256 37.116 -28.226 1.00 24.38 722 GLY A O 1
ATOM 5680 N N . ARG A 1 723 ? 81.367 35.198 -27.666 1.00 26.78 723 ARG A N 1
ATOM 5681 C CA . ARG A 1 723 ? 82.164 35.513 -26.435 1.00 26.78 723 ARG A CA 1
ATOM 5682 C C . ARG A 1 723 ? 81.377 35.867 -25.151 1.00 26.78 723 ARG A C 1
ATOM 5684 O O . ARG A 1 723 ? 80.435 36.628 -25.208 1.00 26.78 723 ARG A O 1
ATOM 5691 N N . SER A 1 724 ? 81.737 35.442 -23.930 1.00 26.69 724 SER A N 1
ATOM 5692 C CA . SER A 1 724 ? 82.994 34.903 -23.386 1.00 26.69 724 SER A CA 1
ATOM 5693 C C . SER A 1 724 ? 82.801 34.336 -21.960 1.00 26.69 724 SER A C 1
ATOM 5695 O O . SER A 1 724 ? 81.987 34.863 -21.212 1.00 26.69 724 SER A O 1
ATOM 5697 N N . ARG A 1 725 ? 83.722 33.435 -21.581 1.00 26.25 725 ARG A N 1
ATOM 5698 C CA . ARG A 1 725 ? 84.356 33.233 -20.253 1.00 26.25 725 ARG A CA 1
ATOM 5699 C C . ARG A 1 725 ? 83.692 32.418 -19.124 1.00 26.25 725 ARG A C 1
ATOM 5701 O O . ARG A 1 725 ? 82.739 32.833 -18.480 1.00 26.25 725 ARG A O 1
ATOM 5708 N N . CYS A 1 726 ? 84.402 31.331 -18.804 1.00 24.45 726 CYS A N 1
ATOM 5709 C CA . CYS A 1 726 ? 84.733 30.822 -17.471 1.00 24.45 726 CYS A CA 1
ATOM 5710 C C . CYS A 1 726 ? 85.020 31.935 -16.444 1.00 24.45 726 CYS A C 1
ATOM 5712 O O . CYS A 1 726 ? 85.705 32.898 -16.787 1.00 24.45 726 CYS A O 1
ATOM 5714 N N . ASP A 1 727 ? 84.582 31.783 -15.192 1.00 25.72 727 ASP A N 1
ATOM 5715 C CA . ASP A 1 727 ? 85.431 31.290 -14.093 1.00 25.72 727 ASP A CA 1
ATOM 5716 C C . ASP A 1 727 ? 84.820 31.540 -12.697 1.00 25.72 727 ASP A C 1
ATOM 5718 O O . ASP A 1 727 ? 84.241 32.585 -12.423 1.00 25.72 727 ASP A O 1
ATOM 5722 N N . LEU A 1 728 ? 85.095 30.565 -11.822 1.00 26.44 728 LEU A N 1
ATOM 5723 C CA . LEU A 1 728 ? 85.447 30.693 -10.403 1.00 26.44 728 LEU A CA 1
ATOM 5724 C C . LEU A 1 728 ? 84.410 31.116 -9.335 1.00 26.44 728 LEU A C 1
ATOM 5726 O O . LEU A 1 728 ? 84.015 32.269 -9.231 1.00 26.44 728 LEU A O 1
ATOM 5730 N N . GLN A 1 729 ? 84.252 30.165 -8.394 1.00 24.97 729 GLN A N 1
ATOM 5731 C CA . GLN A 1 729 ? 84.481 30.301 -6.938 1.00 24.97 729 GLN A CA 1
ATOM 5732 C C . GLN A 1 729 ? 83.495 31.166 -6.139 1.00 24.97 729 GLN A C 1
ATOM 5734 O O . GLN A 1 729 ? 83.102 32.244 -6.538 1.00 24.97 729 GLN A O 1
ATOM 5739 N N . ALA A 1 730 ? 83.132 30.856 -4.902 1.00 27.58 730 ALA A N 1
ATOM 5740 C CA . ALA A 1 730 ? 83.396 29.793 -3.939 1.00 27.58 730 ALA A CA 1
ATOM 5741 C C . ALA A 1 730 ? 82.692 30.265 -2.649 1.00 27.58 730 ALA A C 1
ATOM 5743 O O . ALA A 1 730 ? 82.294 31.425 -2.556 1.00 27.58 730 ALA A O 1
ATOM 5744 N N . ASN A 1 731 ? 82.743 29.431 -1.608 1.00 26.94 731 ASN A N 1
ATOM 5745 C CA . ASN A 1 731 ? 82.787 29.870 -0.210 1.00 26.94 731 ASN A CA 1
ATOM 5746 C C . ASN A 1 731 ? 81.468 30.379 0.422 1.00 26.94 731 ASN A C 1
ATOM 5748 O O . ASN A 1 731 ? 80.712 31.122 -0.172 1.00 26.94 731 ASN A O 1
ATOM 5752 N N . VAL A 1 732 ? 81.134 30.091 1.682 1.00 28.78 732 VAL A N 1
ATOM 5753 C CA . VAL A 1 732 ? 81.720 29.231 2.721 1.00 28.78 732 VAL A CA 1
ATOM 5754 C C . VAL A 1 732 ? 80.746 29.261 3.909 1.00 28.78 732 VAL A C 1
ATOM 5756 O O . VAL A 1 732 ? 80.236 30.315 4.255 1.00 28.78 732 VAL A O 1
ATOM 5759 N N . ARG A 1 733 ? 80.584 28.097 4.545 1.00 25.53 733 ARG A N 1
ATOM 5760 C CA . ARG A 1 733 ? 80.434 27.854 5.996 1.00 25.53 733 ARG A CA 1
ATOM 5761 C C . ARG A 1 733 ? 79.321 28.508 6.845 1.00 25.53 733 ARG A C 1
ATOM 5763 O O . ARG A 1 733 ? 79.204 29.718 6.943 1.00 25.53 733 ARG A O 1
ATOM 5770 N N . ARG A 1 734 ? 78.864 27.618 7.748 1.00 26.95 734 ARG A N 1
ATOM 5771 C CA . ARG A 1 734 ? 78.706 27.729 9.226 1.00 26.95 734 ARG A CA 1
ATOM 5772 C C . ARG A 1 734 ? 77.264 27.913 9.716 1.00 26.95 734 ARG A C 1
ATOM 5774 O O . ARG A 1 734 ? 76.651 28.937 9.487 1.00 26.95 734 ARG A O 1
ATOM 5781 N N . THR A 1 735 ? 76.631 26.832 10.186 1.00 28.25 735 THR A N 1
ATOM 5782 C CA . THR A 1 735 ? 76.627 26.245 11.557 1.00 28.25 735 THR A CA 1
ATOM 5783 C C . THR A 1 735 ? 75.623 26.883 12.528 1.00 28.25 735 THR A C 1
ATOM 5785 O O . THR A 1 735 ? 75.842 27.996 12.981 1.00 28.25 735 THR A O 1
ATOM 5788 N N . TYR A 1 736 ? 74.675 26.029 12.938 1.00 25.44 736 TYR A N 1
ATOM 5789 C CA . TYR A 1 736 ? 74.212 25.718 14.304 1.00 25.44 736 TYR A CA 1
ATOM 5790 C C . TYR A 1 736 ? 73.301 26.651 15.129 1.00 25.44 736 TYR A C 1
ATOM 5792 O O . TYR A 1 736 ? 73.624 27.802 15.385 1.00 25.44 736 TYR A O 1
ATOM 5800 N N . HIS A 1 737 ? 72.293 25.964 15.706 1.00 26.44 737 HIS A N 1
ATOM 5801 C CA . HIS A 1 737 ? 71.410 26.271 16.848 1.00 26.44 737 HIS A CA 1
ATOM 5802 C C . HIS A 1 737 ? 70.383 27.403 16.615 1.00 26.44 737 HIS A C 1
ATOM 5804 O O . HIS A 1 737 ? 70.699 28.419 16.030 1.00 26.44 737 HIS A O 1
ATOM 5810 N N . ASP A 1 738 ? 69.104 27.297 16.991 1.00 27.64 738 ASP A N 1
ATOM 5811 C CA . ASP A 1 738 ? 68.555 26.716 18.216 1.00 27.64 738 ASP A CA 1
ATOM 5812 C C . ASP A 1 738 ? 67.031 26.413 18.107 1.00 27.64 738 ASP A C 1
ATOM 5814 O O . ASP A 1 738 ? 66.340 26.804 17.173 1.00 27.64 738 ASP A O 1
ATOM 5818 N N . ARG A 1 739 ? 66.569 25.656 19.101 1.00 27.05 739 ARG A N 1
ATOM 5819 C CA . ARG A 1 739 ? 65.284 25.022 19.449 1.00 27.05 739 ARG A CA 1
ATOM 5820 C C . ARG A 1 739 ? 63.938 25.689 19.104 1.00 27.05 739 ARG A C 1
ATOM 5822 O O . ARG A 1 739 ? 63.745 26.889 19.226 1.00 27.05 739 ARG A O 1
ATOM 5829 N N . ARG A 1 740 ? 62.960 24.776 18.929 1.00 27.91 740 ARG A N 1
ATOM 5830 C CA . ARG A 1 740 ? 61.579 24.739 19.480 1.00 27.91 740 ARG A CA 1
ATOM 5831 C C . ARG A 1 740 ? 61.015 26.077 19.984 1.00 27.91 740 ARG A C 1
ATOM 5833 O O . ARG A 1 740 ? 61.509 26.564 20.994 1.00 27.91 740 ARG A O 1
ATOM 5840 N N . ARG A 1 741 ? 59.836 26.478 19.480 1.00 28.81 741 ARG A N 1
ATOM 5841 C CA . ARG A 1 741 ? 58.618 26.781 20.273 1.00 28.81 741 ARG A CA 1
ATOM 5842 C C . ARG A 1 741 ? 57.456 27.300 19.396 1.00 28.81 741 ARG A C 1
ATOM 5844 O O . ARG A 1 741 ? 57.649 28.187 18.585 1.00 28.81 741 ARG A O 1
ATOM 5851 N N . HIS A 1 742 ? 56.264 26.795 19.727 1.00 29.61 742 HIS A N 1
ATOM 5852 C CA . HIS A 1 742 ? 54.959 27.481 19.781 1.00 29.61 742 HIS A CA 1
ATOM 5853 C C . HIS A 1 742 ? 54.131 27.666 18.496 1.00 29.61 742 HIS A C 1
ATOM 5855 O O . HIS A 1 742 ? 54.387 28.517 17.654 1.00 29.61 742 HIS A O 1
ATOM 5861 N N . TRP A 1 743 ? 53.046 26.886 18.469 1.00 29.17 743 TRP A N 1
ATOM 5862 C CA . TRP A 1 743 ? 51.754 27.186 17.854 1.00 29.17 743 TRP A CA 1
ATOM 5863 C C . TRP A 1 743 ? 51.092 28.402 18.530 1.00 29.17 743 TRP A C 1
ATOM 5865 O O . TRP A 1 743 ? 51.208 28.519 19.753 1.00 29.17 743 TRP A O 1
ATOM 5875 N N . PRO A 1 744 ? 50.322 29.237 17.809 1.00 33.31 744 PRO A N 1
ATOM 5876 C CA . PRO A 1 744 ? 49.372 30.150 18.423 1.00 33.31 744 PRO A CA 1
ATOM 5877 C C . PRO A 1 744 ? 47.951 29.564 18.387 1.00 33.31 744 PRO A C 1
ATOM 5879 O O . PRO A 1 744 ? 47.384 29.322 17.324 1.00 33.31 744 PRO A O 1
ATOM 5882 N N . VAL A 1 745 ? 47.375 29.377 19.575 1.00 30.02 745 VAL A N 1
ATOM 5883 C CA . VAL A 1 745 ? 45.927 29.348 19.819 1.00 30.02 745 VAL A CA 1
ATOM 5884 C C . VAL A 1 745 ? 45.572 30.699 20.435 1.00 30.02 745 VAL A C 1
ATOM 5886 O O . VAL A 1 745 ? 46.238 31.131 21.376 1.00 30.02 745 VAL A O 1
ATOM 5889 N N . ALA A 1 746 ? 44.539 31.358 19.913 1.00 31.69 746 ALA A N 1
ATOM 5890 C CA . ALA A 1 746 ? 43.921 32.520 20.538 1.00 31.69 746 ALA A CA 1
ATOM 5891 C C . ALA A 1 746 ? 42.697 32.072 21.358 1.00 31.69 746 ALA A C 1
ATOM 5893 O O . ALA A 1 746 ? 41.734 31.532 20.819 1.00 31.69 746 ALA A O 1
ATOM 5894 N N . THR A 1 747 ? 42.788 32.281 22.670 1.00 29.89 747 THR A N 1
ATOM 5895 C CA . THR A 1 747 ? 41.736 32.260 23.705 1.00 29.89 747 THR A CA 1
ATOM 5896 C C . THR A 1 747 ? 40.815 33.485 23.523 1.00 29.89 747 THR A C 1
ATOM 5898 O O . THR A 1 747 ? 41.269 34.484 22.975 1.00 29.89 747 THR A O 1
ATOM 5901 N N . THR A 1 748 ? 39.508 33.468 23.826 1.00 30.98 748 THR A N 1
ATOM 5902 C CA . THR A 1 748 ? 38.810 33.584 25.141 1.00 30.98 748 THR A CA 1
ATOM 5903 C C . THR A 1 748 ? 37.284 33.586 24.842 1.00 30.98 748 THR A C 1
ATOM 5905 O O . THR A 1 748 ? 36.924 34.048 23.768 1.00 30.98 748 THR A O 1
ATOM 5908 N N . GLN A 1 749 ? 36.310 33.154 25.662 1.00 30.66 749 GLN A N 1
ATOM 5909 C CA . GLN A 1 749 ? 36.192 33.078 27.127 1.00 30.66 749 GLN A CA 1
ATOM 5910 C C . GLN A 1 749 ? 34.902 32.303 27.540 1.00 30.66 749 GLN A C 1
ATOM 5912 O O . GLN A 1 749 ? 33.861 32.566 26.951 1.00 30.66 749 GLN A O 1
ATOM 5917 N N . ASN A 1 750 ? 35.009 31.455 28.585 1.00 30.53 750 ASN A N 1
ATOM 5918 C CA . ASN A 1 750 ? 34.123 31.272 29.769 1.00 30.53 750 ASN A CA 1
ATOM 5919 C C . ASN A 1 750 ? 32.611 30.917 29.613 1.00 30.53 750 ASN A C 1
ATOM 5921 O O . ASN A 1 750 ? 31.954 31.412 28.715 1.00 30.53 750 ASN A O 1
ATOM 5925 N N . PHE A 1 751 ? 31.928 30.133 30.468 1.00 29.67 751 PHE A N 1
ATOM 5926 C CA . PHE A 1 751 ? 32.079 29.773 31.893 1.00 29.67 751 PHE A CA 1
ATOM 5927 C C . PHE A 1 751 ? 31.322 28.447 32.219 1.00 29.67 751 PHE A C 1
ATOM 5929 O O . PHE A 1 751 ? 30.296 28.155 31.612 1.00 29.67 751 PHE A O 1
ATOM 5936 N N . ASP A 1 752 ? 31.840 27.727 33.223 1.00 29.02 752 ASP A N 1
ATOM 5937 C CA . ASP A 1 752 ? 31.198 26.857 34.233 1.00 29.02 752 ASP A CA 1
ATOM 5938 C C . ASP A 1 752 ? 30.405 25.574 33.893 1.00 29.02 752 ASP A C 1
ATOM 5940 O O . ASP A 1 752 ? 29.226 25.573 33.549 1.00 29.02 752 ASP A O 1
ATOM 5944 N N . GLN A 1 753 ? 31.042 24.446 34.238 1.00 33.59 753 GLN A N 1
ATOM 5945 C CA . GLN A 1 753 ? 30.432 23.359 35.019 1.00 33.59 753 GLN A CA 1
ATOM 5946 C C . GLN A 1 753 ? 30.855 23.491 36.495 1.00 33.59 753 GLN A C 1
ATOM 5948 O O . GLN A 1 753 ? 31.939 24.005 36.777 1.00 33.59 753 GLN A O 1
ATOM 5953 N N . PRO A 1 754 ? 30.090 22.906 37.430 1.00 52.44 754 PRO A N 1
ATOM 5954 C CA . PRO A 1 754 ? 30.676 21.847 38.266 1.00 52.44 754 PRO A CA 1
ATOM 5955 C C . PRO A 1 754 ? 29.692 20.666 38.408 1.00 52.44 754 PRO A C 1
ATOM 5957 O O . PRO A 1 754 ? 28.490 20.856 38.519 1.00 52.44 754 PRO A O 1
ATOM 5960 N N . ALA A 1 755 ? 30.100 19.416 38.193 1.00 38.78 755 ALA A N 1
ATOM 5961 C CA . ALA A 1 755 ? 30.879 18.522 39.060 1.00 38.78 755 ALA A CA 1
ATOM 5962 C C . ALA A 1 755 ? 29.981 17.370 39.563 1.00 38.78 755 ALA A C 1
ATOM 5964 O O . ALA A 1 755 ? 28.925 17.587 40.147 1.00 38.78 755 ALA A O 1
ATOM 5965 N N . ARG A 1 756 ? 30.451 16.149 39.284 1.00 29.83 756 ARG A N 1
ATOM 5966 C CA . ARG A 1 756 ? 30.001 14.828 39.775 1.00 29.83 756 ARG A CA 1
ATOM 5967 C C . ARG A 1 756 ? 30.026 14.743 41.320 1.00 29.83 756 ARG A C 1
ATOM 5969 O O . ARG A 1 756 ? 30.675 15.597 41.930 1.00 29.83 756 ARG A O 1
ATOM 5976 N N . PRO A 1 757 ? 29.392 13.748 41.979 1.00 48.47 757 PRO A N 1
ATOM 5977 C CA . PRO A 1 757 ? 29.594 12.298 41.766 1.00 48.47 757 PRO A CA 1
ATOM 5978 C C . PRO A 1 757 ? 28.661 11.641 40.752 1.00 48.47 757 PRO A C 1
ATOM 5980 O O . PRO A 1 757 ? 27.442 11.902 40.830 1.00 48.47 757 PRO A O 1
#

Sequence (757 aa):
MDSPGNPNIHTIVKAQIVFLLSTLTEENFDRNQLEIRSLSEQHGLETYLHFIRRLIVQTNSRIPTNGANASFDASTALTFRLLVQEIQRLARDPFLADRFRDGVDKGEGDAFRNFDLTRFVDRVGLRPLERLILASSIVAAQTKKELASQAVNLIHADFENAFIGLVQHPSFDLSLNQVAKLMTNLLCDVAPDGPVLDCSQRQGLIAATQAKYGAEMISPILQRLLPTMRSVVLLLHDDDADTDSAPYSFPPDVSLLQALVQFGQEVTGDVEVIRAILARFSVDESKPPTDEQVSEIFTSLARLAADGGMICDAGALVRVYSNLNQELNWANVVLAFDRPDRQSVDTATLKLLVAILVNCPSNAEKHAVTGFWQPWSNQLYQLRLLDALLSLPADTFSFVNLPVRNIVTVDDVSSASSTVKALAANVQGHSWNSIELFEVLIRAADSDSAEVRSSVREMLEKAVKISAELVHLGLLQVPNVPWNAIRTEYSQRLLSMFLAGHPNHQLVFMRIWQFDPDYLTTAFREFYEESPLNITRILDVAQDLKVCDSGGRYDNELIGGPQILDTLLETRPFTFALDVAALASRREYLNLDKWLADHVSAHGADFLHSVITFLDMKMENEKQTRISDPVQDATTMTLNPQTITIFLRILRNRYFSFSRGATFVTYIALPSSNLLHESDIDYCLEIRNSCLQIHPRLMNLMPGADAEPGSQGHHILSRDRGRSRCDLQANVRRTYHDRRRHWPVATTQNFDQPARP

Radius of gyration: 49.11 Å; chains: 1; bounding box: 138×63×134 Å